Protein AF-A0A1S3K3D9-F1 (afdb_monomer_lite)

Structure (mmCIF, N/CA/C/O backbone):
data_AF-A0A1S3K3D9-F1
#
_entry.id   AF-A0A1S3K3D9-F1
#
loop_
_atom_site.group_PDB
_atom_site.id
_atom_site.type_symbol
_atom_site.label_atom_id
_atom_site.label_alt_id
_atom_site.label_comp_id
_atom_site.label_asym_id
_atom_site.label_entity_id
_atom_site.label_seq_id
_atom_site.pdbx_PDB_ins_code
_atom_site.Cartn_x
_atom_site.Cartn_y
_atom_site.Cartn_z
_atom_site.occupancy
_atom_site.B_iso_or_equiv
_atom_site.auth_seq_id
_atom_site.auth_comp_id
_atom_site.auth_asym_id
_atom_site.auth_atom_id
_atom_site.pdbx_PDB_model_num
ATOM 1 N N . MET A 1 1 ? 54.081 -11.422 -52.265 1.00 29.16 1 MET A N 1
ATOM 2 C CA . MET A 1 1 ? 55.156 -10.986 -51.339 1.00 29.16 1 MET A CA 1
ATOM 3 C C . MET A 1 1 ? 55.383 -9.473 -51.343 1.00 29.16 1 MET A C 1
ATOM 5 O O . MET A 1 1 ? 55.828 -8.965 -50.323 1.00 29.16 1 MET A O 1
ATOM 9 N N . GLU A 1 2 ? 55.045 -8.738 -52.411 1.00 30.00 2 GLU A N 1
ATOM 10 C CA . GLU A 1 2 ? 55.135 -7.263 -52.417 1.00 30.00 2 GLU A CA 1
ATOM 11 C C . GLU A 1 2 ? 54.002 -6.566 -51.639 1.00 30.00 2 GLU A C 1
ATOM 13 O O . GLU A 1 2 ? 54.248 -5.570 -50.970 1.00 30.00 2 GLU A O 1
ATOM 18 N N . SER A 1 3 ? 52.796 -7.138 -51.601 1.00 28.92 3 SER A N 1
ATOM 19 C CA . SER A 1 3 ? 51.635 -6.585 -50.882 1.00 28.92 3 SER A CA 1
ATOM 20 C C . SER A 1 3 ? 51.765 -6.587 -49.346 1.00 28.92 3 SER A C 1
ATOM 22 O O . SER A 1 3 ? 51.330 -5.637 -48.701 1.00 28.92 3 SER A O 1
ATOM 24 N N . LEU A 1 4 ? 52.429 -7.586 -48.742 1.00 27.75 4 LEU A N 1
ATOM 25 C CA . LEU A 1 4 ? 52.675 -7.623 -47.285 1.00 27.75 4 LEU A CA 1
ATOM 26 C C . LEU A 1 4 ? 53.789 -6.661 -46.827 1.00 27.75 4 LEU A C 1
ATOM 28 O O . LEU A 1 4 ? 53.773 -6.201 -45.689 1.00 27.75 4 LEU A O 1
ATOM 32 N N . ARG A 1 5 ? 54.753 -6.334 -47.699 1.00 34.97 5 ARG A N 1
ATOM 33 C CA . ARG A 1 5 ? 55.833 -5.380 -47.381 1.00 34.97 5 ARG A CA 1
ATOM 34 C C . ARG A 1 5 ? 55.353 -3.926 -47.440 1.00 34.97 5 ARG A C 1
ATOM 36 O O . ARG A 1 5 ? 55.833 -3.101 -46.671 1.00 34.97 5 ARG A O 1
ATOM 43 N N . VAL A 1 6 ? 54.369 -3.638 -48.294 1.00 37.72 6 VAL A N 1
ATOM 44 C CA . VAL A 1 6 ? 53.719 -2.322 -48.418 1.00 37.72 6 VAL A CA 1
ATOM 45 C C . VAL A 1 6 ? 52.868 -1.992 -47.187 1.00 37.72 6 VAL A C 1
ATOM 47 O O . VAL A 1 6 ? 52.944 -0.873 -46.688 1.00 37.72 6 VAL A O 1
ATOM 50 N N . PHE A 1 7 ? 52.146 -2.970 -46.625 1.00 33.88 7 PHE A N 1
ATOM 51 C CA . PHE A 1 7 ? 51.381 -2.782 -45.384 1.00 33.88 7 PHE A CA 1
ATOM 52 C C . PHE A 1 7 ? 52.282 -2.457 -44.180 1.00 33.88 7 PHE A C 1
ATOM 54 O O . PHE A 1 7 ? 51.973 -1.551 -43.415 1.00 33.88 7 PHE A O 1
ATOM 61 N N . ALA A 1 8 ? 53.434 -3.126 -44.051 1.00 36.47 8 ALA A N 1
ATOM 62 C CA . ALA A 1 8 ? 54.398 -2.851 -42.981 1.00 36.47 8 ALA A CA 1
ATOM 63 C C . ALA A 1 8 ? 55.057 -1.459 -43.102 1.00 36.47 8 ALA A C 1
ATOM 65 O O . ALA A 1 8 ? 55.303 -0.807 -42.091 1.00 36.47 8 ALA A O 1
ATOM 66 N N . LEU A 1 9 ? 55.302 -0.980 -44.328 1.00 41.53 9 LEU A N 1
ATOM 67 C CA . LEU A 1 9 ? 55.830 0.366 -44.596 1.00 41.53 9 LEU A CA 1
ATOM 68 C C . LEU A 1 9 ? 54.781 1.468 -44.354 1.00 41.53 9 LEU A C 1
ATOM 70 O O . LEU A 1 9 ? 55.123 2.523 -43.824 1.00 41.53 9 LEU A O 1
ATOM 74 N N . LEU A 1 10 ? 53.505 1.213 -44.667 1.00 40.16 10 LEU A N 1
ATOM 75 C CA . LEU A 1 10 ? 52.389 2.132 -44.400 1.00 40.16 10 LEU A CA 1
ATOM 76 C C . LEU A 1 10 ? 52.181 2.374 -42.897 1.00 40.16 10 LEU A C 1
ATOM 78 O O . LEU A 1 10 ? 51.975 3.516 -42.491 1.00 40.16 10 LEU A O 1
ATOM 82 N N . THR A 1 11 ? 52.307 1.345 -42.055 1.00 41.84 11 THR A N 1
ATOM 83 C CA . THR A 1 11 ? 52.171 1.489 -40.593 1.00 41.84 11 THR A CA 1
ATOM 84 C C . THR A 1 11 ? 53.288 2.348 -39.982 1.00 41.84 11 THR A C 1
ATOM 86 O O . THR A 1 11 ? 53.028 3.130 -39.069 1.00 41.84 11 THR A O 1
ATOM 89 N N . ILE A 1 12 ? 54.514 2.262 -40.515 1.00 44.25 12 ILE A N 1
ATOM 90 C CA . ILE A 1 12 ? 55.685 3.030 -40.043 1.00 44.25 12 ILE A CA 1
ATOM 91 C C . ILE A 1 12 ? 55.575 4.518 -40.426 1.00 44.25 12 ILE A C 1
ATOM 93 O O . ILE A 1 12 ? 55.901 5.398 -39.626 1.00 44.25 12 ILE A O 1
ATOM 97 N N . VAL A 1 13 ? 55.061 4.826 -41.622 1.00 46.88 13 VAL A N 1
ATOM 98 C CA . VAL A 1 13 ? 54.850 6.215 -42.073 1.00 46.88 13 VAL A CA 1
ATOM 99 C C . VAL A 1 13 ? 53.710 6.884 -41.293 1.00 46.88 13 VAL A C 1
ATOM 101 O O . VAL A 1 13 ? 53.851 8.027 -40.864 1.00 46.88 13 VAL A O 1
ATOM 104 N N . VAL A 1 14 ? 52.617 6.166 -41.008 1.00 45.34 14 VAL A N 1
ATOM 105 C CA . VAL A 1 14 ? 51.472 6.693 -40.234 1.00 45.34 14 VAL A CA 1
ATOM 106 C C . VAL A 1 14 ? 51.835 7.012 -38.774 1.00 45.34 14 VAL A C 1
ATOM 108 O O . VAL A 1 14 ? 51.289 7.956 -38.200 1.00 45.34 14 VAL A O 1
ATOM 111 N N . GLN A 1 15 ? 52.783 6.283 -38.173 1.00 43.88 15 GLN A N 1
ATOM 112 C CA . GLN A 1 15 ? 53.271 6.549 -36.810 1.00 43.88 15 GLN A CA 1
ATOM 113 C C . GLN A 1 15 ? 54.150 7.808 -36.699 1.00 43.88 15 GLN A C 1
ATOM 115 O O . GLN A 1 15 ? 54.349 8.307 -35.595 1.00 43.88 15 GLN A O 1
ATOM 120 N N . SER A 1 16 ? 54.628 8.345 -37.826 1.00 42.78 16 SER A N 1
ATOM 121 C CA . SER A 1 16 ? 55.590 9.458 -37.877 1.00 42.78 16 SER A CA 1
ATOM 122 C C . SER A 1 16 ? 54.941 10.820 -38.185 1.00 42.78 16 SER A C 1
ATOM 124 O O . SER A 1 16 ? 55.612 11.851 -38.168 1.00 42.78 16 SER A O 1
ATOM 126 N N . ILE A 1 17 ? 53.631 10.847 -38.460 1.00 47.53 17 ILE A N 1
ATOM 127 C CA . ILE A 1 17 ? 52.873 12.061 -38.793 1.00 47.53 17 ILE A CA 1
ATOM 128 C C . ILE A 1 17 ? 52.265 12.640 -37.506 1.00 47.53 17 ILE A C 1
ATOM 130 O O . ILE A 1 17 ? 51.243 12.159 -37.003 1.00 47.53 17 ILE A O 1
ATOM 134 N N . ASN A 1 18 ? 52.900 13.686 -36.972 1.00 42.06 18 ASN A N 1
ATOM 135 C CA . ASN A 1 18 ? 52.322 14.552 -35.943 1.00 42.06 18 ASN A CA 1
ATOM 136 C C . ASN A 1 18 ? 51.459 15.628 -36.616 1.00 42.06 18 ASN A C 1
ATOM 138 O O . ASN A 1 18 ? 51.993 16.522 -37.269 1.00 42.06 18 ASN A O 1
ATOM 142 N N . GLY A 1 19 ? 50.137 15.558 -36.445 1.00 46.91 19 GLY A N 1
ATOM 143 C CA . GLY A 1 19 ? 49.208 16.599 -36.900 1.00 46.91 19 GLY A CA 1
ATOM 144 C C . GLY A 1 19 ? 47.915 16.059 -37.512 1.00 46.91 19 GLY A C 1
ATOM 145 O O . GLY A 1 19 ? 47.889 14.972 -38.081 1.00 46.91 19 GLY A O 1
ATOM 146 N N . PHE A 1 20 ? 46.843 16.832 -37.334 1.00 44.34 20 PHE A N 1
ATOM 147 C CA . PHE A 1 20 ? 45.459 16.581 -37.751 1.00 44.34 20 PHE A CA 1
ATOM 148 C C . PHE A 1 20 ? 45.373 16.164 -39.238 1.00 44.34 20 PHE A C 1
ATOM 150 O O . PHE A 1 20 ? 45.946 16.836 -40.088 1.00 44.34 20 PHE A O 1
ATOM 157 N N . ASP A 1 21 ? 44.618 15.096 -39.527 1.00 53.97 21 ASP A N 1
ATOM 158 C CA . ASP A 1 21 ? 44.310 14.517 -40.856 1.00 53.97 21 ASP A CA 1
ATOM 159 C C . ASP A 1 21 ? 45.187 13.343 -41.369 1.00 53.97 21 ASP A C 1
ATOM 161 O O . ASP A 1 21 ? 45.762 13.351 -42.461 1.00 53.97 21 ASP A O 1
ATOM 165 N N . ARG A 1 22 ? 45.226 12.254 -40.582 1.00 55.22 22 ARG A N 1
ATOM 166 C CA . ARG A 1 22 ? 45.783 10.947 -40.997 1.00 55.22 22 ARG A CA 1
ATOM 167 C C . ARG A 1 22 ? 45.005 10.278 -42.145 1.00 55.22 22 ARG A C 1
ATOM 169 O O . ARG A 1 22 ? 45.588 9.475 -42.869 1.00 55.22 22 ARG A O 1
ATOM 176 N N . GLY A 1 23 ? 43.716 10.588 -42.320 1.00 55.47 23 GLY A N 1
ATOM 177 C CA . GLY A 1 23 ? 42.849 9.953 -43.322 1.00 55.47 23 GLY A CA 1
ATOM 178 C C . GLY A 1 23 ? 43.120 10.443 -44.747 1.00 55.47 23 GLY A C 1
ATOM 179 O O . GLY A 1 23 ? 43.311 9.636 -45.657 1.00 55.47 23 GLY A O 1
ATOM 180 N N . SER A 1 24 ? 43.224 11.761 -44.935 1.00 58.69 24 SER A N 1
ATOM 181 C CA . SER A 1 24 ? 43.506 12.375 -46.240 1.00 58.69 24 SER A CA 1
ATOM 182 C C . SER A 1 24 ? 44.890 12.004 -46.780 1.00 58.69 24 SER A C 1
ATOM 184 O O . SER A 1 24 ? 45.044 11.704 -47.965 1.00 58.69 24 SER A O 1
ATOM 186 N N . GLN A 1 25 ? 45.908 11.941 -45.915 1.00 58.69 25 GLN A N 1
ATOM 187 C CA . GLN A 1 25 ? 47.261 11.571 -46.345 1.00 58.69 25 GLN A CA 1
ATOM 188 C C . GLN A 1 25 ? 47.386 10.093 -46.726 1.00 58.69 25 GLN A C 1
ATOM 190 O O . GLN A 1 25 ? 48.069 9.775 -47.699 1.00 58.69 25 GLN A O 1
ATOM 195 N N . TYR A 1 26 ? 46.682 9.195 -46.029 1.00 60.53 26 TYR A N 1
ATOM 196 C CA . TYR A 1 26 ? 46.622 7.780 -46.403 1.00 60.53 26 TYR A CA 1
ATOM 197 C C . TYR A 1 26 ? 45.965 7.589 -47.778 1.00 60.53 26 TYR A C 1
ATOM 199 O O . TYR A 1 26 ? 46.501 6.880 -48.631 1.00 60.53 26 TYR A O 1
ATOM 207 N N . LEU A 1 27 ? 44.854 8.289 -48.039 1.00 59.81 27 LEU A N 1
ATOM 208 C CA . LEU A 1 27 ? 44.171 8.251 -49.334 1.00 59.81 27 LEU A CA 1
ATOM 209 C C . LEU A 1 27 ? 45.077 8.737 -50.478 1.00 59.81 27 LEU A C 1
ATOM 211 O O . LEU A 1 27 ? 45.151 8.093 -51.525 1.00 59.81 27 LEU A O 1
ATOM 215 N N . LYS A 1 28 ? 45.822 9.829 -50.269 1.00 62.59 28 LYS A N 1
ATOM 216 C CA . LYS A 1 28 ? 46.784 10.366 -51.249 1.00 62.59 28 LYS A CA 1
ATOM 217 C C . LYS A 1 28 ? 47.937 9.399 -51.534 1.00 62.59 28 LYS A C 1
ATOM 219 O O . LYS A 1 28 ? 48.358 9.270 -52.682 1.00 62.59 28 LYS A O 1
ATOM 224 N N . LEU A 1 29 ? 48.412 8.675 -50.520 1.00 60.91 29 LEU A N 1
ATOM 225 C CA . LEU A 1 29 ? 49.428 7.628 -50.675 1.00 60.91 29 LEU A CA 1
ATOM 226 C C . LEU A 1 29 ? 48.912 6.451 -51.513 1.00 60.91 29 LEU A C 1
ATOM 228 O O . LEU A 1 29 ? 49.609 5.982 -52.413 1.00 60.91 29 LEU A O 1
ATOM 232 N N . MET A 1 30 ? 47.674 6.016 -51.267 1.00 58.56 30 MET A N 1
ATOM 233 C CA . MET A 1 30 ? 47.026 4.964 -52.058 1.00 58.56 30 MET A CA 1
ATOM 234 C C . MET A 1 30 ? 46.803 5.404 -53.513 1.00 58.56 30 MET A C 1
ATOM 236 O O . MET A 1 30 ? 47.047 4.629 -54.438 1.00 58.56 30 MET A O 1
ATOM 240 N N . GLN A 1 31 ? 46.424 6.667 -53.738 1.00 58.78 31 GLN A N 1
ATOM 241 C CA . GLN A 1 31 ? 46.322 7.248 -55.080 1.00 58.78 31 GLN A CA 1
ATOM 242 C C . GLN A 1 31 ? 47.679 7.290 -55.794 1.00 58.78 31 GLN A C 1
ATOM 244 O O . GLN A 1 31 ? 47.765 6.895 -56.955 1.00 58.78 31 GLN A O 1
ATOM 249 N N . LEU A 1 32 ? 48.747 7.714 -55.111 1.00 60.88 32 LEU A N 1
ATOM 250 C CA . LEU A 1 32 ? 50.099 7.752 -55.674 1.00 60.88 32 LEU A CA 1
ATOM 251 C C . LEU A 1 32 ? 50.585 6.349 -56.066 1.00 60.88 32 LEU A C 1
ATOM 253 O O . LEU A 1 32 ? 51.158 6.167 -57.141 1.00 60.88 32 LEU A O 1
ATOM 257 N N . TYR A 1 33 ? 50.316 5.349 -55.224 1.00 57.97 33 TYR A N 1
ATOM 258 C CA . TYR A 1 33 ? 50.620 3.950 -55.522 1.00 57.97 33 TYR A CA 1
ATOM 259 C C . TYR A 1 33 ? 49.847 3.441 -56.747 1.00 57.97 33 TYR A C 1
ATOM 261 O O . TYR A 1 33 ? 50.437 2.810 -57.626 1.00 57.97 33 TYR A O 1
ATOM 269 N N . SER A 1 34 ? 48.551 3.751 -56.833 1.00 55.84 34 SER A N 1
ATOM 270 C CA . SER A 1 34 ? 47.704 3.379 -57.971 1.00 55.84 34 SER A CA 1
ATOM 271 C C . SER A 1 34 ? 48.221 3.974 -59.285 1.00 55.84 34 SER A C 1
ATOM 273 O O . SER A 1 34 ? 48.455 3.233 -60.240 1.00 55.84 34 SER A O 1
ATOM 275 N N . VAL A 1 35 ? 48.514 5.281 -59.307 1.00 55.72 35 VAL A N 1
ATOM 276 C CA . VAL A 1 35 ? 49.074 5.961 -60.489 1.00 55.72 35 VAL A CA 1
ATOM 277 C C . VAL A 1 35 ? 50.422 5.350 -60.872 1.00 55.72 35 VAL A C 1
ATOM 279 O O . VAL A 1 35 ? 50.639 5.040 -62.034 1.00 55.72 35 VAL A O 1
ATOM 282 N N . ASN A 1 36 ? 51.311 5.075 -59.913 1.00 58.25 36 ASN A N 1
ATOM 283 C CA . ASN A 1 36 ? 52.604 4.446 -60.202 1.00 58.25 36 ASN A CA 1
ATOM 284 C C . ASN A 1 36 ? 52.452 3.038 -60.812 1.00 58.25 36 ASN A C 1
ATOM 286 O O . ASN A 1 36 ? 53.139 2.674 -61.769 1.00 58.25 36 ASN A O 1
ATOM 290 N N . ARG A 1 37 ? 51.514 2.238 -60.296 1.00 61.59 37 ARG A N 1
ATOM 291 C CA . ARG A 1 37 ? 51.198 0.924 -60.865 1.00 61.59 37 ARG A CA 1
ATOM 292 C C . ARG A 1 37 ? 50.705 1.050 -62.311 1.00 61.59 37 ARG A C 1
ATOM 294 O O . ARG A 1 37 ? 51.198 0.315 -63.166 1.00 61.59 37 ARG A O 1
ATOM 301 N N . GLN A 1 38 ? 49.803 1.995 -62.585 1.00 58.97 38 GLN A N 1
ATOM 302 C CA . GLN A 1 38 ? 49.304 2.288 -63.935 1.00 58.97 38 GLN A CA 1
ATOM 303 C C . GLN A 1 38 ? 50.431 2.751 -64.869 1.00 58.97 38 GLN A C 1
ATOM 305 O O . GLN A 1 38 ? 50.549 2.253 -65.988 1.00 58.97 38 GLN A O 1
ATOM 310 N N . THR A 1 39 ? 51.317 3.635 -64.402 1.00 60.09 39 THR A N 1
ATOM 311 C CA . THR A 1 39 ? 52.471 4.120 -65.169 1.00 60.09 39 THR A CA 1
ATOM 312 C C . THR A 1 39 ? 53.417 2.982 -65.548 1.00 60.09 39 THR A C 1
ATOM 314 O O . THR A 1 39 ? 53.812 2.886 -66.706 1.00 60.09 39 THR A O 1
ATOM 317 N N . ASN A 1 40 ? 53.737 2.066 -64.628 1.00 58.44 40 ASN A N 1
ATOM 318 C CA . ASN A 1 40 ? 54.590 0.906 -64.929 1.00 58.44 40 ASN A CA 1
ATOM 319 C C . ASN A 1 40 ? 53.946 -0.068 -65.931 1.00 58.44 40 ASN A C 1
ATOM 321 O O . ASN A 1 40 ? 54.630 -0.621 -66.799 1.00 58.44 40 ASN A O 1
ATOM 325 N N . GLN A 1 41 ? 52.629 -0.268 -65.848 1.00 60.91 41 GLN A N 1
ATOM 326 C CA . GLN A 1 41 ? 51.890 -1.068 -66.828 1.00 60.91 41 GLN A CA 1
ATOM 327 C C . GLN A 1 41 ? 51.926 -0.418 -68.215 1.00 60.91 41 GLN A C 1
ATOM 329 O O . GLN A 1 41 ? 52.225 -1.095 -69.199 1.00 60.91 41 GLN A O 1
ATOM 334 N N . LEU A 1 42 ? 51.705 0.897 -68.283 1.00 60.00 42 LEU A N 1
ATOM 335 C CA . LEU A 1 42 ? 51.782 1.664 -69.521 1.00 60.00 42 LEU A CA 1
ATOM 336 C C . LEU A 1 42 ? 53.194 1.633 -70.122 1.00 60.00 42 LEU A C 1
ATOM 338 O O . LEU A 1 42 ? 53.320 1.399 -71.317 1.00 60.00 42 LEU A O 1
ATOM 342 N N . TYR A 1 43 ? 54.252 1.758 -69.313 1.00 64.50 43 TYR A N 1
ATOM 343 C CA . TYR A 1 43 ? 55.640 1.580 -69.767 1.00 64.50 43 TYR A CA 1
ATOM 344 C C . TYR A 1 43 ? 55.887 0.210 -70.390 1.00 64.50 43 TYR A C 1
ATOM 346 O O . TYR A 1 43 ? 56.567 0.107 -71.408 1.00 64.50 43 TYR A O 1
ATOM 354 N N . THR A 1 44 ? 55.336 -0.845 -69.792 1.00 60.88 44 THR A N 1
ATOM 355 C CA . THR A 1 44 ? 55.498 -2.212 -70.300 1.00 60.88 44 THR A CA 1
ATOM 356 C C . THR A 1 44 ? 54.823 -2.376 -71.666 1.00 60.88 44 THR A C 1
ATOM 358 O O . THR A 1 44 ? 55.400 -2.983 -72.567 1.00 60.88 44 THR A O 1
ATOM 361 N N . LEU A 1 45 ? 53.633 -1.792 -71.848 1.00 62.38 45 LEU A N 1
ATOM 362 C CA . LEU A 1 45 ? 52.932 -1.749 -73.138 1.00 62.38 45 LEU A CA 1
ATOM 363 C C . LEU A 1 45 ? 53.696 -0.909 -74.165 1.00 62.38 45 LEU A C 1
ATOM 365 O O . LEU A 1 45 ? 53.912 -1.343 -75.291 1.00 62.38 45 LEU A O 1
ATOM 369 N N . PHE A 1 46 ? 54.191 0.255 -73.754 1.00 65.50 46 PHE A N 1
ATOM 370 C CA . PHE A 1 46 ? 54.988 1.142 -74.593 1.00 65.50 46 PHE A CA 1
ATOM 371 C C . PHE A 1 46 ? 56.272 0.460 -75.084 1.00 65.50 46 PHE A C 1
ATOM 373 O O . PHE A 1 46 ? 56.602 0.538 -76.263 1.00 65.50 46 PHE A O 1
ATOM 380 N N . ALA A 1 47 ? 56.965 -0.268 -74.203 1.00 63.88 47 ALA A N 1
ATOM 381 C CA . ALA A 1 47 ? 58.165 -1.031 -74.540 1.00 63.88 47 ALA A CA 1
ATOM 382 C C . ALA A 1 47 ? 57.892 -2.194 -75.494 1.00 63.88 47 ALA A C 1
ATOM 384 O O . ALA A 1 47 ? 58.756 -2.541 -76.298 1.00 63.88 47 ALA A O 1
ATOM 385 N N . LYS A 1 48 ? 56.695 -2.777 -75.427 1.00 65.88 48 LYS A N 1
ATOM 386 C CA . LYS A 1 48 ? 56.276 -3.865 -76.308 1.00 65.88 48 LYS A CA 1
ATOM 387 C C . LYS A 1 48 ? 55.844 -3.360 -77.687 1.00 65.88 48 LYS A C 1
ATOM 389 O O . LYS A 1 48 ? 56.298 -3.889 -78.698 1.00 65.88 48 LYS A O 1
ATOM 394 N N . ASP A 1 49 ? 54.987 -2.345 -77.730 1.00 65.56 49 ASP A N 1
ATOM 395 C CA . ASP A 1 49 ? 54.294 -1.931 -78.956 1.00 65.56 49 ASP A CA 1
ATOM 396 C C . ASP A 1 49 ? 55.044 -0.803 -79.692 1.00 65.56 49 ASP A C 1
ATOM 398 O O . ASP A 1 49 ? 54.983 -0.677 -80.920 1.00 65.56 49 ASP A O 1
ATOM 402 N N . CYS A 1 50 ? 55.805 0.004 -78.947 1.00 68.50 50 CYS A N 1
ATOM 403 C CA . CYS A 1 50 ? 56.439 1.249 -79.386 1.00 68.50 50 CYS A CA 1
ATOM 404 C C . CYS A 1 50 ? 57.911 1.398 -78.927 1.00 68.50 50 CYS A C 1
ATOM 406 O O . CYS A 1 50 ? 58.295 2.477 -78.466 1.00 68.50 50 CYS A O 1
ATOM 408 N N . PRO A 1 51 ? 58.776 0.369 -79.073 1.00 68.00 51 PRO A N 1
ATOM 409 C CA . PRO A 1 51 ? 60.140 0.392 -78.527 1.00 68.00 51 PRO A CA 1
ATOM 410 C C . PRO A 1 51 ? 61.023 1.520 -79.088 1.00 68.00 51 PRO A C 1
ATOM 412 O O . PRO A 1 51 ? 61.899 2.025 -78.392 1.00 68.00 51 PRO A O 1
ATOM 415 N N . GLU A 1 52 ? 60.765 1.957 -80.321 1.00 62.88 52 GLU A N 1
ATOM 416 C CA . GLU A 1 52 ? 61.523 3.005 -81.026 1.00 62.88 52 GLU A CA 1
ATOM 417 C C . GLU A 1 52 ? 61.366 4.407 -80.410 1.00 62.88 52 GLU A C 1
ATOM 419 O O . GLU A 1 52 ? 62.199 5.277 -80.643 1.00 62.88 52 GLU A O 1
ATOM 424 N N . PHE A 1 53 ? 60.321 4.635 -79.608 1.00 57.41 53 PHE A N 1
ATOM 425 C CA . PHE A 1 53 ? 60.039 5.929 -78.975 1.00 57.41 53 PHE A CA 1
ATOM 426 C C . PHE A 1 53 ? 60.584 6.039 -77.539 1.00 57.41 53 PHE A C 1
ATOM 428 O O . PHE A 1 53 ? 60.529 7.112 -76.947 1.00 57.41 53 PHE A O 1
ATOM 435 N N . LEU A 1 54 ? 61.152 4.964 -76.976 1.00 55.88 54 LEU A N 1
ATOM 436 C CA . LEU A 1 54 ? 61.735 4.961 -75.624 1.00 55.88 54 LEU A CA 1
ATOM 437 C C . LEU A 1 54 ? 63.173 5.501 -75.560 1.00 55.88 54 LEU A C 1
ATOM 439 O O . LEU A 1 54 ? 63.714 5.659 -74.468 1.00 55.88 54 LEU A O 1
ATOM 443 N N . SER A 1 55 ? 63.806 5.793 -76.700 1.00 52.25 55 SER A N 1
ATOM 444 C CA . SER A 1 55 ? 65.197 6.264 -76.766 1.00 52.25 55 SER A CA 1
ATOM 445 C C . SER A 1 55 ? 65.369 7.784 -76.642 1.00 52.25 55 SER A C 1
ATOM 447 O O . SER A 1 55 ? 66.464 8.292 -76.880 1.00 52.25 55 SER A O 1
ATOM 449 N N . THR A 1 56 ? 64.332 8.537 -76.266 1.00 53.34 56 THR A N 1
ATOM 450 C CA . THR A 1 56 ? 64.487 9.958 -75.914 1.00 53.34 56 THR A CA 1
ATOM 451 C C . THR A 1 56 ? 65.034 10.104 -74.483 1.00 53.34 56 THR A C 1
ATOM 453 O O . THR A 1 56 ? 64.458 9.511 -73.568 1.00 53.34 56 THR A O 1
ATOM 456 N N . PRO A 1 57 ? 66.098 10.904 -74.248 1.00 47.81 57 PRO A N 1
ATOM 457 C CA . PRO A 1 57 ? 66.786 11.005 -72.950 1.00 47.81 57 PRO A CA 1
ATOM 458 C C . PRO A 1 57 ? 65.903 11.407 -71.757 1.00 47.81 57 PRO A C 1
ATOM 460 O O . PRO A 1 57 ? 66.249 11.109 -70.616 1.00 47.81 57 PRO A O 1
ATOM 463 N N . ASP A 1 58 ? 64.763 12.053 -72.011 1.00 52.09 58 ASP A N 1
ATOM 464 C CA . ASP A 1 58 ? 63.880 12.609 -70.978 1.00 52.09 58 ASP A CA 1
ATOM 465 C C . ASP A 1 58 ? 63.168 11.548 -70.127 1.00 52.09 58 ASP A C 1
ATOM 467 O O . ASP A 1 58 ? 62.932 11.733 -68.937 1.00 52.09 58 ASP A O 1
ATOM 471 N N . ILE A 1 59 ? 62.842 10.392 -70.700 1.00 48.09 59 ILE A N 1
ATOM 472 C CA . ILE A 1 59 ? 61.909 9.456 -70.061 1.00 48.09 59 ILE A CA 1
ATOM 473 C C . ILE A 1 59 ? 62.620 8.589 -69.006 1.00 48.09 59 ILE A C 1
ATOM 475 O O . ILE A 1 59 ? 62.116 8.391 -67.898 1.00 48.09 59 ILE A O 1
ATOM 479 N N . ALA A 1 60 ? 63.835 8.119 -69.308 1.00 44.69 60 ALA A N 1
ATOM 480 C CA . ALA A 1 60 ? 64.630 7.298 -68.391 1.00 44.69 60 ALA A CA 1
ATOM 481 C C . ALA A 1 60 ? 65.190 8.099 -67.195 1.00 44.69 60 ALA A C 1
ATOM 483 O O . ALA A 1 60 ? 65.365 7.538 -66.110 1.00 44.69 60 ALA A O 1
ATOM 484 N N . GLY A 1 61 ? 65.450 9.401 -67.379 1.00 47.62 61 GLY A N 1
ATOM 485 C CA . GLY A 1 61 ? 65.898 10.311 -66.319 1.00 47.62 61 GLY A CA 1
ATOM 486 C C . GLY A 1 61 ? 64.789 10.639 -65.316 1.00 47.62 61 GLY A C 1
ATOM 487 O O . GLY A 1 61 ? 64.992 10.505 -64.111 1.00 47.62 61 GLY A O 1
ATOM 488 N N . VAL A 1 62 ? 63.584 10.946 -65.805 1.00 47.91 62 VAL A N 1
ATOM 489 C CA . VAL A 1 62 ? 62.426 11.308 -64.967 1.00 47.91 62 VAL A CA 1
ATOM 490 C C . VAL A 1 62 ? 61.947 10.139 -64.092 1.00 47.91 62 VAL A C 1
ATOM 492 O O . VAL A 1 62 ? 61.630 10.332 -62.918 1.00 47.91 62 VAL A O 1
ATOM 495 N N . VAL A 1 63 ? 61.973 8.898 -64.597 1.00 45.19 63 VAL A N 1
ATOM 496 C CA . VAL A 1 63 ? 61.658 7.695 -63.793 1.00 45.19 63 VAL A CA 1
ATOM 497 C C . VAL A 1 63 ? 62.659 7.503 -62.645 1.00 45.19 63 VAL A C 1
ATOM 499 O O . VAL A 1 63 ? 62.284 7.072 -61.552 1.00 45.19 63 VAL A O 1
ATOM 502 N N . LYS A 1 64 ? 63.930 7.849 -62.869 1.00 46.97 64 LYS A N 1
ATOM 503 C CA . LYS A 1 64 ? 64.993 7.731 -61.867 1.00 46.97 64 LYS A CA 1
ATOM 504 C C . LYS A 1 64 ? 64.942 8.858 -60.830 1.00 46.97 64 LYS A C 1
ATOM 506 O O . LYS A 1 64 ? 65.237 8.589 -59.672 1.00 46.97 64 LYS A O 1
ATOM 511 N N . ASP A 1 65 ? 64.511 10.061 -61.205 1.00 49.19 65 ASP A N 1
ATOM 512 C CA . ASP A 1 65 ? 64.398 11.208 -60.291 1.00 49.19 65 ASP A CA 1
ATOM 513 C C . ASP A 1 65 ? 63.124 11.188 -59.431 1.00 49.19 65 ASP A C 1
ATOM 515 O O . ASP A 1 65 ? 63.178 11.551 -58.255 1.00 49.19 65 ASP A O 1
ATOM 519 N N . ILE A 1 66 ? 61.994 10.685 -59.944 1.00 47.69 66 ILE A N 1
ATOM 520 C CA . ILE A 1 66 ? 60.748 10.584 -59.157 1.00 47.69 66 ILE A CA 1
ATOM 521 C C . ILE A 1 66 ? 60.825 9.450 -58.115 1.00 47.69 66 ILE A C 1
ATOM 523 O O . ILE A 1 66 ? 60.274 9.572 -57.018 1.00 47.69 66 ILE A O 1
ATOM 527 N N . PHE A 1 67 ? 61.536 8.357 -58.418 1.00 50.44 67 PHE A N 1
ATOM 528 C CA . PHE A 1 67 ? 61.570 7.143 -57.585 1.00 50.44 67 PHE A CA 1
ATOM 529 C C . PHE A 1 67 ? 62.965 6.785 -57.032 1.00 50.44 67 PHE A C 1
ATOM 531 O O . PHE A 1 67 ? 63.136 5.740 -56.402 1.00 50.44 67 PHE A O 1
ATOM 538 N N . GLY A 1 68 ? 63.968 7.647 -57.231 1.00 44.84 68 GLY A N 1
ATOM 539 C CA . GLY A 1 68 ? 65.376 7.406 -56.887 1.00 44.84 68 GLY A CA 1
ATOM 540 C C . GLY A 1 68 ? 65.749 7.486 -55.407 1.00 44.84 68 GLY A C 1
ATOM 541 O O . GLY A 1 68 ? 66.888 7.180 -55.060 1.00 44.84 68 GLY A O 1
ATOM 542 N N . LYS A 1 69 ? 64.824 7.841 -54.509 1.00 42.72 69 LYS A N 1
ATOM 543 C CA . LYS A 1 69 ? 65.048 7.746 -53.059 1.00 42.72 69 LYS A CA 1
ATOM 544 C C . LYS A 1 69 ? 64.158 6.659 -52.471 1.00 42.72 69 LYS A C 1
ATOM 546 O O . LYS A 1 69 ? 62.968 6.856 -52.259 1.00 42.72 69 LYS A O 1
ATOM 551 N N . ARG A 1 70 ? 64.769 5.511 -52.168 1.00 45.16 70 ARG A N 1
ATOM 552 C CA . ARG A 1 70 ? 64.175 4.384 -51.424 1.00 45.16 70 ARG A CA 1
ATOM 553 C C . ARG A 1 70 ? 63.973 4.671 -49.924 1.00 45.16 70 ARG A C 1
ATOM 555 O O . ARG A 1 70 ? 63.793 3.734 -49.154 1.00 45.16 70 ARG A O 1
ATOM 562 N N . ASP A 1 71 ? 63.940 5.936 -49.514 1.00 42.53 71 ASP A N 1
ATOM 563 C CA . ASP A 1 71 ? 63.832 6.318 -48.109 1.00 42.53 71 ASP A CA 1
ATOM 564 C C . ASP A 1 71 ? 62.438 6.881 -47.829 1.00 42.53 71 ASP A C 1
ATOM 566 O O . ASP A 1 71 ? 62.142 8.051 -48.063 1.00 42.53 71 ASP A O 1
ATOM 570 N N . ALA A 1 72 ? 61.564 6.020 -47.308 1.00 44.88 72 ALA A N 1
ATOM 571 C CA . ALA A 1 72 ? 60.195 6.343 -46.900 1.00 44.88 72 ALA A CA 1
ATOM 572 C C . ALA A 1 72 ? 60.111 7.193 -45.608 1.00 44.88 72 ALA A C 1
ATOM 574 O O . ALA A 1 72 ? 59.050 7.276 -44.998 1.00 44.88 72 ALA A O 1
ATOM 575 N N . ALA A 1 73 ? 61.210 7.805 -45.156 1.00 43.97 73 ALA A N 1
ATOM 576 C CA . ALA A 1 73 ? 61.324 8.337 -43.797 1.00 43.97 73 ALA A CA 1
ATOM 577 C C . ALA A 1 73 ? 60.997 9.836 -43.627 1.00 43.97 73 ALA A C 1
ATOM 579 O O . ALA A 1 73 ? 61.034 10.319 -42.501 1.00 43.97 73 ALA A O 1
ATOM 580 N N . ALA A 1 74 ? 60.661 10.593 -44.678 1.00 45.59 74 ALA A N 1
ATOM 581 C CA . ALA A 1 74 ? 60.357 12.022 -44.517 1.00 45.59 74 ALA A CA 1
ATOM 582 C C . ALA A 1 74 ? 59.505 12.592 -45.662 1.00 45.59 74 ALA A C 1
ATOM 584 O O . ALA A 1 74 ? 60.033 13.268 -46.537 1.00 45.59 74 ALA A O 1
ATOM 585 N N . VAL A 1 75 ? 58.194 12.333 -45.685 1.00 51.09 75 VAL A N 1
ATOM 586 C CA . VAL A 1 75 ? 57.282 13.024 -46.619 1.00 51.09 75 VAL A CA 1
ATOM 587 C C . VAL A 1 75 ? 56.149 13.659 -45.818 1.00 51.09 75 VAL A C 1
ATOM 589 O O . VAL A 1 75 ? 55.334 12.957 -45.227 1.00 51.09 75 VAL A O 1
ATOM 592 N N . ILE A 1 76 ? 56.130 14.992 -45.768 1.00 53.28 76 ILE A N 1
ATOM 593 C CA . ILE A 1 76 ? 55.098 15.802 -45.099 1.00 53.28 76 ILE A CA 1
ATOM 594 C C . ILE A 1 76 ? 54.002 16.126 -46.132 1.00 53.28 76 ILE A C 1
ATOM 596 O O . ILE A 1 76 ? 54.283 16.193 -47.326 1.00 53.28 76 ILE A O 1
ATOM 600 N N . GLY A 1 77 ? 52.753 16.332 -45.703 1.00 55.12 77 GLY A N 1
ATOM 601 C CA . GLY A 1 77 ? 51.564 16.419 -46.571 1.00 55.12 77 GLY A CA 1
ATOM 602 C C . GLY A 1 77 ? 51.676 17.271 -47.848 1.00 55.12 77 GLY A C 1
ATOM 603 O O . GLY A 1 77 ? 51.226 16.819 -48.897 1.00 55.12 77 GLY A O 1
ATOM 604 N N . SER A 1 78 ? 52.323 18.444 -47.808 1.00 56.69 78 SER A N 1
ATOM 605 C CA . SER A 1 78 ? 52.520 19.303 -48.993 1.00 56.69 78 SER A CA 1
ATOM 606 C C . SER A 1 78 ? 53.425 18.675 -50.059 1.00 56.69 78 SER A C 1
ATOM 608 O O . SER A 1 78 ? 53.251 18.915 -51.250 1.00 56.69 78 SER A O 1
ATOM 610 N N . GLU A 1 79 ? 54.367 17.828 -49.654 1.00 62.34 79 GLU A N 1
ATOM 611 C CA . GLU A 1 79 ? 55.279 17.129 -50.557 1.00 62.34 79 GLU A CA 1
ATOM 612 C C . GLU A 1 79 ? 54.601 15.929 -51.236 1.00 62.34 79 GLU A C 1
ATOM 614 O O . GLU A 1 79 ? 54.920 15.592 -52.377 1.00 62.34 79 GLU A O 1
ATOM 619 N N . LEU A 1 80 ? 53.623 15.306 -50.569 1.00 63.94 80 LEU A N 1
ATOM 620 C CA . LEU A 1 80 ? 52.848 14.203 -51.139 1.00 63.94 80 LEU A CA 1
ATOM 621 C C . LEU A 1 80 ? 51.884 14.690 -52.229 1.00 63.94 80 LEU A C 1
ATOM 623 O O . LEU A 1 80 ? 51.738 14.024 -53.252 1.00 63.94 80 LEU A O 1
ATOM 627 N N . ASP A 1 81 ? 51.281 15.865 -52.040 1.00 62.47 81 ASP A N 1
ATOM 628 C CA . ASP A 1 81 ? 50.427 16.505 -53.046 1.00 62.47 81 ASP A CA 1
ATOM 629 C C . ASP A 1 81 ? 51.206 16.846 -54.321 1.00 62.47 81 ASP A C 1
ATOM 631 O O . ASP A 1 81 ? 50.751 16.550 -55.427 1.00 62.47 81 ASP A O 1
ATOM 635 N N . ILE A 1 82 ? 52.420 17.383 -54.169 1.00 63.16 82 ILE A N 1
ATOM 636 C CA . ILE A 1 82 ? 53.316 17.685 -55.292 1.00 63.16 82 ILE A CA 1
ATOM 637 C C . ILE A 1 82 ? 53.731 16.394 -56.011 1.00 63.16 82 ILE A C 1
ATOM 639 O O . ILE A 1 82 ? 53.649 16.319 -57.236 1.00 63.16 82 ILE A O 1
ATOM 643 N N . LYS A 1 83 ? 54.113 15.343 -55.271 1.00 66.19 83 LYS A N 1
ATOM 644 C CA . LYS A 1 83 ? 54.473 14.037 -55.857 1.00 66.19 83 LYS A CA 1
ATOM 645 C C . LYS A 1 83 ? 53.305 13.392 -56.598 1.00 66.19 83 LYS A C 1
ATOM 647 O O . LYS A 1 83 ? 53.506 12.821 -57.666 1.00 66.19 83 LYS A O 1
ATOM 652 N N . LEU A 1 84 ? 52.089 13.495 -56.064 1.00 63.03 84 LEU A N 1
ATOM 653 C CA . LEU A 1 84 ? 50.885 12.984 -56.714 1.00 63.03 84 LEU A CA 1
ATOM 654 C C . LEU A 1 84 ? 50.536 13.772 -57.981 1.00 63.03 84 LEU A C 1
ATOM 656 O O . LEU A 1 84 ? 50.165 13.158 -58.980 1.00 63.03 84 LEU A O 1
ATOM 660 N N . ALA A 1 85 ? 50.671 15.100 -57.960 1.00 61.69 85 ALA A N 1
ATOM 661 C CA . ALA A 1 85 ? 50.465 15.941 -59.136 1.00 61.69 85 ALA A CA 1
ATOM 662 C C . ALA A 1 85 ? 51.469 15.601 -60.248 1.00 61.69 85 ALA A C 1
ATOM 664 O O . ALA A 1 85 ? 51.052 15.297 -61.364 1.00 61.69 85 ALA A O 1
ATOM 665 N N . LEU A 1 86 ? 52.762 15.526 -59.915 1.00 61.38 86 LEU A N 1
ATOM 666 C CA . LEU A 1 86 ? 53.827 15.158 -60.854 1.00 61.38 86 LEU A CA 1
ATOM 667 C C . LEU A 1 86 ? 53.651 13.739 -61.409 1.00 61.38 86 LEU A C 1
ATOM 669 O O . LEU A 1 86 ? 53.831 13.513 -62.602 1.00 61.38 86 LEU A O 1
ATOM 673 N N . ALA A 1 87 ? 53.258 12.772 -60.574 1.00 61.84 87 ALA A N 1
ATOM 674 C CA . ALA A 1 87 ? 53.008 11.404 -61.027 1.00 61.84 87 ALA A CA 1
ATOM 675 C C . ALA A 1 87 ? 51.832 11.327 -62.017 1.00 61.84 87 ALA A C 1
ATOM 677 O O . ALA A 1 87 ? 51.907 10.586 -62.998 1.00 61.84 87 ALA A O 1
ATOM 678 N N . LYS A 1 88 ? 50.762 12.100 -61.782 1.00 62.03 88 LYS A N 1
ATOM 679 C CA . LYS A 1 88 ? 49.608 12.198 -62.691 1.00 62.03 88 LYS A CA 1
ATOM 680 C C . LYS A 1 88 ? 49.968 12.901 -63.999 1.00 62.03 88 LYS A C 1
ATOM 682 O O . LYS A 1 88 ? 49.568 12.431 -65.059 1.00 62.03 88 LYS A O 1
ATOM 687 N N . GLU A 1 89 ? 50.724 13.993 -63.926 1.00 67.25 89 GLU A N 1
ATOM 688 C CA . GLU A 1 89 ? 51.209 14.738 -65.092 1.00 67.25 89 GLU A CA 1
ATOM 689 C C . GLU A 1 89 ? 52.106 13.854 -65.969 1.00 67.25 89 GLU A C 1
ATOM 691 O O . GLU A 1 89 ? 51.849 13.704 -67.164 1.00 67.25 89 GLU A O 1
ATOM 696 N N . HIS A 1 90 ? 53.077 13.160 -65.364 1.00 64.81 90 HIS A N 1
ATOM 697 C CA . HIS A 1 90 ? 53.961 12.223 -66.065 1.00 64.81 90 HIS A CA 1
ATOM 698 C C . HIS A 1 90 ? 53.195 11.076 -66.725 1.00 64.81 90 HIS A C 1
ATOM 700 O O . HIS A 1 90 ? 53.433 10.752 -67.889 1.00 64.81 90 HIS A O 1
ATOM 706 N N . PHE A 1 91 ? 52.238 10.482 -66.009 1.00 62.25 91 PHE A N 1
ATOM 707 C CA . PHE A 1 91 ? 51.362 9.464 -66.583 1.00 62.25 91 PHE A CA 1
ATOM 708 C C . PHE A 1 91 ? 50.579 10.008 -67.788 1.00 62.25 91 PHE A C 1
ATOM 710 O O . PHE A 1 91 ? 50.497 9.340 -68.817 1.00 62.25 91 PHE A O 1
ATOM 717 N N . GLY A 1 92 ? 50.062 11.238 -67.692 1.00 59.47 92 GLY A N 1
ATOM 718 C CA . GLY A 1 92 ? 49.376 11.925 -68.785 1.00 59.47 92 GLY A CA 1
ATOM 719 C C . GLY A 1 92 ? 50.257 12.116 -70.023 1.00 59.47 92 GLY A C 1
ATOM 720 O O . GLY A 1 92 ? 49.829 11.790 -71.131 1.00 59.47 92 GLY A O 1
ATOM 721 N N . HIS A 1 93 ? 51.500 12.572 -69.844 1.00 66.25 93 HIS A N 1
ATOM 722 C CA . HIS A 1 93 ? 52.461 12.738 -70.940 1.00 66.25 93 HIS A CA 1
ATOM 723 C C . HIS A 1 93 ? 52.842 11.408 -71.594 1.00 66.25 93 HIS A C 1
ATOM 725 O O . HIS A 1 93 ? 52.793 11.288 -72.821 1.00 66.25 93 HIS A O 1
ATOM 731 N N . LEU A 1 94 ? 53.162 10.392 -70.788 1.00 63.25 94 LEU A N 1
ATOM 732 C CA . LEU A 1 94 ? 53.493 9.054 -71.278 1.00 63.25 94 LEU A CA 1
ATOM 733 C C . LEU A 1 94 ? 52.325 8.446 -72.070 1.00 63.25 94 LEU A C 1
ATOM 735 O O . LEU A 1 94 ? 52.516 7.833 -73.122 1.00 63.25 94 LEU A O 1
ATOM 739 N N . LEU A 1 95 ? 51.098 8.654 -71.594 1.00 62.62 95 LEU A N 1
ATOM 740 C CA . LEU A 1 95 ? 49.889 8.181 -72.255 1.00 62.62 95 LEU A CA 1
ATOM 741 C C . LEU A 1 95 ? 49.626 8.902 -73.576 1.00 62.62 95 LEU A C 1
ATOM 743 O O . LEU A 1 95 ? 49.214 8.264 -74.546 1.00 62.62 95 LEU A O 1
ATOM 747 N N . GLN A 1 96 ? 49.867 10.211 -73.636 1.00 69.00 96 GLN A N 1
ATOM 748 C CA . GLN A 1 96 ? 49.729 10.981 -74.868 1.00 69.00 96 GLN A CA 1
ATOM 749 C C . GLN A 1 96 ? 50.706 10.482 -75.942 1.00 69.00 96 GLN A C 1
ATOM 751 O O . GLN A 1 96 ? 50.297 10.210 -77.071 1.00 69.00 96 GLN A O 1
ATOM 756 N N . GLN A 1 97 ? 51.965 10.253 -75.566 1.00 69.62 97 GLN A N 1
ATOM 757 C CA . GLN A 1 97 ? 52.971 9.687 -76.467 1.00 69.62 97 GLN A CA 1
ATOM 758 C C . GLN A 1 97 ? 52.595 8.275 -76.939 1.00 69.62 97 GLN A C 1
ATOM 760 O O . GLN A 1 97 ? 52.786 7.936 -78.109 1.00 69.62 97 GLN A O 1
ATOM 765 N N . TYR A 1 98 ? 52.007 7.457 -76.058 1.00 66.94 98 TYR A N 1
ATOM 766 C CA . TYR A 1 98 ? 51.585 6.102 -76.417 1.00 66.94 98 TYR A CA 1
ATOM 767 C C . TYR A 1 98 ? 50.453 6.143 -77.438 1.00 66.94 98 TYR A C 1
ATOM 769 O O . TYR A 1 98 ? 50.506 5.433 -78.437 1.00 66.94 98 TYR A O 1
ATOM 777 N N . LYS A 1 99 ? 49.461 7.019 -77.233 1.00 66.44 99 LYS A N 1
ATOM 778 C CA . LYS A 1 99 ? 48.342 7.219 -78.166 1.00 66.44 99 LYS A CA 1
ATOM 779 C C . LYS A 1 99 ? 48.819 7.663 -79.546 1.00 66.44 99 LYS A C 1
ATOM 781 O O . LYS A 1 99 ? 48.329 7.153 -80.550 1.00 66.44 99 LYS A O 1
ATOM 786 N N . GLU A 1 100 ? 49.784 8.576 -79.609 1.00 70.94 100 GLU A N 1
ATOM 787 C CA . GLU A 1 100 ? 50.376 9.024 -80.873 1.00 70.94 100 GLU A CA 1
ATOM 788 C C . GLU A 1 100 ? 51.117 7.895 -81.595 1.00 70.94 100 GLU A C 1
ATOM 790 O O . GLU A 1 100 ? 50.965 7.733 -82.809 1.00 70.94 100 GLU A O 1
ATOM 795 N N . CYS A 1 101 ? 51.875 7.077 -80.861 1.00 68.50 101 CYS A N 1
ATOM 796 C CA . CYS A 1 101 ? 52.534 5.907 -81.432 1.00 68.50 101 CYS A CA 1
ATOM 797 C C . CYS A 1 101 ? 51.527 4.838 -81.900 1.00 68.50 101 CYS A C 1
ATOM 799 O O . CYS A 1 101 ? 51.611 4.359 -83.033 1.00 68.50 101 CYS A O 1
ATOM 801 N N . ALA A 1 102 ? 50.546 4.497 -81.062 1.00 63.09 102 ALA A N 1
ATOM 802 C CA . ALA A 1 102 ? 49.522 3.498 -81.355 1.00 63.09 102 ALA A CA 1
ATOM 803 C C . ALA A 1 102 ? 48.659 3.895 -82.566 1.00 63.09 102 ALA A C 1
ATOM 805 O O . ALA A 1 102 ? 48.363 3.053 -83.417 1.00 63.09 102 ALA A O 1
ATOM 806 N N . SER A 1 103 ? 48.330 5.187 -82.689 1.00 64.31 103 SER A N 1
ATOM 807 C CA . SER A 1 103 ? 47.623 5.764 -83.839 1.00 64.31 103 SER A CA 1
ATOM 808 C C . SER A 1 103 ? 48.420 5.609 -85.140 1.00 64.31 103 SER A C 1
ATOM 810 O O . SER A 1 103 ? 47.880 5.168 -86.154 1.00 64.31 103 SER A O 1
ATOM 812 N N . LYS A 1 104 ? 49.737 5.862 -85.108 1.00 67.06 104 LYS A N 1
ATOM 813 C CA . LYS A 1 104 ? 50.619 5.707 -86.280 1.00 67.06 104 LYS A CA 1
ATOM 814 C C . LYS A 1 104 ? 50.822 4.253 -86.712 1.00 67.06 104 LYS A C 1
ATOM 816 O O . LYS A 1 104 ? 51.050 4.010 -87.893 1.00 67.06 104 LYS A O 1
ATOM 821 N N . LYS A 1 105 ? 50.734 3.289 -85.788 1.00 62.91 105 LYS A N 1
ATOM 822 C CA . LYS A 1 105 ? 50.875 1.851 -86.083 1.00 62.91 105 LYS A CA 1
ATOM 823 C C . LYS A 1 105 ? 49.560 1.151 -86.454 1.00 62.91 105 LYS A C 1
ATOM 825 O O . LYS A 1 105 ? 49.569 -0.057 -86.662 1.00 62.91 105 LYS A O 1
ATOM 830 N N . GLY A 1 106 ? 48.435 1.872 -86.526 1.00 53.38 106 GLY A N 1
ATOM 831 C CA . GLY A 1 106 ? 47.123 1.279 -86.822 1.00 53.38 106 GLY A CA 1
ATOM 832 C C . GLY A 1 106 ? 46.646 0.267 -85.769 1.00 53.38 106 GLY A C 1
ATOM 833 O O . GLY A 1 106 ? 45.725 -0.503 -86.025 1.00 53.38 106 GLY A O 1
ATOM 834 N N . HIS A 1 107 ? 47.254 0.265 -84.578 1.00 53.28 107 HIS A N 1
ATOM 835 C CA . HIS A 1 107 ? 47.027 -0.717 -83.516 1.00 53.28 107 HIS A CA 1
ATOM 836 C C . HIS A 1 107 ? 45.970 -0.238 -82.509 1.00 53.28 107 HIS A C 1
ATOM 838 O O . HIS A 1 107 ? 46.100 -0.433 -81.307 1.00 53.28 107 HIS A O 1
ATOM 844 N N . MET A 1 108 ? 44.862 0.336 -82.985 1.00 53.09 108 MET A N 1
ATOM 845 C CA . MET A 1 108 ? 43.610 0.291 -82.216 1.00 53.09 108 MET A CA 1
ATOM 846 C C . MET A 1 108 ? 42.899 -1.038 -82.504 1.00 53.09 108 MET A C 1
ATOM 848 O O . MET A 1 108 ? 41.748 -1.078 -82.929 1.00 53.09 108 MET A O 1
ATOM 852 N N . SER A 1 109 ? 43.597 -2.158 -82.310 1.00 46.03 109 SER A N 1
ATOM 853 C CA . SER A 1 109 ? 42.945 -3.463 -82.274 1.00 46.03 109 SER A CA 1
ATOM 854 C C . SER A 1 109 ? 42.264 -3.590 -80.917 1.00 46.03 109 SER A C 1
ATOM 856 O O . SER A 1 109 ? 42.926 -3.828 -79.907 1.00 46.03 109 SER A O 1
ATOM 858 N N . GLY A 1 110 ? 40.950 -3.369 -80.917 1.00 51.75 110 GLY A N 1
ATOM 859 C CA . GLY A 1 110 ? 40.069 -3.501 -79.769 1.00 51.75 110 GLY A CA 1
ATOM 860 C C . GLY A 1 110 ? 40.199 -4.857 -79.087 1.00 51.75 110 GLY A C 1
ATOM 861 O O . GLY A 1 110 ? 39.604 -5.844 -79.507 1.00 51.75 110 GLY A O 1
ATOM 862 N N . ILE A 1 111 ? 40.938 -4.877 -77.987 1.00 47.81 111 ILE A N 1
ATOM 863 C CA . ILE A 1 111 ? 40.586 -5.733 -76.867 1.00 47.81 111 ILE A CA 1
ATOM 864 C C . ILE A 1 111 ? 39.624 -4.869 -76.068 1.00 47.81 111 ILE A C 1
ATOM 866 O O . ILE A 1 111 ? 40.054 -3.946 -75.379 1.00 47.81 111 ILE A O 1
ATOM 870 N N . ASP A 1 112 ? 38.323 -5.095 -76.223 1.00 55.72 112 ASP A N 1
ATOM 871 C CA . ASP A 1 112 ? 37.397 -4.586 -75.226 1.00 55.72 112 ASP A CA 1
ATOM 872 C C . ASP A 1 112 ? 37.768 -5.280 -73.906 1.00 55.72 112 ASP A C 1
ATOM 874 O O . ASP A 1 112 ? 37.533 -6.470 -73.700 1.00 55.72 112 ASP A O 1
ATOM 878 N N . ALA A 1 113 ? 38.464 -4.548 -73.036 1.00 57.28 113 ALA A N 1
ATOM 879 C CA . ALA A 1 113 ? 38.970 -5.088 -71.782 1.00 57.28 113 ALA A CA 1
ATOM 880 C C . ALA A 1 113 ? 37.828 -5.455 -70.811 1.00 57.28 113 ALA A C 1
ATOM 882 O O . ALA A 1 113 ? 38.075 -6.118 -69.802 1.00 57.28 113 ALA A O 1
ATOM 883 N N . CYS A 1 114 ? 36.588 -5.086 -71.158 1.00 65.19 114 CYS A N 1
ATOM 884 C CA . CYS A 1 114 ? 35.343 -5.456 -70.498 1.00 65.19 114 CYS A CA 1
ATOM 885 C C . CYS A 1 114 ? 34.619 -6.654 -71.148 1.00 65.19 114 CYS A C 1
ATOM 887 O O . CYS A 1 114 ? 33.578 -7.068 -70.645 1.00 65.19 114 CYS A O 1
ATOM 889 N N . SER A 1 115 ? 35.170 -7.274 -72.203 1.00 59.69 115 SER A N 1
ATOM 890 C CA . SER A 1 115 ? 34.595 -8.472 -72.849 1.00 59.69 115 SER A CA 1
ATOM 891 C C . SER A 1 115 ? 34.618 -9.728 -71.966 1.00 59.69 115 SER A C 1
ATOM 893 O O . SER A 1 115 ? 34.037 -10.757 -72.310 1.00 59.69 115 SER A O 1
ATOM 895 N N . VAL A 1 116 ? 35.306 -9.664 -70.826 1.00 59.22 116 VAL A N 1
ATOM 896 C CA . VAL A 1 116 ? 35.258 -10.652 -69.747 1.00 59.22 116 VAL A CA 1
ATOM 897 C C . VAL A 1 116 ? 34.444 -10.067 -68.596 1.00 59.22 116 VAL A C 1
ATOM 899 O O . VAL A 1 116 ? 34.687 -8.925 -68.218 1.00 59.22 116 VAL A O 1
ATOM 902 N N . ASN A 1 117 ? 33.513 -10.846 -68.022 1.00 64.88 117 ASN A N 1
ATOM 903 C CA . ASN A 1 117 ? 32.727 -10.490 -66.825 1.00 64.88 117 ASN A CA 1
ATOM 904 C C . ASN A 1 117 ? 33.649 -10.284 -65.603 1.00 64.88 117 ASN A C 1
ATOM 906 O O . ASN A 1 117 ? 33.770 -11.143 -64.731 1.00 64.88 117 ASN A O 1
ATOM 910 N N . LEU A 1 118 ? 34.372 -9.167 -65.597 1.00 79.38 118 LEU A N 1
ATOM 911 C CA . LEU A 1 118 ? 35.428 -8.836 -64.650 1.00 79.38 118 LEU A CA 1
ATOM 912 C C . LEU A 1 118 ? 34.856 -8.257 -63.359 1.00 79.38 118 LEU A C 1
ATOM 914 O O . LEU A 1 118 ? 35.355 -8.573 -62.277 1.00 79.38 118 LEU A O 1
ATOM 918 N N . CYS A 1 119 ? 33.840 -7.407 -63.494 1.00 84.12 119 CYS A N 1
ATOM 919 C CA . CYS A 1 119 ? 33.176 -6.739 -62.388 1.00 84.12 119 CYS A CA 1
ATOM 920 C C . CYS A 1 119 ? 32.121 -7.664 -61.783 1.00 84.12 119 CYS A C 1
ATOM 922 O O . CYS A 1 119 ? 31.300 -8.245 -62.493 1.00 84.12 119 CYS A O 1
ATOM 924 N N . GLN A 1 120 ? 32.170 -7.820 -60.466 1.00 89.44 120 GLN A N 1
ATOM 925 C CA . GLN A 1 120 ? 31.216 -8.614 -59.699 1.00 89.44 120 GLN A CA 1
ATOM 926 C C . GLN A 1 120 ? 30.059 -7.733 -59.214 1.00 89.44 120 GLN A C 1
ATOM 928 O O . GLN A 1 120 ? 30.102 -6.512 -59.367 1.00 89.44 120 GLN A O 1
ATOM 933 N N . ASN A 1 121 ? 29.018 -8.352 -58.645 1.00 90.12 121 ASN A N 1
ATOM 934 C CA . ASN A 1 121 ? 27.918 -7.659 -57.960 1.00 90.12 121 ASN A CA 1
ATOM 935 C C . ASN A 1 121 ? 27.271 -6.533 -58.791 1.00 90.12 121 ASN A C 1
ATOM 937 O O . ASN A 1 121 ? 27.037 -5.425 -58.312 1.00 90.12 121 ASN A O 1
ATOM 941 N N . ASN A 1 122 ? 27.010 -6.821 -60.072 1.00 89.06 122 ASN A N 1
ATOM 942 C CA . ASN A 1 122 ? 26.443 -5.879 -61.044 1.00 89.06 122 ASN A CA 1
ATOM 943 C C . ASN A 1 122 ? 27.262 -4.584 -61.225 1.00 89.06 122 ASN A C 1
ATOM 945 O O . ASN A 1 122 ? 26.707 -3.556 -61.609 1.00 89.06 122 ASN A O 1
ATOM 949 N N . GLY A 1 123 ? 28.566 -4.601 -60.934 1.00 88.62 123 GLY A N 1
ATOM 950 C CA . GLY A 1 123 ? 29.458 -3.490 -61.253 1.00 88.62 123 GLY A CA 1
ATOM 951 C C . GLY A 1 123 ? 29.543 -3.256 -62.764 1.00 88.62 123 GLY A C 1
ATOM 952 O O . GLY A 1 123 ? 29.584 -4.205 -63.550 1.00 88.62 123 GLY A O 1
ATOM 953 N N . VAL A 1 124 ? 29.585 -1.990 -63.172 1.00 90.19 124 VAL A N 1
ATOM 954 C CA . VAL A 1 124 ? 29.700 -1.597 -64.581 1.00 90.19 124 VAL A CA 1
ATOM 955 C C . VAL A 1 124 ? 31.176 -1.501 -64.944 1.00 90.19 124 VAL A C 1
ATOM 957 O O . VAL A 1 124 ? 31.941 -0.815 -64.271 1.00 90.19 124 VAL A O 1
ATOM 960 N N . CYS A 1 125 ? 31.587 -2.198 -66.001 1.00 83.12 125 CYS A N 1
ATOM 961 C CA . CYS A 1 125 ? 32.950 -2.103 -66.509 1.00 83.12 125 CYS A CA 1
ATOM 962 C C . CYS A 1 125 ? 33.069 -0.924 -67.476 1.00 83.12 125 CYS A C 1
ATOM 964 O O . CYS A 1 125 ? 32.338 -0.855 -68.464 1.00 83.12 125 CYS A O 1
ATOM 966 N N . GLU A 1 126 ? 34.011 -0.024 -67.209 1.00 82.88 126 GLU A N 1
ATOM 967 C CA . GLU A 1 126 ? 34.348 1.087 -68.090 1.00 82.88 126 GLU A CA 1
ATOM 968 C C . GLU A 1 126 ? 35.809 1.011 -68.536 1.00 82.88 126 GLU A C 1
ATOM 970 O O . GLU A 1 126 ? 36.725 0.756 -67.750 1.00 82.88 126 GLU A O 1
ATOM 975 N N . ASN A 1 127 ? 36.034 1.271 -69.825 1.00 68.44 127 ASN A N 1
ATOM 976 C CA . ASN A 1 127 ? 37.369 1.348 -70.407 1.00 68.44 127 ASN A CA 1
ATOM 977 C C . ASN A 1 127 ? 37.939 2.757 -70.196 1.00 68.44 127 ASN A C 1
ATOM 979 O O . ASN A 1 127 ? 37.798 3.642 -71.044 1.00 68.44 127 ASN A O 1
ATOM 983 N N . VAL A 1 128 ? 38.610 2.968 -69.066 1.00 63.34 128 VAL A N 1
ATOM 984 C CA . VAL A 1 128 ? 39.258 4.241 -68.737 1.00 63.34 128 VAL A CA 1
ATOM 985 C C . VAL A 1 128 ? 40.708 4.185 -69.220 1.00 63.34 128 VAL A C 1
ATOM 987 O O . VAL A 1 128 ? 41.531 3.436 -68.703 1.00 63.34 128 VAL A O 1
ATOM 990 N N . LEU A 1 129 ? 41.031 4.973 -70.252 1.00 55.38 129 LEU A N 1
ATOM 991 C CA . LEU A 1 129 ? 42.389 5.089 -70.818 1.00 55.38 129 LEU A CA 1
ATOM 992 C C . LEU A 1 129 ? 42.980 3.763 -71.353 1.00 55.38 129 LEU A C 1
ATOM 994 O O . LEU A 1 129 ? 44.197 3.611 -71.401 1.00 55.38 129 LEU A O 1
ATOM 998 N N . GLY A 1 130 ? 42.126 2.826 -71.783 1.00 57.88 130 GLY A N 1
ATOM 999 C CA . GLY A 1 130 ? 42.535 1.523 -72.331 1.00 57.88 130 GLY A CA 1
ATOM 1000 C C . GLY A 1 130 ? 42.697 0.405 -71.293 1.00 57.88 130 GLY A C 1
ATOM 1001 O O . GLY A 1 130 ? 43.083 -0.701 -71.662 1.00 57.88 130 GLY A O 1
ATOM 1002 N N . PHE A 1 131 ? 42.381 0.667 -70.020 1.00 63.66 131 PHE A N 1
ATOM 1003 C CA . PHE A 1 131 ? 42.363 -0.326 -68.943 1.00 63.66 131 PHE A CA 1
ATOM 1004 C C . PHE A 1 131 ? 40.930 -0.526 -68.415 1.00 63.66 131 PHE A C 1
ATOM 1006 O O . PHE A 1 131 ? 40.176 0.450 -68.354 1.00 63.66 131 PHE A O 1
ATOM 1013 N N . PRO A 1 132 ? 40.541 -1.752 -68.010 1.00 68.69 132 PRO A N 1
ATOM 1014 C CA . PRO A 1 132 ? 39.214 -1.998 -67.462 1.00 68.69 132 PRO A CA 1
ATOM 1015 C C . PRO A 1 132 ? 39.151 -1.527 -66.005 1.00 68.69 132 PRO A C 1
ATOM 1017 O O . PRO A 1 132 ? 39.940 -1.971 -65.165 1.00 68.69 132 PRO A O 1
ATOM 1020 N N . GLN A 1 133 ? 38.205 -0.644 -65.700 1.00 81.56 133 GLN A N 1
ATOM 1021 C CA . GLN A 1 133 ? 37.890 -0.197 -64.346 1.00 81.56 133 GLN A CA 1
ATOM 1022 C C . GLN A 1 133 ? 36.445 -0.567 -64.013 1.00 81.56 133 GLN A C 1
ATOM 1024 O O . GLN A 1 133 ? 35.543 -0.353 -64.819 1.00 81.56 133 GLN A O 1
ATOM 1029 N N . CYS A 1 134 ? 36.216 -1.106 -62.816 1.00 85.81 134 CYS A N 1
ATOM 1030 C CA . CYS A 1 134 ? 34.868 -1.388 -62.340 1.00 85.81 134 CYS A CA 1
ATOM 1031 C C . CYS A 1 134 ? 34.313 -0.191 -61.564 1.00 85.81 134 CYS A C 1
ATOM 1033 O O . CYS A 1 134 ? 34.898 0.242 -60.570 1.00 85.81 134 CYS A O 1
ATOM 1035 N N . LEU A 1 135 ? 33.169 0.322 -62.008 1.00 89.81 135 LEU A N 1
ATOM 1036 C CA . LEU A 1 135 ? 32.319 1.203 -61.224 1.00 89.81 135 LEU A CA 1
ATOM 1037 C C . LEU A 1 135 ? 31.365 0.342 -60.404 1.00 89.81 135 LEU A C 1
ATOM 1039 O O . LEU A 1 135 ? 30.518 -0.370 -60.949 1.00 89.81 135 LEU A O 1
ATOM 1043 N N . CYS A 1 136 ? 31.528 0.382 -59.089 1.00 90.50 136 CYS A N 1
ATOM 1044 C CA . CYS A 1 136 ? 30.740 -0.454 -58.200 1.00 90.50 136 CYS A CA 1
ATOM 1045 C C . CYS A 1 136 ? 29.338 0.105 -58.002 1.00 90.50 136 CYS A C 1
ATOM 1047 O O . CYS A 1 136 ? 29.149 1.307 -57.805 1.00 90.50 136 CYS A O 1
ATOM 1049 N N . SER A 1 137 ? 28.360 -0.800 -58.043 1.00 92.88 137 SER A N 1
ATOM 1050 C CA . SER A 1 137 ? 27.013 -0.532 -57.552 1.00 92.88 137 SER A CA 1
ATOM 1051 C C . SER A 1 137 ? 27.065 -0.126 -56.073 1.00 92.88 137 SER A C 1
ATOM 1053 O O . SER A 1 137 ? 28.000 -0.492 -55.357 1.00 92.88 137 SER A O 1
ATOM 1055 N N . GLN A 1 138 ? 26.070 0.642 -55.618 1.00 92.81 138 GLN A N 1
ATOM 1056 C CA . GLN A 1 138 ? 25.988 1.070 -54.217 1.00 92.81 138 GLN A CA 1
ATOM 1057 C C . GLN A 1 138 ? 26.046 -0.144 -53.274 1.00 92.81 138 GLN A C 1
ATOM 1059 O O . GLN A 1 138 ? 25.462 -1.181 -53.582 1.00 92.81 138 GLN A O 1
ATOM 1064 N N . GLY A 1 139 ? 26.767 -0.012 -52.158 1.00 90.00 139 GLY A N 1
ATOM 1065 C CA . GLY A 1 139 ? 27.012 -1.104 -51.210 1.00 90.00 139 GLY A CA 1
ATOM 1066 C C . GLY A 1 139 ? 28.232 -1.978 -51.515 1.00 90.00 139 GLY A C 1
ATOM 1067 O O . GLY A 1 139 ? 28.613 -2.762 -50.669 1.00 90.00 139 GLY A O 1
ATOM 1068 N N . PHE A 1 140 ? 28.911 -1.833 -52.662 1.00 91.75 140 PHE A N 1
ATOM 1069 C CA . PHE A 1 140 ? 30.081 -2.664 -52.996 1.00 91.75 140 PHE A CA 1
ATOM 1070 C C . PHE A 1 140 ? 31.377 -1.864 -53.155 1.00 91.75 140 PHE A C 1
ATOM 1072 O O . PHE A 1 140 ? 31.384 -0.699 -53.553 1.00 91.75 140 PHE A O 1
ATOM 1079 N N . SER A 1 141 ? 32.508 -2.519 -52.886 1.00 89.44 141 SER A N 1
ATOM 1080 C CA . SER A 1 141 ? 33.847 -1.934 -52.957 1.00 89.44 141 SER A CA 1
ATOM 1081 C C . SER A 1 141 ? 34.910 -2.900 -53.506 1.00 89.44 141 SER A C 1
ATOM 1083 O O . SER A 1 141 ? 34.678 -4.093 -53.725 1.00 89.44 141 SER A O 1
ATOM 1085 N N . GLY A 1 142 ? 36.109 -2.360 -53.744 1.00 85.12 142 GLY A N 1
ATOM 1086 C CA . GLY A 1 142 ? 37.258 -3.076 -54.299 1.00 85.12 142 GLY A CA 1
ATOM 1087 C C . GLY A 1 142 ? 37.388 -2.950 -55.818 1.00 85.12 142 GLY A C 1
ATOM 1088 O O . GLY A 1 142 ? 36.446 -2.592 -56.516 1.00 85.12 142 GLY A O 1
ATOM 1089 N N . ASP A 1 143 ? 38.575 -3.274 -56.337 1.00 84.00 143 ASP A N 1
ATOM 1090 C CA . ASP A 1 143 ? 38.935 -3.083 -57.754 1.00 84.00 143 ASP A CA 1
ATOM 1091 C C . ASP A 1 143 ? 38.029 -3.838 -58.749 1.00 84.00 143 ASP A C 1
ATOM 1093 O O . ASP A 1 143 ? 37.994 -3.499 -59.931 1.00 84.00 143 ASP A O 1
ATOM 1097 N N . LYS A 1 144 ? 37.316 -4.874 -58.291 1.00 85.62 144 LYS A N 1
ATOM 1098 C CA . LYS A 1 144 ? 36.343 -5.652 -59.073 1.00 85.62 144 LYS A CA 1
ATOM 1099 C C . LYS A 1 144 ? 34.945 -5.653 -58.449 1.00 85.62 144 LYS A C 1
ATOM 1101 O O . LYS A 1 144 ? 34.122 -6.479 -58.838 1.00 85.62 144 LYS A O 1
ATOM 1106 N N . CYS A 1 145 ? 34.685 -4.773 -57.481 1.00 91.12 145 CYS A N 1
ATOM 1107 C CA . CYS A 1 145 ? 33.430 -4.717 -56.721 1.00 91.12 145 CYS A CA 1
ATOM 1108 C C . CYS A 1 145 ? 33.112 -6.009 -55.959 1.00 91.12 145 CYS A C 1
ATOM 1110 O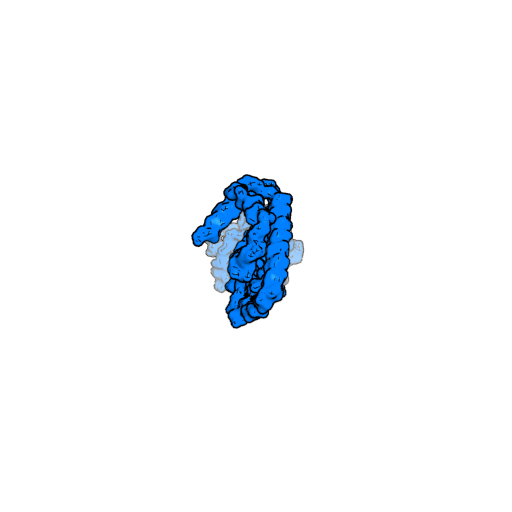 O . CYS A 1 145 ? 31.952 -6.368 -55.780 1.00 91.12 145 CYS A O 1
ATOM 1112 N N . GLN A 1 146 ? 34.153 -6.740 -55.557 1.00 89.19 146 GLN A N 1
ATOM 1113 C CA . GLN A 1 146 ? 34.039 -8.070 -54.963 1.00 89.19 146 GLN A CA 1
ATOM 1114 C C . GLN A 1 146 ? 33.728 -8.065 -53.461 1.00 89.19 146 GLN A C 1
ATOM 1116 O O . GLN A 1 146 ? 33.464 -9.127 -52.904 1.00 89.19 146 GLN A O 1
ATOM 1121 N N . TYR A 1 147 ? 33.814 -6.912 -52.796 1.00 92.00 147 TYR A N 1
ATOM 1122 C CA . TYR A 1 147 ? 33.567 -6.800 -51.362 1.00 92.00 147 TYR A CA 1
ATOM 1123 C C . TYR A 1 147 ? 32.253 -6.072 -51.119 1.00 92.00 147 TYR A C 1
ATOM 1125 O O . TYR A 1 147 ? 32.077 -4.964 -51.623 1.00 92.00 147 TYR A O 1
ATOM 1133 N N . ASP A 1 148 ? 31.365 -6.689 -50.346 1.00 90.88 148 ASP A N 1
ATOM 1134 C CA . ASP A 1 148 ? 30.245 -5.981 -49.727 1.00 90.88 148 ASP A CA 1
ATOM 1135 C C . ASP A 1 148 ? 30.804 -4.984 -48.702 1.00 90.88 148 ASP A C 1
ATOM 1137 O O . ASP A 1 148 ? 31.821 -5.259 -48.050 1.00 90.88 148 ASP A O 1
ATOM 1141 N N . ILE A 1 149 ? 30.221 -3.795 -48.634 1.00 93.75 149 ILE A N 1
ATOM 1142 C CA . ILE A 1 149 ? 30.582 -2.790 -47.638 1.00 93.75 149 ILE A CA 1
ATOM 1143 C C . ILE A 1 149 ? 29.880 -3.187 -46.347 1.00 93.75 149 ILE A C 1
ATOM 1145 O O . ILE A 1 149 ? 28.664 -3.226 -46.313 1.00 93.75 149 ILE A O 1
ATOM 1149 N N . ASP A 1 150 ? 30.653 -3.431 -45.290 1.00 92.94 150 ASP A N 1
ATOM 1150 C CA . ASP A 1 150 ? 30.105 -3.724 -43.965 1.00 92.94 150 ASP A CA 1
ATOM 1151 C C . ASP A 1 150 ? 29.440 -2.466 -43.379 1.00 92.94 150 ASP A C 1
ATOM 1153 O O . ASP A 1 150 ? 30.098 -1.602 -42.781 1.00 92.94 150 ASP A O 1
ATOM 1157 N N . ASP A 1 151 ? 28.126 -2.361 -43.558 1.00 94.00 151 ASP A N 1
ATOM 1158 C CA . ASP A 1 151 ? 27.297 -1.263 -43.065 1.00 94.00 151 ASP A CA 1
ATOM 1159 C C . ASP A 1 151 ? 27.142 -1.315 -41.527 1.00 94.00 151 ASP A C 1
ATOM 1161 O O . ASP A 1 151 ? 26.829 -0.309 -40.874 1.00 94.00 151 ASP A O 1
ATOM 1165 N N . CYS A 1 152 ? 27.461 -2.458 -40.910 1.00 96.12 152 CYS A N 1
ATOM 1166 C CA . CYS A 1 152 ? 27.493 -2.649 -39.462 1.00 96.12 152 CYS A CA 1
ATOM 1167 C C . CYS A 1 152 ? 28.790 -2.164 -38.798 1.00 96.12 152 CYS A C 1
ATOM 1169 O O . CYS A 1 152 ? 28.798 -1.961 -37.578 1.00 96.12 152 CYS A O 1
ATOM 1171 N N . ALA A 1 153 ? 29.856 -1.883 -39.556 1.00 94.56 153 ALA A N 1
ATOM 1172 C CA . ALA A 1 153 ? 31.158 -1.460 -39.022 1.00 94.56 153 ALA A CA 1
ATOM 1173 C C . ALA A 1 153 ? 31.090 -0.205 -38.124 1.00 94.56 153 ALA A C 1
ATOM 1175 O O . ALA A 1 153 ? 31.935 0.004 -37.249 1.00 94.56 153 ALA A O 1
ATOM 1176 N N . SER A 1 154 ? 30.069 0.634 -38.317 1.00 94.12 154 SER A N 1
ATOM 1177 C CA . SER A 1 154 ? 29.827 1.850 -37.531 1.00 94.12 154 SER A CA 1
ATOM 1178 C C . SER A 1 154 ? 28.988 1.635 -36.258 1.00 94.12 154 SER A C 1
ATOM 1180 O O . SER A 1 154 ? 28.780 2.584 -35.500 1.00 94.12 154 SER A O 1
ATOM 1182 N N . ASN A 1 155 ? 28.544 0.403 -35.982 1.00 95.38 155 ASN A N 1
ATOM 1183 C CA . ASN A 1 155 ? 27.615 0.039 -34.904 1.00 95.38 155 ASN A CA 1
ATOM 1184 C C . ASN A 1 155 ? 26.341 0.912 -34.894 1.00 95.38 155 ASN A C 1
ATOM 1186 O O . ASN A 1 155 ? 26.094 1.667 -33.938 1.00 95.38 155 ASN A O 1
ATOM 1190 N N . PRO A 1 156 ? 25.526 0.843 -35.964 1.00 96.44 156 PRO A N 1
ATOM 1191 C CA . PRO A 1 156 ? 24.331 1.671 -36.076 1.00 96.44 156 PRO A CA 1
ATOM 1192 C C . PRO A 1 156 ? 23.260 1.296 -35.040 1.00 96.44 156 PRO A C 1
ATOM 1194 O O . PRO A 1 156 ? 22.604 2.191 -34.506 1.00 96.44 156 PRO A O 1
ATOM 1197 N N . CYS A 1 157 ? 23.128 0.010 -34.692 1.00 98.00 157 CYS A N 1
ATOM 1198 C CA . CYS A 1 157 ? 22.138 -0.480 -33.731 1.00 98.00 157 CYS A CA 1
ATOM 1199 C C . CYS A 1 157 ? 22.461 -0.039 -32.295 1.00 98.00 157 CYS A C 1
ATOM 1201 O O . CYS A 1 157 ? 23.529 -0.323 -31.751 1.00 98.00 157 CYS A O 1
ATOM 1203 N N . LYS A 1 158 ? 21.522 0.668 -31.670 1.00 97.19 158 LYS A N 1
ATOM 1204 C CA . LYS A 1 158 ? 21.596 1.173 -30.297 1.00 97.19 158 LYS A CA 1
ATOM 1205 C C . LYS A 1 158 ? 21.046 0.153 -29.303 1.00 97.19 158 LYS A C 1
ATOM 1207 O O . LYS A 1 158 ? 20.507 -0.885 -29.678 1.00 97.19 158 LYS A O 1
ATOM 1212 N N . ASN A 1 159 ? 21.228 0.448 -28.015 1.00 96.94 159 ASN A N 1
ATOM 1213 C CA . ASN A 1 159 ? 20.641 -0.299 -26.898 1.00 96.94 159 ASN A CA 1
ATOM 1214 C C . ASN A 1 159 ? 20.915 -1.817 -26.916 1.00 96.94 159 ASN A C 1
ATOM 1216 O O . ASN A 1 159 ? 20.098 -2.615 -26.467 1.00 96.94 159 ASN A O 1
ATOM 1220 N N . GLY A 1 160 ? 22.082 -2.222 -27.432 1.00 94.56 160 GLY A N 1
ATOM 1221 C CA . GLY A 1 160 ? 22.484 -3.629 -27.510 1.00 94.56 160 GLY A CA 1
ATOM 1222 C C . GLY A 1 160 ? 21.802 -4.428 -28.626 1.00 94.56 160 GLY A C 1
ATOM 1223 O O . GLY A 1 160 ? 21.869 -5.655 -28.604 1.00 94.56 160 GLY A O 1
ATOM 1224 N N . GLY A 1 161 ? 21.149 -3.760 -29.585 1.00 97.00 161 GLY A N 1
ATOM 1225 C CA . GLY A 1 161 ? 20.607 -4.403 -30.781 1.00 97.00 161 GLY A CA 1
ATOM 1226 C C . GLY A 1 161 ? 21.692 -5.097 -31.612 1.00 97.00 161 GLY A C 1
ATOM 1227 O O . GLY A 1 161 ? 22.833 -4.638 -31.678 1.00 97.00 161 GLY A O 1
ATOM 1228 N N . THR A 1 162 ? 21.327 -6.206 -32.254 1.00 97.94 162 THR A N 1
ATOM 1229 C CA . THR A 1 162 ? 22.222 -6.953 -33.155 1.00 97.94 162 THR A CA 1
ATOM 1230 C C . THR A 1 162 ? 22.134 -6.369 -34.559 1.00 97.94 162 THR A C 1
ATOM 1232 O O . THR A 1 162 ? 21.028 -6.148 -35.051 1.00 97.94 162 THR A O 1
ATOM 1235 N N . CYS A 1 163 ? 23.282 -6.106 -35.183 1.00 97.94 163 CYS A N 1
ATOM 1236 C CA . CYS A 1 163 ? 23.355 -5.587 -36.545 1.00 97.94 163 CYS A CA 1
ATOM 1237 C C . CYS A 1 163 ? 23.572 -6.725 -37.540 1.00 97.94 163 CYS A C 1
ATOM 1239 O O . CYS A 1 163 ? 24.544 -7.468 -37.413 1.00 97.94 163 CYS A O 1
ATOM 1241 N N . ASP A 1 164 ? 22.682 -6.815 -38.522 1.00 97.50 164 ASP A N 1
ATOM 1242 C CA . ASP A 1 164 ? 22.811 -7.688 -39.679 1.00 97.50 164 ASP A CA 1
ATOM 1243 C C . ASP A 1 164 ? 23.164 -6.840 -40.905 1.00 97.50 164 ASP A C 1
ATOM 1245 O O . ASP A 1 164 ? 22.378 -5.985 -41.331 1.00 97.50 164 ASP A O 1
ATOM 1249 N N . ASP A 1 165 ? 24.342 -7.094 -41.468 1.00 94.94 165 ASP A N 1
ATOM 1250 C CA . ASP A 1 165 ? 24.831 -6.440 -42.680 1.00 94.94 165 ASP A CA 1
ATOM 1251 C C . ASP A 1 165 ? 23.966 -6.824 -43.892 1.00 94.94 165 ASP A C 1
ATOM 1253 O O . ASP A 1 165 ? 23.548 -7.983 -44.046 1.00 94.94 165 ASP A O 1
ATOM 1257 N N . ARG A 1 166 ? 23.637 -5.841 -44.733 1.00 94.12 166 ARG A N 1
ATOM 1258 C CA . ARG A 1 166 ? 22.836 -6.013 -45.950 1.00 94.12 166 ARG A CA 1
ATOM 1259 C C . ARG A 1 166 ? 23.529 -5.281 -47.094 1.00 94.12 166 ARG A C 1
ATOM 1261 O O . ARG A 1 166 ? 24.289 -4.353 -46.898 1.00 94.12 166 ARG A O 1
ATOM 1268 N N . VAL A 1 167 ? 23.179 -5.638 -48.324 1.00 92.50 167 VAL A N 1
ATOM 1269 C CA . VAL A 1 167 ? 23.689 -4.901 -49.482 1.00 92.50 167 VAL A CA 1
ATOM 1270 C C . VAL A 1 167 ? 23.169 -3.461 -49.442 1.00 92.50 167 VAL A C 1
ATOM 1272 O O . VAL A 1 167 ? 21.959 -3.247 -49.576 1.00 92.50 167 VAL A O 1
ATOM 1275 N N . ASN A 1 168 ? 24.085 -2.493 -49.330 1.00 90.94 168 ASN A N 1
ATOM 1276 C CA . ASN A 1 168 ? 23.789 -1.055 -49.305 1.00 90.94 168 ASN A CA 1
ATOM 1277 C C . ASN A 1 168 ? 22.867 -0.639 -48.142 1.00 90.94 168 ASN A C 1
ATOM 1279 O O . ASN A 1 168 ? 21.954 0.178 -48.314 1.00 90.94 168 ASN A O 1
ATOM 1283 N N . GLY A 1 169 ? 23.060 -1.237 -46.972 1.00 93.69 169 GLY A N 1
ATOM 1284 C CA . GLY A 1 169 ? 22.344 -0.897 -45.757 1.00 93.69 169 GLY A CA 1
ATOM 1285 C C . GLY A 1 169 ? 22.522 -1.939 -44.660 1.00 93.69 169 GLY A C 1
ATOM 1286 O O . GLY A 1 169 ? 23.241 -2.913 -44.780 1.00 93.69 169 GLY A O 1
ATOM 1287 N N . PHE A 1 170 ? 21.795 -1.775 -43.566 1.00 96.12 170 PHE A N 1
ATOM 1288 C CA . PHE A 1 170 ? 21.840 -2.713 -42.448 1.00 96.12 170 PHE A CA 1
ATOM 1289 C C . PHE A 1 170 ? 20.430 -2.974 -41.929 1.00 96.12 170 PHE A C 1
ATOM 1291 O O . PHE A 1 170 ? 19.489 -2.220 -42.197 1.00 96.12 170 PHE A O 1
ATOM 1298 N N . GLN A 1 171 ? 20.282 -4.035 -41.146 1.00 97.69 171 GLN A N 1
ATOM 1299 C CA . GLN A 1 171 ? 19.069 -4.314 -40.394 1.00 97.69 171 GLN A CA 1
ATOM 1300 C C . GLN A 1 171 ? 19.412 -4.522 -38.922 1.00 97.69 171 GLN A C 1
ATOM 1302 O O . GLN A 1 171 ? 20.254 -5.347 -38.584 1.00 97.69 171 GLN A O 1
ATOM 1307 N N . CYS A 1 172 ? 18.733 -3.794 -38.038 1.00 98.25 172 CYS A N 1
ATOM 1308 C CA . CYS A 1 172 ? 18.866 -4.003 -36.604 1.00 98.25 172 CYS A CA 1
ATOM 1309 C C . CYS A 1 172 ? 17.786 -4.950 -36.082 1.00 98.25 172 CYS A C 1
ATOM 1311 O O . CYS A 1 172 ? 16.593 -4.734 -36.303 1.00 98.25 172 CYS A O 1
ATOM 1313 N N . THR A 1 173 ? 18.208 -5.962 -35.330 1.00 98.19 173 THR A N 1
ATOM 1314 C CA . THR A 1 173 ? 17.328 -6.786 -34.501 1.00 98.19 173 THR A CA 1
ATOM 1315 C C . THR A 1 173 ? 17.391 -6.272 -33.066 1.00 98.19 173 THR A C 1
ATOM 1317 O O . THR A 1 173 ? 18.419 -6.386 -32.393 1.00 98.19 173 THR A O 1
ATOM 1320 N N . CYS A 1 174 ? 16.296 -5.670 -32.605 1.00 98.12 174 CYS A N 1
ATOM 1321 C CA . CYS A 1 174 ? 16.229 -5.032 -31.294 1.00 98.12 174 CYS A CA 1
ATOM 1322 C C . CYS A 1 174 ? 16.045 -6.042 -30.164 1.00 98.12 174 CYS A C 1
ATOM 1324 O O . CYS A 1 174 ? 15.334 -7.038 -30.306 1.00 98.12 174 CYS A O 1
ATOM 1326 N N . LEU A 1 175 ? 16.671 -5.760 -29.020 1.00 97.31 175 LEU A N 1
ATOM 1327 C CA . LEU A 1 175 ? 16.355 -6.456 -27.778 1.00 97.31 175 LEU A CA 1
ATOM 1328 C C . LEU A 1 175 ? 14.931 -6.105 -27.327 1.00 97.31 175 LEU A C 1
ATOM 1330 O O . LEU A 1 175 ? 14.393 -5.054 -27.681 1.00 97.31 175 LEU A O 1
ATOM 1334 N N . ALA A 1 176 ? 14.332 -6.988 -26.527 1.00 96.69 176 ALA A N 1
ATOM 1335 C CA . ALA A 1 176 ? 13.010 -6.756 -25.955 1.00 96.69 176 ALA A CA 1
ATOM 1336 C C . ALA A 1 176 ? 12.974 -5.421 -25.183 1.00 96.69 176 ALA A C 1
ATOM 1338 O O . ALA A 1 176 ? 13.934 -5.085 -24.487 1.00 96.69 176 ALA A O 1
ATOM 1339 N N . GLY A 1 177 ? 11.882 -4.668 -25.330 1.00 95.88 177 GLY A N 1
ATOM 1340 C CA . GLY A 1 177 ? 11.729 -3.315 -24.782 1.00 95.88 177 GLY A CA 1
ATOM 1341 C C . GLY A 1 177 ? 12.188 -2.183 -25.707 1.00 95.88 177 GLY A C 1
ATOM 1342 O O . GLY A 1 177 ? 11.897 -1.034 -25.417 1.00 95.88 177 GLY A O 1
ATOM 1343 N N . TYR A 1 178 ? 12.840 -2.462 -26.843 1.00 97.94 178 TYR A N 1
ATOM 1344 C CA . TYR A 1 178 ? 13.255 -1.424 -27.796 1.00 97.94 178 TYR A CA 1
ATOM 1345 C C . TYR A 1 178 ? 12.605 -1.580 -29.170 1.00 97.94 178 TYR A C 1
ATOM 1347 O O . TYR A 1 178 ? 12.280 -2.679 -29.618 1.00 97.94 178 TYR A O 1
ATOM 1355 N N . THR A 1 179 ? 12.451 -0.456 -29.864 1.00 97.12 179 THR A N 1
ATOM 1356 C CA . THR A 1 179 ? 11.908 -0.359 -31.220 1.00 97.12 179 THR A CA 1
ATOM 1357 C C . THR A 1 179 ? 12.626 0.733 -32.023 1.00 97.12 179 THR A C 1
ATOM 1359 O O . THR A 1 179 ? 13.482 1.452 -31.500 1.00 97.12 179 THR A O 1
ATOM 1362 N N . GLY A 1 180 ? 12.286 0.856 -33.304 1.00 97.38 180 GLY A N 1
ATOM 1363 C CA . GLY A 1 180 ? 12.931 1.766 -34.253 1.00 97.38 180 GLY A CA 1
ATOM 1364 C C . GLY A 1 180 ? 13.909 1.057 -35.189 1.00 97.38 180 GLY A C 1
ATOM 1365 O O . GLY A 1 180 ? 14.279 -0.098 -34.978 1.00 97.38 180 GLY A O 1
ATOM 1366 N N . THR A 1 181 ? 14.322 1.746 -36.252 1.00 96.62 181 THR A N 1
ATOM 1367 C CA . THR A 1 181 ? 15.201 1.173 -37.290 1.00 96.62 181 THR A CA 1
ATOM 1368 C C . THR A 1 181 ? 16.617 0.921 -36.784 1.00 96.62 181 THR A C 1
ATOM 1370 O O . THR A 1 181 ? 17.312 0.054 -37.309 1.00 96.62 181 THR A O 1
ATOM 1373 N N . THR A 1 182 ? 17.030 1.645 -35.744 1.00 97.38 182 THR A N 1
ATOM 1374 C CA . THR A 1 182 ? 18.307 1.473 -35.049 1.00 97.38 182 THR A CA 1
ATOM 1375 C C . THR A 1 182 ? 18.121 1.065 -33.589 1.00 97.38 182 THR A C 1
ATOM 1377 O O . THR A 1 182 ? 19.068 1.151 -32.815 1.00 97.38 182 THR A O 1
ATOM 1380 N N . CYS A 1 183 ? 16.931 0.599 -33.191 1.00 98.06 183 CYS A N 1
ATOM 1381 C CA . CYS A 1 183 ? 16.601 0.256 -31.801 1.00 98.06 183 CYS A CA 1
ATOM 1382 C C . CYS A 1 183 ? 16.762 1.427 -30.821 1.00 98.06 183 CYS A C 1
ATOM 1384 O O . CYS A 1 183 ? 17.095 1.236 -29.651 1.00 98.06 183 CYS A O 1
ATOM 1386 N N . GLU A 1 184 ? 16.581 2.653 -31.306 1.00 97.12 184 GLU A N 1
ATOM 1387 C CA . GLU A 1 184 ? 16.820 3.891 -30.569 1.00 97.12 184 GLU A CA 1
ATOM 1388 C C . GLU A 1 184 ? 15.711 4.247 -29.576 1.00 97.12 184 GLU A C 1
ATOM 1390 O O . GLU A 1 184 ? 15.949 5.022 -28.651 1.00 97.12 184 GLU A O 1
ATOM 1395 N N . THR A 1 185 ? 14.517 3.680 -29.744 1.00 97.25 185 THR A N 1
ATOM 1396 C CA . THR A 1 185 ? 13.331 4.057 -28.971 1.00 97.25 185 THR A CA 1
ATOM 1397 C C . THR A 1 185 ? 13.030 3.000 -27.915 1.00 97.25 185 THR A C 1
ATOM 1399 O O . THR A 1 185 ? 12.842 1.836 -28.264 1.00 97.25 185 THR A O 1
ATOM 1402 N N . ASN A 1 186 ? 12.958 3.386 -26.635 1.00 96.81 186 ASN A N 1
ATOM 1403 C CA . ASN A 1 186 ? 12.378 2.524 -25.597 1.00 96.81 186 ASN A CA 1
ATOM 1404 C C . ASN A 1 186 ? 10.863 2.437 -25.810 1.00 96.81 186 ASN A C 1
ATOM 1406 O O . ASN A 1 186 ? 10.219 3.452 -26.082 1.00 96.81 186 ASN A O 1
ATOM 1410 N N . ILE A 1 187 ? 10.302 1.239 -25.710 1.00 97.44 187 ILE A N 1
ATOM 1411 C CA . ILE A 1 187 ? 8.857 1.026 -25.725 1.00 97.44 187 ILE A CA 1
ATOM 1412 C C . ILE A 1 187 ? 8.319 1.492 -24.374 1.00 97.44 187 ILE A C 1
ATOM 1414 O O . ILE A 1 187 ? 8.769 1.006 -23.351 1.00 97.44 187 ILE A O 1
ATOM 1418 N N . ASP A 1 188 ? 7.365 2.423 -24.382 1.00 96.94 188 ASP A N 1
ATOM 1419 C CA . ASP A 1 188 ? 6.734 2.908 -23.151 1.00 96.94 188 ASP A CA 1
ATOM 1420 C C . ASP A 1 188 ? 5.595 1.967 -22.729 1.00 96.94 188 ASP A C 1
ATOM 1422 O O . ASP A 1 188 ? 4.474 2.020 -23.262 1.00 96.94 188 ASP A O 1
ATOM 1426 N N . GLU A 1 189 ? 5.872 1.098 -21.755 1.00 96.62 189 GLU A N 1
ATOM 1427 C CA . GLU A 1 189 ? 4.888 0.147 -21.235 1.00 96.62 189 GLU A CA 1
ATOM 1428 C C . GLU A 1 189 ? 3.784 0.806 -20.380 1.00 96.62 189 GLU A C 1
ATOM 1430 O O . GLU A 1 189 ? 2.744 0.188 -20.119 1.00 96.62 189 GLU A O 1
ATOM 1435 N N . CYS A 1 190 ? 3.939 2.076 -19.990 1.00 97.44 190 CYS A N 1
ATOM 1436 C CA . CYS A 1 190 ? 2.934 2.823 -19.234 1.00 97.44 190 CYS A CA 1
ATOM 1437 C C . CYS A 1 190 ? 1.775 3.348 -20.090 1.00 97.44 190 CYS A C 1
ATOM 1439 O O . CYS A 1 190 ? 0.727 3.702 -19.542 1.00 97.44 190 CYS A O 1
ATOM 1441 N N . THR A 1 191 ? 1.904 3.338 -21.419 1.00 96.31 191 THR A N 1
ATOM 1442 C CA . THR A 1 191 ? 0.855 3.774 -22.363 1.00 96.31 191 THR A CA 1
ATOM 1443 C C . THR A 1 191 ? -0.477 3.032 -22.195 1.00 96.31 191 THR A C 1
ATOM 1445 O O . THR A 1 191 ? -1.539 3.603 -22.438 1.00 96.31 191 THR A O 1
ATOM 1448 N N . ASN A 1 192 ? -0.440 1.788 -21.708 1.00 94.19 192 ASN A N 1
ATOM 1449 C CA . ASN A 1 192 ? -1.628 0.967 -21.455 1.00 94.19 192 ASN A CA 1
ATOM 1450 C C . ASN A 1 192 ? -2.231 1.145 -20.050 1.00 94.19 192 ASN A C 1
ATOM 1452 O O . ASN A 1 192 ? -3.156 0.417 -19.692 1.00 94.19 192 ASN A O 1
ATOM 1456 N N . ILE A 1 193 ? -1.725 2.090 -19.247 1.00 95.50 193 ILE A N 1
ATOM 1457 C CA . ILE A 1 193 ? -2.198 2.393 -17.884 1.00 95.50 193 ILE A CA 1
ATOM 1458 C C . ILE A 1 193 ? -2.290 1.111 -17.023 1.00 95.50 193 ILE A C 1
ATOM 1460 O O . ILE A 1 193 ? -3.371 0.725 -16.557 1.00 95.50 193 ILE A O 1
ATOM 1464 N N . PRO A 1 194 ? -1.164 0.397 -16.822 1.00 97.00 194 PRO A N 1
ATOM 1465 C CA . PRO A 1 194 ? -1.179 -0.870 -16.095 1.00 97.00 194 PRO A CA 1
ATOM 1466 C C . PRO A 1 194 ? -1.487 -0.704 -14.596 1.00 97.00 194 PRO A C 1
ATOM 1468 O O . PRO A 1 194 ? -2.107 -1.585 -14.002 1.00 97.00 194 PRO A O 1
ATOM 1471 N N . CYS A 1 195 ? -1.100 0.423 -13.990 1.00 98.19 195 CYS A N 1
ATOM 1472 C CA . CYS A 1 195 ? -1.298 0.700 -12.565 1.00 98.19 195 CYS A CA 1
ATOM 1473 C C . CYS A 1 195 ? -2.762 1.046 -12.249 1.00 98.19 195 CYS A C 1
ATOM 1475 O O . CYS A 1 195 ? -3.328 2.002 -12.780 1.00 98.19 195 CYS A O 1
ATOM 1477 N N . LYS A 1 196 ? -3.379 0.261 -11.366 1.00 97.44 196 LYS A N 1
ATOM 1478 C CA . LYS A 1 196 ? -4.737 0.438 -10.842 1.00 97.44 196 LYS A CA 1
ATOM 1479 C C . LYS A 1 196 ? -4.746 1.417 -9.671 1.00 97.44 196 LYS A C 1
ATOM 1481 O O . LYS A 1 196 ? -3.702 1.892 -9.229 1.00 97.44 196 LYS A O 1
ATOM 1486 N N . ASN A 1 197 ? -5.953 1.745 -9.206 1.00 96.75 197 ASN A N 1
ATOM 1487 C CA . ASN A 1 197 ? -6.194 2.560 -8.011 1.00 96.75 197 ASN A CA 1
ATOM 1488 C C . ASN A 1 197 ? -5.392 3.873 -7.979 1.00 96.75 197 ASN A C 1
ATOM 1490 O O . ASN A 1 197 ? -4.894 4.304 -6.943 1.00 96.75 197 ASN A O 1
ATOM 1494 N N . ASN A 1 198 ? -5.281 4.513 -9.149 1.00 95.62 198 ASN A N 1
ATOM 1495 C CA . ASN A 1 198 ? -4.573 5.777 -9.345 1.00 95.62 198 ASN A CA 1
ATOM 1496 C C . ASN A 1 198 ? -3.071 5.726 -8.976 1.00 95.62 198 ASN A C 1
ATOM 1498 O O . ASN A 1 198 ? -2.487 6.743 -8.605 1.00 95.62 198 ASN A O 1
ATOM 1502 N N . GLY A 1 199 ? -2.448 4.545 -9.073 1.00 97.06 199 GLY A N 1
ATOM 1503 C CA . GLY A 1 199 ? -1.003 4.377 -8.939 1.00 97.06 199 GLY A CA 1
ATOM 1504 C C . GLY A 1 199 ? -0.227 5.021 -10.092 1.00 97.06 199 GLY A C 1
ATOM 1505 O O . GLY A 1 199 ? -0.688 5.061 -11.234 1.00 97.06 199 GLY A O 1
ATOM 1506 N N . THR A 1 200 ? 0.981 5.500 -9.800 1.00 97.94 200 THR A N 1
ATOM 1507 C CA . THR A 1 200 ? 1.860 6.135 -10.791 1.00 97.94 200 THR A CA 1
ATOM 1508 C C . THR A 1 200 ? 2.673 5.075 -11.520 1.00 97.94 200 THR A C 1
ATOM 1510 O O . THR A 1 200 ? 3.419 4.325 -10.887 1.00 97.94 200 THR A O 1
ATOM 1513 N N . CYS A 1 201 ? 2.561 5.032 -12.846 1.00 98.25 201 CYS A N 1
ATOM 1514 C CA . CYS A 1 201 ? 3.382 4.160 -13.678 1.00 98.25 201 CYS A CA 1
ATOM 1515 C C . CYS A 1 201 ? 4.736 4.802 -13.985 1.00 98.25 201 CYS A C 1
ATOM 1517 O O . CYS A 1 201 ? 4.809 5.983 -14.324 1.00 98.25 201 CYS A O 1
ATOM 1519 N N . VAL A 1 202 ? 5.797 4.010 -13.866 1.00 97.75 202 VAL A N 1
ATOM 1520 C CA . VAL A 1 202 ? 7.157 4.362 -14.267 1.00 97.75 202 VAL A CA 1
ATOM 1521 C C . VAL A 1 202 ? 7.620 3.347 -15.299 1.00 97.75 202 VAL A C 1
ATOM 1523 O O . VAL A 1 202 ? 7.706 2.152 -15.004 1.00 97.75 202 VAL A O 1
ATOM 1526 N N . ASP A 1 203 ? 7.923 3.848 -16.489 1.00 97.06 203 ASP A N 1
ATOM 1527 C CA . ASP A 1 203 ? 8.453 3.065 -17.596 1.00 97.06 203 ASP A CA 1
ATOM 1528 C C . ASP A 1 203 ? 9.821 2.460 -17.241 1.00 97.06 203 ASP A C 1
ATOM 1530 O O . ASP A 1 203 ? 10.648 3.086 -16.560 1.00 97.06 203 ASP A O 1
ATOM 1534 N N . ARG A 1 204 ? 10.055 1.216 -17.660 1.00 96.25 204 ARG A N 1
ATOM 1535 C CA . ARG A 1 204 ? 11.333 0.507 -17.522 1.00 96.25 204 ARG A CA 1
ATOM 1536 C C . ARG A 1 204 ? 11.685 -0.100 -18.879 1.00 96.25 204 ARG A C 1
ATOM 1538 O O . ARG A 1 204 ? 10.983 0.054 -19.859 1.00 96.25 204 ARG A O 1
ATOM 1545 N N . VAL A 1 205 ? 12.837 -0.753 -18.965 1.00 95.62 205 VAL A N 1
ATOM 1546 C CA . VAL A 1 205 ? 13.188 -1.477 -20.189 1.00 95.62 205 VAL A CA 1
ATOM 1547 C C . VAL A 1 205 ? 12.464 -2.817 -20.159 1.00 95.62 205 VAL A C 1
ATOM 1549 O O . VAL A 1 205 ? 12.732 -3.619 -19.259 1.00 95.62 205 VAL A O 1
ATOM 1552 N N . ASN A 1 206 ? 11.599 -3.064 -21.148 1.00 95.56 206 ASN A N 1
ATOM 1553 C CA . ASN A 1 206 ? 10.836 -4.308 -21.290 1.00 95.56 206 ASN A CA 1
ATOM 1554 C C . ASN A 1 206 ? 9.927 -4.592 -20.081 1.00 95.56 206 ASN A C 1
ATOM 1556 O O . ASN A 1 206 ? 9.831 -5.728 -19.603 1.00 95.56 206 ASN A O 1
ATOM 1560 N N . GLY A 1 207 ? 9.307 -3.551 -19.531 1.00 95.94 207 GLY A N 1
ATOM 1561 C CA . GLY A 1 207 ? 8.418 -3.666 -18.388 1.00 95.94 207 GLY A CA 1
ATOM 1562 C C . GLY A 1 207 ? 8.137 -2.327 -17.726 1.00 95.94 207 GLY A C 1
ATOM 1563 O O . GLY A 1 207 ? 8.643 -1.285 -18.101 1.00 95.94 207 GLY A O 1
ATOM 1564 N N . PHE A 1 208 ? 7.356 -2.359 -16.656 1.00 97.12 208 PHE A N 1
ATOM 1565 C CA . PHE A 1 208 ? 6.974 -1.155 -15.926 1.00 97.12 208 PHE A CA 1
ATOM 1566 C C . PHE A 1 208 ? 7.080 -1.382 -14.421 1.00 97.12 208 PHE A C 1
ATOM 1568 O O . PHE A 1 208 ? 7.163 -2.511 -13.932 1.00 97.12 208 PHE A O 1
ATOM 1575 N N . GLN A 1 209 ? 7.045 -0.288 -13.670 1.00 97.88 209 GLN A N 1
ATOM 1576 C CA . GLN A 1 209 ? 6.930 -0.308 -12.222 1.00 97.88 209 GLN A CA 1
ATOM 1577 C C . GLN A 1 209 ? 5.789 0.605 -11.781 1.00 97.88 209 GLN A C 1
ATOM 1579 O O . GLN A 1 209 ? 5.763 1.784 -12.125 1.00 97.88 209 GLN A O 1
ATOM 1584 N N . CYS A 1 210 ? 4.878 0.078 -10.966 1.00 98.38 210 CYS A N 1
ATOM 1585 C CA . CYS A 1 210 ? 3.841 0.881 -10.333 1.00 98.38 210 CYS A CA 1
ATOM 1586 C C . CYS A 1 210 ? 4.288 1.374 -8.958 1.00 98.38 210 CYS A C 1
ATOM 1588 O O . CYS A 1 210 ? 4.792 0.609 -8.136 1.00 98.38 210 CYS A O 1
ATOM 1590 N N . THR A 1 211 ? 4.078 2.662 -8.702 1.00 98.00 211 THR A N 1
ATOM 1591 C CA . THR A 1 211 ? 4.146 3.246 -7.361 1.00 98.00 211 THR A CA 1
ATOM 1592 C C . THR A 1 211 ? 2.728 3.412 -6.845 1.00 98.00 211 THR A C 1
ATOM 1594 O O . THR A 1 211 ? 1.964 4.225 -7.368 1.00 98.00 211 THR A O 1
ATOM 1597 N N . CYS A 1 212 ? 2.369 2.617 -5.843 1.00 98.00 212 CYS A N 1
ATOM 1598 C CA . CYS A 1 212 ? 1.020 2.607 -5.296 1.00 98.00 212 CYS A CA 1
ATOM 1599 C C . CYS A 1 212 ? 0.788 3.792 -4.365 1.00 98.00 212 CYS A C 1
ATOM 1601 O O . CYS A 1 212 ? 1.689 4.220 -3.639 1.00 98.00 212 CYS A O 1
ATOM 1603 N N . LEU A 1 213 ? -0.434 4.322 -4.394 1.00 96.62 213 LEU A N 1
ATOM 1604 C CA . LEU A 1 213 ? -0.893 5.238 -3.360 1.00 96.62 213 LEU A CA 1
ATOM 1605 C C . LEU A 1 213 ? -1.015 4.489 -2.028 1.00 96.62 213 LEU A C 1
ATOM 1607 O O . LEU A 1 213 ? -1.166 3.267 -2.000 1.00 96.62 213 LEU A O 1
ATOM 1611 N N . ALA A 1 214 ? -0.945 5.234 -0.925 1.00 95.25 214 ALA A N 1
ATOM 1612 C CA . ALA A 1 214 ? -1.125 4.671 0.408 1.00 95.25 214 ALA A CA 1
ATOM 1613 C C . ALA A 1 214 ? -2.478 3.938 0.505 1.00 95.25 214 ALA A C 1
ATOM 1615 O O . ALA A 1 214 ? -3.468 4.417 -0.050 1.00 95.25 214 ALA A O 1
ATOM 1616 N N . GLY A 1 215 ? -2.495 2.784 1.174 1.00 94.81 215 GLY A N 1
ATOM 1617 C CA . GLY A 1 215 ? -3.643 1.871 1.231 1.00 94.81 215 GLY A CA 1
ATOM 1618 C C . GLY A 1 215 ? -3.676 0.802 0.131 1.00 94.81 215 GLY A C 1
ATOM 1619 O O . GLY A 1 215 ? -4.415 -0.157 0.266 1.00 94.81 215 GLY A O 1
ATOM 1620 N N . PHE A 1 216 ? -2.856 0.887 -0.926 1.00 97.75 216 PHE A N 1
ATOM 1621 C CA . PHE A 1 216 ? -2.838 -0.124 -1.995 1.00 97.75 216 PHE A CA 1
ATOM 1622 C C . PHE A 1 216 ? -1.508 -0.878 -2.093 1.00 97.75 216 PHE A C 1
ATOM 1624 O O . PHE A 1 216 ? -0.431 -0.336 -1.843 1.00 97.75 216 PHE A O 1
ATOM 1631 N N . THR A 1 217 ? -1.581 -2.133 -2.529 1.00 96.56 217 THR A N 1
ATOM 1632 C CA . THR A 1 217 ? -0.443 -3.034 -2.744 1.00 96.56 217 THR A CA 1
ATOM 1633 C C . THR A 1 217 ? -0.640 -3.906 -3.993 1.00 96.56 217 THR A C 1
ATOM 1635 O O . THR A 1 217 ? -1.669 -3.836 -4.669 1.00 96.56 217 THR A O 1
ATOM 1638 N N . GLY A 1 218 ? 0.362 -4.722 -4.323 1.00 97.12 218 GLY A N 1
ATOM 1639 C CA . GLY A 1 218 ? 0.411 -5.533 -5.544 1.00 97.12 218 GLY A CA 1
ATOM 1640 C C . GLY A 1 218 ? 1.293 -4.923 -6.634 1.00 97.12 218 GLY A C 1
ATOM 1641 O O . GLY A 1 218 ? 1.732 -3.777 -6.542 1.00 97.12 218 GLY A O 1
ATOM 1642 N N . THR A 1 219 ? 1.588 -5.701 -7.677 1.00 96.75 219 THR A N 1
ATOM 1643 C CA . THR A 1 219 ? 2.496 -5.273 -8.762 1.00 96.75 219 THR A CA 1
ATOM 1644 C C . THR A 1 219 ? 1.880 -4.189 -9.640 1.00 96.75 219 THR A C 1
ATOM 1646 O O . THR A 1 219 ? 2.600 -3.389 -10.236 1.00 96.75 219 THR A O 1
ATOM 1649 N N . THR A 1 220 ? 0.550 -4.140 -9.685 1.00 97.62 220 THR A N 1
ATOM 1650 C CA . THR A 1 220 ? -0.241 -3.138 -10.395 1.00 97.62 220 THR A CA 1
ATOM 1651 C C . THR A 1 220 ? -1.102 -2.303 -9.451 1.00 97.62 220 THR A C 1
ATOM 1653 O O . THR A 1 220 ? -2.011 -1.623 -9.913 1.00 97.62 220 THR A O 1
ATOM 1656 N N . CYS A 1 221 ? -0.823 -2.310 -8.142 1.00 98.12 221 CYS A N 1
ATOM 1657 C CA . CYS A 1 221 ? -1.626 -1.621 -7.123 1.00 98.12 221 CYS A CA 1
ATOM 1658 C C . CYS A 1 221 ? -3.090 -2.085 -7.082 1.00 98.12 221 CYS A C 1
ATOM 1660 O O . CYS A 1 221 ? -3.988 -1.305 -6.777 1.00 98.12 221 CYS A O 1
ATOM 1662 N N . GLU A 1 222 ? -3.343 -3.339 -7.453 1.00 97.12 222 GLU A N 1
ATOM 1663 C CA . GLU A 1 222 ? -4.674 -3.926 -7.603 1.00 97.12 222 GLU A CA 1
ATOM 1664 C C . GLU A 1 222 ? -5.336 -4.320 -6.281 1.00 97.12 222 GLU A C 1
ATOM 1666 O O . GLU A 1 222 ? -6.547 -4.526 -6.249 1.00 97.12 222 GLU A O 1
ATOM 1671 N N . THR A 1 223 ? -4.557 -4.430 -5.205 1.00 96.88 223 THR A N 1
ATOM 1672 C CA . THR A 1 223 ? -5.028 -4.934 -3.914 1.00 96.88 223 THR A CA 1
ATOM 1673 C C . THR A 1 223 ? -5.187 -3.784 -2.929 1.00 96.88 223 THR A C 1
ATOM 1675 O O . THR A 1 223 ? -4.224 -3.061 -2.683 1.00 96.88 223 THR A O 1
ATOM 1678 N N . ASP A 1 224 ? -6.383 -3.627 -2.362 1.00 96.19 224 ASP A N 1
ATOM 1679 C CA . ASP A 1 224 ? -6.631 -2.752 -1.207 1.00 96.19 224 ASP A CA 1
ATOM 1680 C C . ASP A 1 224 ? -6.107 -3.436 0.065 1.00 96.19 224 ASP A C 1
ATOM 1682 O O . ASP A 1 224 ? -6.273 -4.650 0.237 1.00 96.19 224 ASP A O 1
ATOM 1686 N N . MET A 1 225 ? -5.393 -2.699 0.908 1.00 96.69 225 MET A N 1
ATOM 1687 C CA . MET A 1 225 ? -4.811 -3.227 2.137 1.00 96.69 225 MET A CA 1
ATOM 1688 C C . MET A 1 225 ? -5.864 -3.254 3.240 1.00 96.69 225 MET A C 1
ATOM 1690 O O . MET A 1 225 ? -6.318 -2.212 3.669 1.00 96.69 225 MET A O 1
ATOM 1694 N N . ASP A 1 226 ? -6.179 -4.440 3.761 1.00 95.81 226 ASP A N 1
ATOM 1695 C CA . ASP A 1 226 ? -7.162 -4.566 4.841 1.00 95.81 226 ASP A CA 1
ATOM 1696 C C . ASP A 1 226 ? -6.582 -4.099 6.193 1.00 95.81 226 ASP A C 1
ATOM 1698 O O . ASP A 1 226 ? -5.861 -4.835 6.891 1.00 95.81 226 ASP A O 1
ATOM 1702 N N . GLU A 1 227 ? -6.918 -2.871 6.593 1.00 95.94 227 GLU A N 1
ATOM 1703 C CA . GLU A 1 227 ? -6.495 -2.285 7.866 1.00 95.94 227 GLU A CA 1
ATOM 1704 C C . GLU A 1 227 ? -7.212 -2.891 9.092 1.00 95.94 227 GLU A C 1
ATOM 1706 O O . GLU A 1 227 ? -6.798 -2.666 10.239 1.00 95.94 227 GLU A O 1
ATOM 1711 N N . CYS A 1 228 ? -8.238 -3.724 8.891 1.00 96.69 228 CYS A N 1
ATOM 1712 C CA . CYS A 1 228 ? -8.926 -4.452 9.955 1.00 96.69 228 CYS A CA 1
ATOM 1713 C C . CYS A 1 228 ? -8.219 -5.746 10.382 1.00 96.69 228 CYS A C 1
ATOM 1715 O O . CYS A 1 228 ? -8.542 -6.282 11.448 1.00 96.69 228 CYS A O 1
ATOM 1717 N N . THR A 1 229 ? -7.215 -6.218 9.634 1.00 95.25 229 THR A N 1
ATOM 1718 C CA . THR A 1 229 ? -6.455 -7.458 9.916 1.00 95.25 229 THR A CA 1
ATOM 1719 C C . THR A 1 229 ? -5.906 -7.557 11.344 1.00 95.25 229 THR A C 1
ATOM 1721 O O . THR A 1 229 ? -5.863 -8.643 11.925 1.00 95.25 229 THR A O 1
ATOM 1724 N N . ASN A 1 230 ? -5.540 -6.428 11.954 1.00 93.81 230 ASN A N 1
ATOM 1725 C CA . ASN A 1 230 ? -5.001 -6.374 13.317 1.00 93.81 230 ASN A CA 1
ATOM 1726 C C . ASN A 1 230 ? -6.059 -6.137 14.411 1.00 93.81 230 ASN A C 1
ATOM 1728 O O . ASN A 1 230 ? -5.699 -5.904 15.565 1.00 93.81 230 ASN A O 1
ATOM 1732 N N . ASN A 1 231 ? -7.353 -6.198 14.078 1.00 92.81 231 ASN A N 1
ATOM 1733 C CA . ASN A 1 231 ? -8.474 -5.928 14.987 1.00 92.81 231 ASN A CA 1
ATOM 1734 C C . ASN A 1 231 ? -8.293 -4.613 15.779 1.00 92.81 231 ASN A C 1
ATOM 1736 O O . ASN A 1 231 ? -8.196 -4.625 17.016 1.00 92.81 231 ASN A O 1
ATOM 1740 N N . PRO A 1 232 ? -8.214 -3.457 15.089 1.00 95.25 232 PRO A N 1
ATOM 1741 C CA . PRO A 1 232 ? -7.969 -2.179 15.749 1.00 95.25 232 PRO A CA 1
ATOM 1742 C C . PRO A 1 232 ? -9.123 -1.767 16.677 1.00 95.25 232 PRO A C 1
ATOM 1744 O O . PRO A 1 232 ? -8.876 -1.163 17.722 1.00 95.25 232 PRO A O 1
ATOM 1747 N N . CYS A 1 233 ? -10.362 -2.146 16.349 1.00 94.62 233 CYS A N 1
ATOM 1748 C CA . CYS A 1 233 ? -11.548 -1.843 17.147 1.00 94.62 233 CYS A CA 1
ATOM 1749 C C . CYS A 1 233 ? -11.578 -2.645 18.454 1.00 94.62 233 CYS A C 1
ATOM 1751 O O . CYS A 1 233 ? -11.604 -3.876 18.464 1.00 94.62 233 CYS A O 1
ATOM 1753 N N . LYS A 1 234 ? -11.592 -1.934 19.578 1.00 89.12 234 LYS A N 1
ATOM 1754 C CA . LYS A 1 234 ? -11.695 -2.487 20.928 1.00 89.12 234 LYS A CA 1
ATOM 1755 C C . LYS A 1 234 ? -13.143 -2.780 21.289 1.00 89.12 234 LYS A C 1
ATOM 1757 O O . LYS A 1 234 ? -14.073 -2.421 20.570 1.00 89.12 234 LYS A O 1
ATOM 1762 N N . ASN A 1 235 ? -13.318 -3.452 22.426 1.00 84.62 235 ASN A N 1
ATOM 1763 C CA . ASN A 1 235 ? -14.620 -3.635 23.065 1.00 84.62 235 ASN A CA 1
ATOM 1764 C C . ASN A 1 235 ? -15.698 -4.222 22.136 1.00 84.62 235 ASN A C 1
ATOM 1766 O O . ASN A 1 235 ? -16.862 -3.829 22.174 1.00 84.62 235 ASN A O 1
ATOM 1770 N N . ASN A 1 236 ? -15.287 -5.177 21.296 1.00 84.12 236 ASN A N 1
ATOM 1771 C CA . ASN A 1 236 ? -16.152 -5.853 20.330 1.00 84.12 236 ASN A CA 1
ATOM 1772 C C . ASN A 1 236 ? -16.794 -4.907 19.289 1.00 84.12 236 ASN A C 1
ATOM 1774 O O . ASN A 1 236 ? -17.864 -5.201 18.755 1.00 84.12 236 ASN A O 1
ATOM 1778 N N . GLY A 1 237 ? -16.150 -3.768 19.006 1.00 90.31 237 GLY A N 1
ATOM 1779 C CA . GLY A 1 237 ? -16.514 -2.893 17.895 1.00 90.31 237 GLY A CA 1
ATOM 1780 C C . GLY A 1 237 ? -16.308 -3.585 16.547 1.00 90.31 237 GLY A C 1
ATOM 1781 O O . GLY A 1 237 ? -15.362 -4.350 16.363 1.00 90.31 237 GLY A O 1
ATOM 1782 N N . THR A 1 238 ? -17.196 -3.313 15.591 1.00 94.94 238 THR A N 1
ATOM 1783 C CA . THR A 1 238 ? -17.083 -3.863 14.232 1.00 94.94 238 THR A CA 1
ATOM 1784 C C . THR A 1 238 ? -16.134 -3.000 13.413 1.00 94.94 238 THR A C 1
ATOM 1786 O O . THR A 1 238 ? -16.372 -1.800 13.273 1.00 94.94 238 THR A O 1
ATOM 1789 N N . CYS A 1 239 ? -15.073 -3.603 12.877 1.00 97.56 239 CYS A N 1
ATOM 1790 C CA . CYS A 1 239 ? -14.144 -2.923 11.981 1.00 97.56 239 CYS A CA 1
ATOM 1791 C C . CYS A 1 239 ? -14.663 -2.952 10.544 1.00 97.56 239 CYS A C 1
ATOM 1793 O O . CYS A 1 239 ? -15.129 -3.987 10.070 1.00 97.56 239 CYS A O 1
ATOM 1795 N N . VAL A 1 240 ? -14.590 -1.807 9.873 1.00 97.31 240 VAL A N 1
ATOM 1796 C CA . VAL A 1 240 ? -14.885 -1.652 8.451 1.00 97.31 240 VAL A CA 1
ATOM 1797 C C . VAL A 1 240 ? -13.651 -1.069 7.785 1.00 97.31 240 VAL A C 1
ATOM 1799 O O . VAL A 1 240 ? -13.217 0.029 8.142 1.00 97.31 240 VAL A O 1
ATOM 1802 N N . ASP A 1 241 ? -13.121 -1.815 6.828 1.00 96.06 241 ASP A N 1
ATOM 1803 C CA . ASP A 1 241 ? -11.973 -1.428 6.020 1.00 96.06 241 ASP A CA 1
ATOM 1804 C C . ASP A 1 241 ? -12.281 -0.194 5.156 1.00 96.06 241 ASP A C 1
ATOM 1806 O O . ASP A 1 241 ? -13.423 0.007 4.709 1.00 96.06 241 ASP A O 1
ATOM 1810 N N . ARG A 1 242 ? -11.291 0.680 4.975 1.00 95.50 242 ARG A N 1
ATOM 1811 C CA . ARG A 1 242 ? -11.380 1.920 4.193 1.00 95.50 242 ARG A CA 1
ATOM 1812 C C . ARG A 1 242 ? -10.054 2.125 3.473 1.00 95.50 242 ARG A C 1
ATOM 1814 O O . ARG A 1 242 ? -9.023 1.736 3.967 1.00 95.50 242 ARG A O 1
ATOM 1821 N N . VAL A 1 243 ? -10.051 2.869 2.370 1.00 94.06 243 VAL A N 1
ATOM 1822 C CA . VAL A 1 243 ? -8.786 3.180 1.687 1.00 94.06 243 VAL A CA 1
ATOM 1823 C C . VAL A 1 243 ? -7.824 3.901 2.641 1.00 94.06 243 VAL A C 1
ATOM 1825 O O . VAL A 1 243 ? -8.105 5.032 3.059 1.00 94.06 243 VAL A O 1
ATOM 1828 N N . ASN A 1 244 ? -6.683 3.263 2.928 1.00 93.81 244 ASN A N 1
ATOM 1829 C CA . ASN A 1 244 ? -5.618 3.776 3.795 1.00 93.81 244 ASN A CA 1
ATOM 1830 C C . ASN A 1 244 ? -6.093 4.076 5.228 1.00 93.81 244 ASN A C 1
ATOM 1832 O O . ASN A 1 244 ? -5.703 5.085 5.833 1.00 93.81 244 ASN A O 1
ATOM 1836 N N . GLY A 1 245 ? -6.984 3.249 5.769 1.00 94.38 245 GLY A N 1
ATOM 1837 C CA . GLY A 1 245 ? -7.483 3.406 7.122 1.00 94.38 245 GLY A CA 1
ATOM 1838 C C . GLY A 1 245 ? -8.654 2.492 7.452 1.00 94.38 245 GLY A C 1
ATOM 1839 O O . GLY A 1 245 ? -9.063 1.621 6.711 1.00 94.38 245 GLY A O 1
ATOM 1840 N N . PHE A 1 246 ? -9.268 2.714 8.604 1.00 96.19 246 PHE A N 1
ATOM 1841 C CA . PHE A 1 246 ? -10.407 1.905 9.023 1.00 96.19 246 PHE A CA 1
ATOM 1842 C C . PHE A 1 246 ? -11.435 2.761 9.747 1.00 96.19 246 PHE A C 1
ATOM 1844 O O . PHE A 1 246 ? -11.160 3.871 10.211 1.00 96.19 246 PHE A O 1
ATOM 1851 N N . GLN A 1 247 ? -12.640 2.219 9.871 1.00 97.06 247 GLN A N 1
ATOM 1852 C CA . GLN A 1 247 ? -13.707 2.796 10.668 1.00 97.06 247 GLN A CA 1
ATOM 1853 C C . GLN A 1 247 ? -14.233 1.760 11.656 1.00 97.06 247 GLN A C 1
ATOM 1855 O O . GLN A 1 247 ? -14.679 0.683 11.265 1.00 97.06 247 GLN A O 1
ATOM 1860 N N . CYS A 1 248 ? -14.250 2.114 12.940 1.00 96.19 248 CYS A N 1
ATOM 1861 C CA . CYS A 1 248 ? -14.907 1.304 13.953 1.00 96.19 248 CYS A CA 1
ATOM 1862 C C . CYS A 1 248 ? -16.362 1.731 14.141 1.00 96.19 248 CYS A C 1
ATOM 1864 O O . CYS A 1 248 ? -16.663 2.901 14.378 1.00 96.19 248 CYS A O 1
ATOM 1866 N N . THR A 1 249 ? -17.268 0.761 14.078 1.00 95.00 249 THR A N 1
ATOM 1867 C CA . THR A 1 249 ? -18.647 0.920 14.542 1.00 95.00 249 THR A CA 1
ATOM 1868 C C . THR A 1 249 ? -18.730 0.393 15.966 1.00 95.00 249 THR A C 1
ATOM 1870 O O . THR A 1 249 ? -18.635 -0.815 16.203 1.00 95.00 249 THR A O 1
ATOM 1873 N N . CYS A 1 250 ? -18.863 1.312 16.917 1.00 86.94 250 CYS A N 1
ATOM 1874 C CA . CYS A 1 250 ? -18.897 0.989 18.336 1.00 86.94 250 CYS A CA 1
ATOM 1875 C C . CYS A 1 250 ? -20.281 0.504 18.780 1.00 86.94 250 CYS A C 1
ATOM 1877 O O . CYS A 1 250 ? -21.305 0.914 18.231 1.00 86.94 250 CYS A O 1
ATOM 1879 N N . LEU A 1 251 ? -20.314 -0.358 19.800 1.00 82.69 251 LEU A N 1
ATOM 1880 C CA . LEU A 1 251 ? -21.559 -0.662 20.508 1.00 82.69 251 LEU A CA 1
ATOM 1881 C C . LEU A 1 251 ? -22.018 0.575 21.303 1.00 82.69 251 LEU A C 1
ATOM 1883 O O . LEU A 1 251 ? -21.217 1.468 21.567 1.00 82.69 251 LEU A O 1
ATOM 1887 N N . VAL A 1 252 ? -23.299 0.611 21.692 1.00 76.00 252 VAL A N 1
ATOM 1888 C CA . VAL A 1 252 ? -24.010 1.782 22.263 1.00 76.00 252 VAL A CA 1
ATOM 1889 C C . VAL A 1 252 ? -23.292 2.481 23.434 1.00 76.00 252 VAL A C 1
ATOM 1891 O O . VAL A 1 252 ? -23.504 3.672 23.657 1.00 76.00 252 VAL A O 1
ATOM 1894 N N . ASP A 1 253 ? -22.395 1.777 24.124 1.00 71.88 253 ASP A N 1
ATOM 1895 C CA . ASP A 1 253 ? -21.706 2.248 25.329 1.00 71.88 253 ASP A CA 1
ATOM 1896 C C . ASP A 1 253 ? -20.208 2.516 25.144 1.00 71.88 253 ASP A C 1
ATOM 1898 O O . ASP A 1 253 ? -19.517 2.803 26.125 1.00 71.88 253 ASP A O 1
ATOM 1902 N N . PHE A 1 254 ? -19.703 2.439 23.910 1.00 81.19 254 PHE A N 1
ATOM 1903 C CA . PHE A 1 254 ? -18.311 2.747 23.597 1.00 81.19 254 PHE A CA 1
ATOM 1904 C C . PHE A 1 254 ? -18.200 3.899 22.606 1.00 81.19 254 PHE A C 1
ATOM 1906 O O . PHE A 1 254 ? -19.000 4.050 21.684 1.00 81.19 254 PHE A O 1
ATOM 1913 N N . THR A 1 255 ? -17.175 4.714 22.803 1.00 83.50 255 THR A N 1
ATOM 1914 C CA . THR A 1 255 ? -16.840 5.866 21.969 1.00 83.50 255 THR A CA 1
ATOM 1915 C C . THR A 1 255 ? -15.334 5.897 21.701 1.00 83.50 255 THR A C 1
ATOM 1917 O O . THR A 1 255 ? -14.579 5.057 22.198 1.00 83.50 255 THR A O 1
ATOM 1920 N N . GLY A 1 256 ? -14.890 6.848 20.880 1.00 85.81 256 GLY A N 1
ATOM 1921 C CA . GLY A 1 256 ? -13.513 6.913 20.390 1.00 85.81 256 GLY A CA 1
ATOM 1922 C C . GLY A 1 256 ? -13.359 6.286 19.006 1.00 85.81 256 GLY A C 1
ATOM 1923 O O . GLY A 1 256 ? -14.244 5.579 18.521 1.00 85.81 256 GLY A O 1
ATOM 1924 N N . THR A 1 257 ? -12.241 6.575 18.342 1.00 91.06 257 THR A N 1
ATOM 1925 C CA . THR A 1 257 ? -11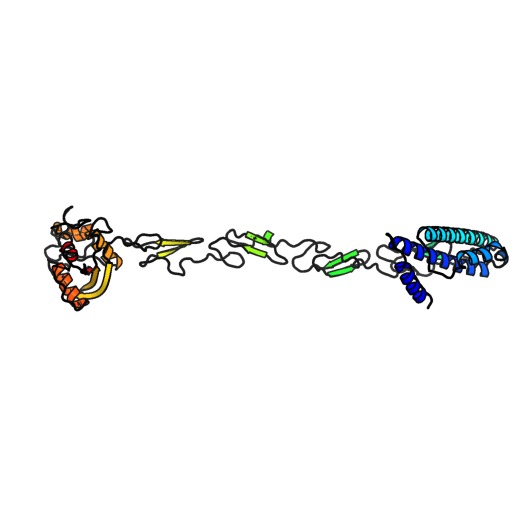.982 6.115 16.965 1.00 91.06 257 THR A CA 1
ATOM 1926 C C . THR A 1 257 ? -11.760 4.608 16.891 1.00 91.06 257 THR A C 1
ATOM 1928 O O . THR A 1 257 ? -12.019 4.003 15.853 1.00 91.06 257 THR A O 1
ATOM 1931 N N . THR A 1 258 ? -11.336 3.997 17.998 1.00 93.19 258 THR A N 1
ATOM 1932 C CA . THR A 1 258 ? -11.142 2.552 18.146 1.00 93.19 258 THR A CA 1
ATOM 1933 C C . THR A 1 258 ? -12.100 1.930 19.160 1.00 93.19 258 THR A C 1
ATOM 1935 O O . THR A 1 258 ? -11.879 0.802 19.589 1.00 93.19 258 THR A O 1
ATOM 1938 N N . CYS A 1 259 ? -13.179 2.622 19.541 1.00 90.62 259 CYS A N 1
ATOM 1939 C CA . CYS A 1 259 ? -14.116 2.180 20.582 1.00 90.62 259 CYS A CA 1
ATOM 1940 C C . CYS A 1 259 ? -13.448 1.921 21.942 1.00 90.62 259 CYS A C 1
ATOM 1942 O O . CYS A 1 259 ? -13.882 1.057 22.702 1.00 90.62 259 CYS A O 1
ATOM 1944 N N . GLU A 1 260 ? -12.364 2.631 22.238 1.00 85.88 260 GLU A N 1
ATOM 1945 C CA . GLU A 1 260 ? -11.547 2.465 23.438 1.00 85.88 260 GLU A CA 1
ATOM 1946 C C . GLU A 1 260 ? -12.153 3.113 24.687 1.00 85.88 260 GLU A C 1
ATOM 1948 O O . GLU A 1 260 ? -11.830 2.711 25.803 1.00 85.88 260 GLU A O 1
ATOM 1953 N N . THR A 1 261 ? -13.037 4.097 24.510 1.00 82.88 261 THR A N 1
ATOM 1954 C CA . THR A 1 261 ? -13.615 4.872 25.611 1.00 82.88 261 THR A CA 1
ATOM 1955 C C . THR A 1 261 ? -14.954 4.278 26.029 1.00 82.88 261 THR A C 1
ATOM 1957 O O . THR A 1 261 ? -15.810 4.027 25.186 1.00 82.88 261 THR A O 1
ATOM 1960 N N . THR A 1 262 ? -15.160 4.066 27.329 1.00 80.81 262 THR A N 1
ATOM 1961 C CA . THR A 1 262 ? -16.433 3.599 27.895 1.00 80.81 262 THR A CA 1
ATOM 1962 C C . THR A 1 262 ? -17.324 4.771 28.296 1.00 80.81 262 THR A C 1
ATOM 1964 O O . THR A 1 262 ? -16.856 5.750 28.872 1.00 80.81 262 THR A O 1
ATOM 1967 N N . ASN A 1 263 ? -18.633 4.644 28.087 1.00 82.50 263 ASN A N 1
ATOM 1968 C CA . ASN A 1 263 ? -19.640 5.603 28.560 1.00 82.50 263 ASN A CA 1
ATOM 1969 C C . ASN A 1 263 ? -20.130 5.276 29.986 1.00 82.50 263 ASN A C 1
ATOM 1971 O O . ASN A 1 263 ? -21.284 5.551 30.318 1.00 82.50 263 ASN A O 1
ATOM 1975 N N . TYR A 1 264 ? -19.285 4.638 30.802 1.00 87.31 264 TYR A N 1
ATOM 1976 C CA . TYR A 1 264 ? -19.508 4.379 32.226 1.00 87.31 264 TYR A CA 1
ATOM 1977 C C . TYR A 1 264 ? -18.200 4.497 33.010 1.00 87.31 264 TYR A C 1
ATOM 1979 O O . TYR A 1 264 ? -17.136 4.143 32.498 1.00 87.31 264 TYR A O 1
ATOM 1987 N N . ALA A 1 265 ? -18.272 4.991 34.249 1.00 88.81 265 ALA A N 1
ATOM 1988 C CA . ALA A 1 265 ? -17.087 5.243 35.065 1.00 88.81 265 ALA A CA 1
ATOM 1989 C C . ALA A 1 265 ? -16.595 4.037 35.880 1.00 88.81 265 ALA A C 1
ATOM 1991 O O . ALA A 1 265 ? -15.490 4.084 36.423 1.00 88.81 265 ALA A O 1
ATOM 1992 N N . PHE A 1 266 ? -17.388 2.972 36.012 1.00 88.81 266 PHE A N 1
ATOM 1993 C CA . PHE A 1 266 ? -16.985 1.784 36.767 1.00 88.81 266 PHE A CA 1
ATOM 1994 C C . PHE A 1 266 ? -15.788 1.074 36.115 1.00 88.81 266 PHE A C 1
ATOM 1996 O O . PHE A 1 266 ? -15.863 0.635 34.970 1.00 88.81 266 PHE A O 1
ATOM 2003 N N . GLU A 1 267 ? -14.709 0.875 36.871 1.00 91.00 267 GLU A N 1
ATOM 2004 C CA . GLU A 1 267 ? -13.627 -0.030 36.479 1.00 91.00 267 GLU A CA 1
ATOM 2005 C C . GLU A 1 267 ? -14.050 -1.459 36.831 1.00 91.00 267 GLU A C 1
ATOM 2007 O O . GLU A 1 267 ? -14.221 -1.791 38.004 1.00 91.00 267 GLU A O 1
ATOM 2012 N N . VAL A 1 268 ? -14.228 -2.324 35.837 1.00 91.88 268 VAL A N 1
ATOM 2013 C CA . VAL A 1 268 ? -14.590 -3.723 36.088 1.00 91.88 268 VAL A CA 1
ATOM 2014 C C . VAL A 1 268 ? -13.342 -4.504 36.502 1.00 91.88 268 VAL A C 1
ATOM 2016 O O . VAL A 1 268 ? -12.415 -4.662 35.716 1.00 91.88 268 VAL A O 1
ATOM 2019 N N . ILE A 1 269 ? -13.328 -4.996 37.744 1.00 94.50 269 ILE A N 1
ATOM 2020 C CA . ILE A 1 269 ? -12.210 -5.750 38.330 1.00 94.50 269 ILE A CA 1
ATOM 2021 C C . ILE A 1 269 ? -12.314 -7.240 37.986 1.00 94.50 269 ILE A C 1
ATOM 2023 O O . ILE A 1 269 ? -11.310 -7.871 37.677 1.00 94.50 269 ILE A O 1
ATOM 2027 N N . ASP A 1 270 ? -13.508 -7.821 38.119 1.00 95.00 270 ASP A N 1
ATOM 2028 C CA . ASP A 1 270 ? -13.749 -9.252 37.901 1.00 95.00 270 ASP A CA 1
ATOM 2029 C C . ASP A 1 270 ? -15.232 -9.503 37.586 1.00 95.00 270 ASP A C 1
ATOM 2031 O O . ASP A 1 270 ? -16.108 -8.764 38.049 1.00 95.00 270 ASP A O 1
ATOM 2035 N N . THR A 1 271 ? -15.532 -10.557 36.827 1.00 96.50 271 THR A N 1
ATOM 2036 C CA . THR A 1 271 ? -16.908 -10.959 36.502 1.00 96.50 271 THR A CA 1
ATOM 2037 C C . THR A 1 271 ? -17.077 -12.467 36.572 1.00 96.50 271 THR A C 1
ATOM 2039 O O . THR A 1 271 ? -16.200 -13.228 36.166 1.00 96.50 271 THR A O 1
ATOM 2042 N N . LYS A 1 272 ? -18.230 -12.923 37.066 1.00 96.62 272 LYS A N 1
ATOM 2043 C CA . LYS A 1 272 ? -18.551 -14.350 37.143 1.00 96.62 272 LYS A CA 1
ATOM 2044 C C . LYS A 1 272 ? -20.023 -14.619 36.886 1.00 96.62 272 LYS A C 1
ATOM 2046 O O . LYS A 1 272 ? -20.903 -14.022 37.503 1.00 96.62 272 LYS A O 1
ATOM 2051 N N . ASN A 1 273 ? -20.286 -15.576 36.000 1.00 95.94 273 ASN A N 1
ATOM 2052 C CA . ASN A 1 273 ? -21.630 -16.098 35.789 1.00 95.94 273 ASN A CA 1
ATOM 2053 C C . ASN A 1 273 ? -22.076 -16.888 37.024 1.00 95.94 273 ASN A C 1
ATOM 2055 O O . ASN A 1 273 ? -21.352 -17.756 37.507 1.00 95.94 273 ASN A O 1
ATOM 2059 N N . VAL A 1 274 ? -23.286 -16.624 37.500 1.00 93.38 274 VAL A N 1
ATOM 2060 C CA . VAL A 1 274 ? -23.868 -17.276 38.672 1.00 93.38 274 VAL A CA 1
ATOM 2061 C C . VAL A 1 274 ? -25.334 -17.593 38.402 1.00 93.38 274 VAL A C 1
ATOM 2063 O O . VAL A 1 274 ? -26.062 -16.799 37.810 1.00 93.38 274 VAL A O 1
ATOM 2066 N N . THR A 1 275 ? -25.770 -18.784 38.805 1.00 90.56 275 THR A N 1
ATOM 2067 C CA . THR A 1 275 ? -27.183 -19.168 38.723 1.00 90.56 275 THR A CA 1
ATOM 2068 C C . THR A 1 275 ? -27.795 -19.070 40.109 1.00 90.56 275 THR A C 1
ATOM 2070 O O . THR A 1 275 ? -27.284 -19.677 41.047 1.00 90.56 275 THR A O 1
ATOM 2073 N N . TYR A 1 276 ? -28.881 -18.315 40.245 1.00 85.31 276 TYR A N 1
ATOM 2074 C CA . TYR A 1 276 ? -29.577 -18.120 41.513 1.00 85.31 276 TYR A CA 1
ATOM 2075 C C . TYR A 1 276 ? -31.080 -18.255 41.302 1.00 85.31 276 TYR A C 1
ATOM 2077 O O . TYR A 1 276 ? -31.657 -17.583 40.450 1.00 85.31 276 TYR A O 1
ATOM 2085 N N . SER A 1 277 ? -31.717 -19.153 42.058 1.00 83.38 277 SER A N 1
ATOM 2086 C CA . SER A 1 277 ? -33.148 -19.465 41.913 1.00 83.38 277 SER A CA 1
ATOM 2087 C C . SER A 1 277 ? -33.576 -19.789 40.466 1.00 83.38 277 SER A C 1
ATOM 2089 O O . SER A 1 277 ? -34.668 -19.424 40.041 1.00 83.38 277 SER A O 1
ATOM 2091 N N . GLY A 1 278 ? -32.701 -20.449 39.695 1.00 85.31 278 GLY A N 1
ATOM 2092 C CA . GLY A 1 278 ? -32.949 -20.841 38.299 1.00 85.31 278 GLY A CA 1
ATOM 2093 C C . GLY A 1 278 ? -32.691 -19.756 37.244 1.00 85.31 278 GLY A C 1
ATOM 2094 O O . GLY A 1 278 ? -32.754 -20.052 36.054 1.00 85.31 278 GLY A O 1
ATOM 2095 N N . LEU A 1 279 ? -32.356 -18.528 37.648 1.00 87.06 279 LEU A N 1
ATOM 2096 C CA . LEU A 1 279 ? -31.989 -17.439 36.741 1.00 87.06 279 LEU A CA 1
ATOM 2097 C C . LEU A 1 279 ? -30.470 -17.298 36.632 1.00 87.06 279 LEU A C 1
ATOM 2099 O O . LEU A 1 279 ? -29.751 -17.487 37.613 1.00 87.06 279 LEU A O 1
ATOM 2103 N N . ARG A 1 280 ? -29.983 -16.954 35.435 1.00 91.75 280 ARG A N 1
ATOM 2104 C CA . ARG A 1 280 ? -28.555 -16.753 35.156 1.00 91.75 280 ARG A CA 1
ATOM 2105 C C . ARG A 1 280 ? -28.231 -15.271 35.219 1.00 91.75 280 ARG A C 1
ATOM 2107 O O . ARG A 1 280 ? -28.742 -14.501 34.418 1.00 91.75 280 ARG A O 1
ATOM 2114 N N . PHE A 1 281 ? -27.349 -14.915 36.135 1.00 92.81 281 PHE A N 1
ATOM 2115 C CA . PHE A 1 281 ? -26.859 -13.564 36.333 1.00 92.81 281 PHE A CA 1
ATOM 2116 C C . PHE A 1 281 ? -25.350 -13.495 36.085 1.00 92.81 281 PHE A C 1
ATOM 2118 O O . PHE A 1 281 ? -24.641 -14.499 36.179 1.00 92.81 281 PHE A O 1
ATOM 2125 N N . LEU A 1 282 ? -24.854 -12.291 35.827 1.00 95.56 282 LEU A N 1
ATOM 2126 C CA . LEU A 1 282 ? -23.442 -11.945 35.835 1.00 95.56 282 LEU A CA 1
ATOM 2127 C C . LEU A 1 282 ? -23.159 -11.114 37.088 1.00 95.56 282 LEU A C 1
ATOM 2129 O O . LEU A 1 282 ? -23.568 -9.957 37.171 1.00 95.56 282 LEU A O 1
ATOM 2133 N N . ALA A 1 283 ? -22.475 -11.700 38.067 1.00 95.62 283 ALA A N 1
ATOM 2134 C CA . ALA A 1 283 ? -21.950 -10.950 39.199 1.00 95.62 283 ALA A CA 1
ATOM 2135 C C . ALA A 1 283 ? -20.721 -10.156 38.739 1.00 95.62 283 ALA A C 1
ATOM 2137 O O . ALA A 1 283 ? -19.835 -10.707 38.082 1.00 95.62 283 ALA A O 1
ATOM 2138 N N . VAL A 1 284 ? -20.668 -8.874 39.092 1.00 96.12 284 VAL A N 1
ATOM 2139 C CA . VAL A 1 284 ? -19.628 -7.937 38.656 1.00 96.12 284 VAL A CA 1
ATOM 2140 C C . VAL A 1 284 ? -18.991 -7.308 39.889 1.00 96.12 284 VAL A C 1
ATOM 2142 O O . VAL A 1 284 ? -19.677 -6.737 40.740 1.00 96.12 284 VAL A O 1
ATOM 2145 N N . LYS A 1 285 ? -17.669 -7.416 39.988 1.00 95.62 285 LYS A N 1
ATOM 2146 C CA . LYS A 1 285 ? -16.847 -6.713 40.970 1.00 95.62 285 LYS A CA 1
ATOM 2147 C C . LYS A 1 285 ? -16.258 -5.484 40.292 1.00 95.62 285 LYS A C 1
ATOM 2149 O O . LYS A 1 285 ? -15.598 -5.614 39.264 1.00 95.62 285 LYS A O 1
ATOM 2154 N N . VAL A 1 286 ? -16.472 -4.308 40.868 1.00 94.12 286 VAL A N 1
ATOM 2155 C CA . VAL A 1 286 ? -16.073 -3.031 40.261 1.00 94.12 286 VAL A CA 1
ATOM 2156 C C . VAL A 1 286 ? -15.275 -2.164 41.223 1.00 94.12 286 VAL A C 1
ATOM 2158 O O . VAL A 1 286 ? -15.378 -2.320 42.440 1.00 94.12 286 VAL A O 1
ATOM 2161 N N . ARG A 1 287 ? -14.519 -1.212 40.680 1.00 92.56 287 ARG A N 1
ATOM 2162 C CA . ARG A 1 287 ? -13.980 -0.062 41.402 1.00 92.56 287 ARG A CA 1
ATOM 2163 C C . ARG A 1 287 ? -14.681 1.208 40.937 1.00 92.56 287 ARG A C 1
ATOM 2165 O O . ARG A 1 287 ? -14.842 1.432 39.740 1.00 92.56 287 ARG A O 1
ATOM 2172 N N . VAL A 1 288 ? -15.069 2.052 41.886 1.00 88.75 288 VAL A N 1
ATOM 2173 C CA . VAL A 1 288 ? -15.586 3.399 41.598 1.00 88.75 288 VAL A CA 1
ATOM 2174 C C . VAL A 1 288 ? -14.391 4.358 41.441 1.00 88.75 288 VAL A C 1
ATOM 2176 O O . VAL A 1 288 ? -13.417 4.244 42.203 1.00 88.75 288 VAL A O 1
ATOM 2179 N N . PRO A 1 289 ? -14.400 5.289 40.467 1.00 88.12 289 PRO A N 1
ATOM 2180 C CA . PRO A 1 289 ? -13.281 6.195 40.235 1.00 88.12 289 PRO A CA 1
ATOM 2181 C C . PRO A 1 289 ? -13.046 7.129 41.421 1.00 88.12 289 PRO A C 1
ATOM 2183 O O . PRO A 1 289 ? -13.963 7.542 42.129 1.00 88.12 289 PRO A O 1
ATOM 2186 N N . ALA A 1 290 ? -11.788 7.532 41.599 1.00 84.50 290 ALA A N 1
ATOM 2187 C CA . ALA A 1 290 ? -11.367 8.393 42.703 1.00 84.50 290 ALA A CA 1
ATOM 2188 C C . ALA A 1 290 ? -12.051 9.765 42.721 1.00 84.50 290 ALA A C 1
ATOM 2190 O O . ALA A 1 290 ? -12.321 10.302 43.791 1.00 84.50 290 ALA A O 1
ATOM 2191 N N . ASN A 1 291 ? -12.316 10.325 41.539 1.00 84.19 291 ASN A N 1
ATOM 2192 C CA . ASN A 1 291 ? -12.980 11.620 41.383 1.00 84.19 291 ASN A CA 1
ATOM 2193 C C . ASN A 1 291 ? -14.474 11.558 41.723 1.00 84.19 291 ASN A C 1
ATOM 2195 O O . ASN A 1 291 ? -15.106 12.600 41.888 1.00 84.19 291 ASN A O 1
ATOM 2199 N N . GLY A 1 292 ? -15.024 10.346 41.790 1.00 80.25 292 GLY A N 1
ATOM 2200 C CA . GLY A 1 292 ? -16.400 10.112 42.130 1.00 80.25 292 GLY A CA 1
ATOM 2201 C C . GLY A 1 292 ? -17.434 10.736 41.212 1.00 80.25 292 GLY A C 1
ATOM 2202 O O . GLY A 1 292 ? -18.528 11.094 41.653 1.00 80.25 292 GLY A O 1
ATOM 2203 N N . LYS A 1 293 ? -17.080 10.871 39.938 1.00 85.56 293 LYS A N 1
ATOM 2204 C CA . LYS A 1 293 ? -17.974 11.374 38.904 1.00 85.56 293 LYS A CA 1
ATOM 2205 C C . LYS A 1 293 ? -18.372 10.244 37.971 1.00 85.56 293 LYS A C 1
ATOM 2207 O O . LYS A 1 293 ? -17.531 9.426 37.605 1.00 85.56 293 LYS A O 1
ATOM 2212 N N . SER A 1 294 ? -19.641 10.261 37.590 1.00 85.94 294 SER A N 1
ATOM 2213 C CA . SER A 1 294 ? -20.167 9.459 36.491 1.00 85.94 294 SER A CA 1
ATOM 2214 C C . SER A 1 294 ? -19.439 9.801 35.184 1.00 85.94 294 SER A C 1
ATOM 2216 O O . SER A 1 294 ? -19.063 10.960 34.979 1.00 85.94 294 SER A O 1
ATOM 2218 N N . ALA A 1 295 ? -19.246 8.814 34.306 1.00 86.50 295 ALA A N 1
ATOM 2219 C CA . ALA A 1 295 ? -18.757 9.054 32.940 1.00 86.50 295 ALA A CA 1
ATOM 2220 C C . ALA A 1 295 ? -19.909 9.323 31.959 1.00 86.50 295 ALA A C 1
ATOM 2222 O O . ALA A 1 295 ? -19.700 9.920 30.906 1.00 86.50 295 ALA A O 1
ATOM 2223 N N . SER A 1 296 ? -21.122 8.903 32.313 1.00 85.38 296 SER A N 1
ATOM 2224 C CA . SER A 1 296 ? -22.360 9.218 31.613 1.00 85.38 296 SER A CA 1
ATOM 2225 C C . SER A 1 296 ? -23.103 10.379 32.283 1.00 85.38 296 SER A C 1
ATOM 2227 O O . SER A 1 296 ? -22.550 11.091 33.127 1.00 85.38 296 SER A O 1
ATOM 2229 N N . SER A 1 297 ? -24.373 10.581 31.923 1.00 83.94 297 SER A N 1
ATOM 2230 C CA . SER A 1 297 ? -25.189 11.659 32.506 1.00 83.94 297 SER A CA 1
ATOM 2231 C C . SER A 1 297 ? -25.420 11.511 34.017 1.00 83.94 297 SER A C 1
ATOM 2233 O O . SER A 1 297 ? -25.458 12.522 34.714 1.00 83.94 297 SER A O 1
ATOM 2235 N N . ASP A 1 298 ? -25.500 10.281 34.532 1.00 85.56 298 ASP A N 1
ATOM 2236 C CA . ASP A 1 298 ? -25.542 9.963 35.960 1.00 85.56 298 ASP A CA 1
ATOM 2237 C C . ASP A 1 298 ? -25.099 8.511 36.238 1.00 85.56 298 ASP A C 1
ATOM 2239 O O . ASP A 1 298 ? -24.948 7.695 35.323 1.00 85.56 298 ASP A O 1
ATOM 2243 N N . TRP A 1 299 ? -24.922 8.167 37.520 1.00 86.12 299 TRP A N 1
ATOM 2244 C CA . TRP A 1 299 ? -24.502 6.822 37.930 1.00 86.12 299 TRP A CA 1
ATOM 2245 C C . TRP A 1 299 ? -25.473 5.700 37.520 1.00 86.12 299 TRP A C 1
ATOM 2247 O O . TRP A 1 299 ? -25.055 4.549 37.383 1.00 86.12 299 TRP A O 1
ATOM 2257 N N . CYS A 1 300 ? -26.758 5.999 37.321 1.00 87.69 300 CYS A N 1
ATOM 2258 C CA . CYS A 1 300 ? -27.746 5.018 36.875 1.00 87.69 300 CYS A CA 1
ATOM 2259 C C . CYS A 1 300 ? -27.535 4.664 35.400 1.00 87.69 300 CYS A C 1
ATOM 2261 O O . CYS A 1 300 ? -27.595 3.483 35.041 1.00 87.69 300 CYS A O 1
ATOM 2263 N N . TYR A 1 301 ? -27.211 5.653 34.563 1.00 87.31 301 TYR A N 1
ATOM 2264 C CA . TYR A 1 301 ? -26.728 5.402 33.208 1.00 87.31 301 TYR A CA 1
ATOM 2265 C C . TYR A 1 301 ? -25.392 4.664 33.208 1.00 87.31 301 TYR A C 1
ATOM 2267 O O . TYR A 1 301 ? -25.261 3.709 32.454 1.00 87.31 301 TYR A O 1
ATOM 2275 N N . ASP A 1 302 ? -24.448 4.994 34.093 1.00 89.19 302 ASP A N 1
ATOM 2276 C CA . ASP A 1 302 ? -23.198 4.227 34.193 1.00 89.19 302 ASP A CA 1
ATOM 2277 C C . ASP A 1 302 ? -23.456 2.746 34.506 1.00 89.19 302 ASP A C 1
ATOM 2279 O O . ASP A 1 302 ? -22.843 1.868 33.902 1.00 89.19 302 ASP A O 1
ATOM 2283 N N . TYR A 1 303 ? -24.385 2.440 35.417 1.00 90.31 303 TYR A N 1
ATOM 2284 C CA . TYR A 1 303 ? -24.715 1.053 35.753 1.00 90.31 303 TYR A CA 1
ATOM 2285 C C . TYR A 1 303 ? -25.407 0.335 34.592 1.00 90.31 303 TYR A C 1
ATOM 2287 O O . TYR A 1 303 ? -25.070 -0.808 34.274 1.00 90.31 303 TYR A O 1
ATOM 2295 N N . ARG A 1 304 ? -26.344 1.017 33.923 1.00 89.88 304 ARG A N 1
ATOM 2296 C CA . ARG A 1 304 ? -26.983 0.511 32.708 1.00 89.88 304 ARG A CA 1
ATOM 2297 C C . ARG A 1 304 ? -25.942 0.192 31.638 1.00 89.88 304 ARG A C 1
ATOM 2299 O O . ARG A 1 304 ? -25.912 -0.944 31.175 1.00 89.88 304 ARG A O 1
ATOM 2306 N N . ASN A 1 305 ? -25.114 1.165 31.279 1.00 88.94 305 ASN A N 1
ATOM 2307 C CA . ASN A 1 305 ? -24.134 1.071 30.201 1.00 88.94 305 ASN A CA 1
ATOM 2308 C C . ASN A 1 305 ? -23.079 -0.002 30.522 1.00 88.94 305 ASN A C 1
ATOM 2310 O O . ASN A 1 305 ? -22.697 -0.791 29.663 1.00 88.94 305 ASN A O 1
ATOM 2314 N N . MET A 1 306 ? -22.671 -0.118 31.792 1.00 91.81 306 MET A N 1
ATOM 2315 C CA . MET A 1 306 ? -21.777 -1.187 32.244 1.00 91.81 306 MET A CA 1
ATOM 2316 C C . MET A 1 306 ? -22.416 -2.576 32.107 1.00 91.81 306 MET A C 1
ATOM 2318 O O . MET A 1 306 ? -21.750 -3.515 31.697 1.00 91.81 306 MET A O 1
ATOM 2322 N N . CYS A 1 307 ? -23.697 -2.758 32.433 1.00 92.81 307 CYS A N 1
ATOM 2323 C CA . CYS A 1 307 ? -24.347 -4.051 32.201 1.00 92.81 307 CYS A CA 1
ATOM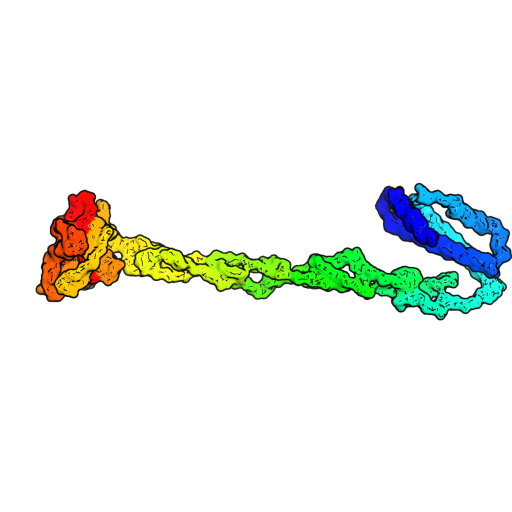 2324 C C . CYS A 1 307 ? -24.562 -4.335 30.707 1.00 92.81 307 CYS A C 1
ATOM 2326 O O . CYS A 1 307 ? -24.385 -5.473 30.264 1.00 92.81 307 CYS A O 1
ATOM 2328 N N . GLN A 1 308 ? -24.908 -3.312 29.925 1.00 90.50 308 GLN A N 1
ATOM 2329 C CA . GLN A 1 308 ? -25.105 -3.422 28.480 1.00 90.50 308 GLN A CA 1
ATOM 2330 C C . GLN A 1 308 ? -23.810 -3.787 27.744 1.00 90.50 308 GLN A C 1
ATOM 2332 O O . GLN A 1 308 ? -23.874 -4.565 26.791 1.00 90.50 308 GLN A O 1
ATOM 2337 N N . SER A 1 309 ? -22.640 -3.372 28.246 1.00 86.50 309 SER A N 1
ATOM 2338 C CA . SER A 1 309 ? -21.341 -3.788 27.699 1.00 86.50 309 SER A CA 1
ATOM 2339 C C . SER A 1 309 ? -21.079 -5.300 27.797 1.00 86.50 309 SER A C 1
ATOM 2341 O O . SER A 1 309 ? -20.310 -5.845 27.008 1.00 86.50 309 SER A O 1
ATOM 2343 N N . PHE A 1 310 ? -21.785 -6.007 28.687 1.00 88.38 310 PHE A N 1
ATOM 2344 C CA . PHE A 1 310 ? -21.786 -7.473 28.772 1.00 88.38 310 PHE A CA 1
ATOM 2345 C C . PHE A 1 310 ? -22.949 -8.138 28.016 1.00 88.38 310 PHE A C 1
ATOM 2347 O O . PHE A 1 310 ? -23.159 -9.346 28.152 1.00 88.38 310 PHE A O 1
ATOM 2354 N N . GLY A 1 311 ? -23.742 -7.374 27.258 1.00 89.31 311 GLY A N 1
ATOM 2355 C CA . GLY A 1 311 ? -24.987 -7.847 26.645 1.00 89.31 311 GLY A CA 1
ATOM 2356 C C . GLY A 1 311 ? -26.074 -8.176 27.675 1.00 89.31 311 GLY A C 1
ATOM 2357 O O . GLY A 1 311 ? -26.919 -9.038 27.432 1.00 89.31 311 GLY A O 1
ATOM 2358 N N . ARG A 1 312 ? -26.022 -7.539 28.850 1.00 93.38 312 ARG A N 1
ATOM 2359 C CA . ARG A 1 312 ? -26.889 -7.794 30.008 1.00 93.38 312 ARG A CA 1
ATOM 2360 C C . ARG A 1 312 ? -27.687 -6.546 30.375 1.00 93.38 312 ARG A C 1
ATOM 2362 O O . ARG A 1 312 ? -27.461 -5.454 29.857 1.00 93.38 312 ARG A O 1
ATOM 2369 N N . ARG A 1 313 ? -28.634 -6.694 31.298 1.00 93.19 313 ARG A N 1
ATOM 2370 C CA . ARG A 1 313 ? -29.450 -5.599 31.836 1.00 93.19 313 ARG A CA 1
ATOM 2371 C C . ARG A 1 313 ? -29.145 -5.388 33.319 1.00 93.19 313 ARG A C 1
ATOM 2373 O O . ARG A 1 313 ? -28.955 -6.369 34.037 1.00 93.19 313 ARG A O 1
ATOM 2380 N N . PRO A 1 314 ? -29.125 -4.144 33.814 1.00 92.25 314 PRO A N 1
ATOM 2381 C CA . PRO A 1 314 ? -29.007 -3.897 35.247 1.00 92.25 314 PRO A CA 1
ATOM 2382 C C . PRO A 1 314 ? -30.199 -4.502 35.995 1.00 92.25 314 PRO A C 1
ATOM 2384 O O . PRO A 1 314 ? -31.314 -4.538 35.475 1.00 92.25 314 PRO A O 1
ATOM 2387 N N . THR A 1 315 ? -29.987 -4.982 37.215 1.00 90.25 315 THR A N 1
ATOM 2388 C CA . THR A 1 315 ? -31.055 -5.570 38.043 1.00 90.25 315 THR A CA 1
ATOM 2389 C C . THR A 1 315 ? -31.725 -4.532 38.943 1.00 90.25 315 THR A C 1
ATOM 2391 O O . THR A 1 315 ? -31.083 -3.575 39.387 1.00 90.25 315 THR A O 1
ATOM 2394 N N . GLY A 1 316 ? -33.020 -4.719 39.221 1.00 86.00 316 GLY A N 1
ATOM 2395 C CA . GLY A 1 316 ? -33.777 -3.903 40.175 1.00 86.00 316 GLY A CA 1
ATOM 2396 C C . GLY A 1 316 ? -34.841 -4.683 40.953 1.00 86.00 316 GLY A C 1
ATOM 2397 O O . GLY A 1 316 ? -34.924 -5.907 40.851 1.00 86.00 316 GLY A O 1
ATOM 2398 N N . CYS A 1 317 ? -35.651 -3.975 41.746 1.00 83.62 317 CYS A N 1
ATOM 2399 C CA . CYS A 1 317 ? -36.675 -4.582 42.612 1.00 83.62 317 CYS A CA 1
ATOM 2400 C C . CYS A 1 317 ? -37.742 -5.386 41.846 1.00 83.62 317 CYS A C 1
ATOM 2402 O O . CYS A 1 317 ? -38.202 -4.982 40.787 1.00 83.62 317 CYS A O 1
ATOM 2404 N N . GLY A 1 318 ? -38.196 -6.506 42.408 1.00 78.31 318 GLY A N 1
ATOM 2405 C CA . GLY A 1 318 ? -39.187 -7.384 41.775 1.00 78.31 318 GLY A CA 1
ATOM 2406 C C . GLY A 1 318 ? -40.507 -7.550 42.533 1.00 78.31 318 GLY A C 1
ATOM 2407 O O . GLY A 1 318 ? -40.790 -6.870 43.523 1.00 78.31 318 GLY A O 1
ATOM 2408 N N . GLY A 1 319 ? -41.325 -8.499 42.077 1.00 83.06 319 GLY A N 1
ATOM 2409 C CA . GLY A 1 319 ? -42.542 -8.950 42.760 1.00 83.06 319 GLY A CA 1
ATOM 2410 C C . GLY A 1 319 ? -43.644 -7.889 42.841 1.00 83.06 319 GLY A C 1
ATOM 2411 O O . GLY A 1 319 ? -44.048 -7.316 41.830 1.00 83.06 319 GLY A O 1
ATOM 2412 N N . ARG A 1 320 ? -44.143 -7.616 44.057 1.00 83.75 320 ARG A N 1
ATOM 2413 C CA . ARG A 1 320 ? -45.278 -6.695 44.287 1.00 83.75 320 ARG A CA 1
ATOM 2414 C C . ARG A 1 320 ? -45.013 -5.239 43.876 1.00 83.75 320 ARG A C 1
ATOM 2416 O O . ARG A 1 320 ? -45.946 -4.449 43.847 1.00 83.75 320 ARG A O 1
ATOM 2423 N N . TRP A 1 321 ? -43.757 -4.884 43.601 1.00 84.88 321 TRP A N 1
ATOM 2424 C CA . TRP A 1 321 ? -43.330 -3.519 43.282 1.00 84.88 321 TRP A CA 1
ATOM 2425 C C . TRP A 1 321 ? -43.229 -3.246 41.778 1.00 84.88 321 TRP A C 1
ATOM 2427 O O . TRP A 1 321 ? -43.038 -2.102 41.387 1.00 84.88 321 TRP A O 1
ATOM 2437 N N . ILE A 1 322 ? -43.401 -4.259 40.919 1.00 82.88 322 ILE A N 1
ATOM 2438 C CA . ILE A 1 322 ? -43.293 -4.106 39.455 1.00 82.88 322 ILE A CA 1
ATOM 2439 C C . ILE A 1 322 ? -44.307 -3.100 38.888 1.00 82.88 322 ILE A C 1
ATOM 2441 O O . ILE A 1 322 ? -44.035 -2.458 37.871 1.00 82.88 322 ILE A O 1
ATOM 2445 N N . SER A 1 323 ? -45.478 -2.984 39.518 1.00 85.50 323 SER A N 1
ATOM 2446 C CA . SER A 1 323 ? -46.549 -2.067 39.113 1.00 85.50 323 SER A CA 1
ATOM 2447 C C . SER A 1 323 ? -46.474 -0.693 39.782 1.00 85.50 323 SER A C 1
ATOM 2449 O O . SER A 1 323 ? -47.255 0.186 39.433 1.00 85.50 323 SER A O 1
ATOM 2451 N N . ASP A 1 324 ? -45.583 -0.499 40.757 1.00 88.12 324 ASP A N 1
ATOM 2452 C CA . ASP A 1 324 ? -45.394 0.793 41.415 1.00 88.12 324 ASP A CA 1
ATOM 2453 C C . ASP A 1 324 ? -44.483 1.666 40.541 1.00 88.12 324 ASP A C 1
ATOM 2455 O O . ASP A 1 324 ? -43.360 1.276 40.211 1.00 88.12 324 ASP A O 1
ATOM 2459 N N . SER A 1 325 ? -44.969 2.846 40.154 1.00 87.00 325 SER A N 1
ATOM 2460 C CA . SER A 1 325 ? -44.307 3.733 39.189 1.00 87.00 325 SER A CA 1
ATOM 2461 C C . SER A 1 325 ? -42.908 4.177 39.620 1.00 87.00 325 SER A C 1
ATOM 2463 O O . SER A 1 325 ? -42.058 4.453 38.772 1.00 87.00 325 SER A O 1
ATOM 2465 N N . ARG A 1 326 ? -42.634 4.199 40.928 1.00 83.44 326 ARG A N 1
ATOM 2466 C CA . ARG A 1 326 ? -41.329 4.573 41.497 1.00 83.44 326 ARG A CA 1
ATOM 2467 C C . ARG A 1 326 ? -40.250 3.538 41.190 1.00 83.44 326 ARG A C 1
ATOM 2469 O O . ARG A 1 326 ? -39.080 3.874 41.023 1.00 83.44 326 ARG A O 1
ATOM 2476 N N . TYR A 1 327 ? -40.662 2.278 41.091 1.00 84.00 327 TYR A N 1
ATOM 2477 C CA . TYR A 1 327 ? -39.810 1.129 40.807 1.00 84.00 327 TYR A CA 1
ATOM 2478 C C . TYR A 1 327 ? -39.801 0.821 39.309 1.00 84.00 327 TYR A C 1
ATOM 2480 O O . TYR A 1 327 ? -38.735 0.681 38.707 1.00 84.00 327 TYR A O 1
ATOM 2488 N N . SER A 1 328 ? -40.981 0.778 38.682 1.00 86.44 328 SER A N 1
ATOM 2489 C CA . SER A 1 328 ? -41.133 0.445 37.262 1.00 86.44 328 SER A CA 1
ATOM 2490 C C . SER A 1 328 ? -40.365 1.406 36.354 1.00 86.44 328 SER A C 1
ATOM 2492 O O . SER A 1 328 ? -39.862 1.002 35.310 1.00 86.44 328 SER A O 1
ATOM 2494 N N . ARG A 1 329 ? -40.165 2.654 36.791 1.00 87.25 329 ARG A N 1
ATOM 2495 C CA . ARG A 1 329 ? -39.337 3.629 36.083 1.00 87.25 329 ARG A CA 1
ATOM 2496 C C . ARG A 1 329 ? -37.893 3.169 35.858 1.00 87.25 329 ARG A C 1
ATOM 2498 O O . ARG A 1 329 ? -37.318 3.517 34.831 1.00 87.25 329 ARG A O 1
ATOM 2505 N N . CYS A 1 330 ? -37.312 2.351 36.739 1.00 86.94 330 CYS A N 1
ATOM 2506 C CA . CYS A 1 330 ? -35.983 1.778 36.502 1.00 86.94 330 CYS A CA 1
ATOM 2507 C C . CYS A 1 330 ? -35.963 0.881 35.253 1.00 86.94 330 CYS A C 1
ATOM 2509 O O . CYS A 1 330 ? -35.015 0.915 34.465 1.00 86.94 330 CYS A O 1
ATOM 2511 N N . ARG A 1 331 ? -37.037 0.111 35.040 1.00 89.62 331 ARG A N 1
ATOM 2512 C CA . ARG A 1 331 ? -37.229 -0.692 33.828 1.00 89.62 331 ARG A CA 1
ATOM 2513 C C . ARG A 1 331 ? -37.456 0.209 32.622 1.00 89.62 331 ARG A C 1
ATOM 2515 O O . ARG A 1 331 ? -36.846 -0.019 31.584 1.00 89.62 331 ARG A O 1
ATOM 2522 N N . ASP A 1 332 ? -38.314 1.212 32.764 1.00 88.94 332 ASP A N 1
ATOM 2523 C CA . ASP A 1 332 ? -38.790 2.010 31.633 1.00 88.94 332 ASP A CA 1
ATOM 2524 C C . ASP A 1 332 ? -37.722 3.007 31.125 1.00 88.94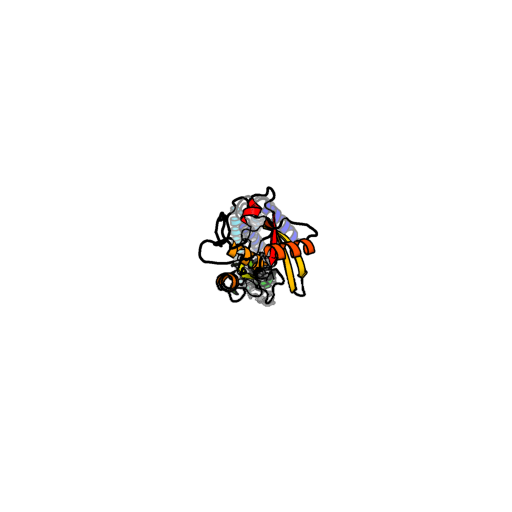 332 ASP A C 1
ATOM 2526 O O . ASP A 1 332 ? -37.633 3.248 29.926 1.00 88.94 332 ASP A O 1
ATOM 2530 N N . VAL A 1 333 ? -36.864 3.538 32.008 1.00 87.06 333 VAL A N 1
ATOM 2531 C CA . VAL A 1 333 ? -35.809 4.518 31.665 1.00 87.06 333 VAL A CA 1
ATOM 2532 C C . VAL A 1 333 ? -34.442 3.857 31.487 1.00 87.06 333 VAL A C 1
ATOM 2534 O O . VAL A 1 333 ? -33.752 4.088 30.493 1.00 87.06 333 VAL A O 1
ATOM 2537 N N . TYR A 1 334 ? -34.042 3.001 32.431 1.00 88.25 334 TYR A N 1
ATOM 2538 C CA . TYR A 1 334 ? -32.704 2.395 32.446 1.00 88.25 334 TYR A CA 1
ATOM 2539 C C . TYR A 1 334 ? -32.685 0.966 31.910 1.00 88.25 334 TYR A C 1
ATOM 2541 O O . TYR A 1 334 ? -31.663 0.287 31.993 1.00 88.25 334 TYR A O 1
ATOM 2549 N N . SER A 1 335 ? -33.803 0.495 31.347 1.00 91.69 335 SER A N 1
ATOM 2550 C CA . SER A 1 335 ? -33.926 -0.867 30.829 1.00 91.69 335 SER A CA 1
ATOM 2551 C C . SER A 1 335 ? -33.549 -1.924 31.868 1.00 91.69 335 SER A C 1
ATOM 2553 O O . SER A 1 335 ? -33.031 -2.976 31.502 1.00 91.69 335 SER A O 1
ATOM 2555 N N . SER A 1 336 ? -33.825 -1.707 33.155 1.00 90.75 336 SER A N 1
ATOM 2556 C CA . SER A 1 336 ? -33.521 -2.716 34.172 1.00 90.75 336 SER A CA 1
ATOM 2557 C C . SER A 1 336 ? -34.384 -3.975 34.036 1.00 90.75 336 SER A C 1
ATOM 2559 O O . SER A 1 336 ? -35.518 -3.939 33.549 1.00 90.75 336 SER A O 1
ATOM 2561 N N . TYR A 1 337 ? -33.825 -5.117 34.434 1.00 91.38 337 TYR A N 1
ATOM 2562 C CA . TYR A 1 337 ? -34.568 -6.349 34.652 1.00 91.38 337 TYR A CA 1
ATOM 2563 C C . TYR A 1 337 ? -35.169 -6.334 36.061 1.00 91.38 337 TYR A C 1
ATOM 2565 O O . TYR A 1 337 ? -34.448 -6.241 37.057 1.00 91.38 337 TYR A O 1
ATOM 2573 N N . MET A 1 338 ? -36.496 -6.444 36.129 1.00 86.31 338 MET A N 1
ATOM 2574 C CA . MET A 1 338 ? -37.255 -6.530 37.377 1.00 86.31 338 MET A CA 1
ATOM 2575 C C . MET A 1 338 ? -37.874 -7.931 37.479 1.00 86.31 338 MET A C 1
ATOM 2577 O O . MET A 1 338 ? -38.751 -8.252 36.671 1.00 86.31 338 MET A O 1
ATOM 2581 N N . PRO A 1 339 ? -37.417 -8.792 38.409 1.00 82.62 339 PRO A N 1
ATOM 2582 C CA . PRO A 1 339 ? -37.898 -10.167 38.502 1.00 82.62 339 PRO A CA 1
ATOM 2583 C C . PRO A 1 339 ? -39.379 -10.215 38.900 1.00 82.62 339 PRO A C 1
ATOM 2585 O O . PRO A 1 339 ? -39.838 -9.447 39.742 1.00 82.62 339 PRO A O 1
ATOM 2588 N N . SER A 1 340 ? -40.144 -11.142 38.317 1.00 78.69 340 SER A N 1
ATOM 2589 C CA . SER A 1 340 ? -41.595 -11.282 38.551 1.00 78.69 340 SER A CA 1
ATOM 2590 C C . SER A 1 340 ? -41.967 -11.683 39.985 1.00 78.69 340 SER A C 1
ATOM 2592 O O . SER A 1 340 ? -43.112 -11.533 40.403 1.00 78.69 340 SER A O 1
ATOM 2594 N N . ASN A 1 341 ? -40.999 -12.159 40.762 1.00 75.50 341 ASN A N 1
ATOM 2595 C CA . ASN A 1 341 ? -41.114 -12.533 42.167 1.00 75.50 341 ASN A CA 1
ATOM 2596 C C . ASN A 1 341 ? -40.058 -11.782 43.006 1.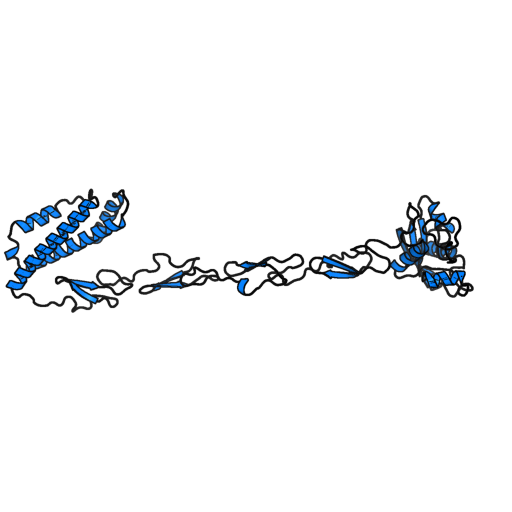00 75.50 341 ASN A C 1
ATOM 2598 O O . ASN A 1 341 ? -39.272 -10.991 42.490 1.00 75.50 341 ASN A O 1
ATOM 2602 N N . ASN A 1 342 ? -40.016 -12.028 44.318 1.00 69.44 342 ASN A N 1
ATOM 2603 C CA . ASN A 1 342 ? -39.059 -11.377 45.221 1.00 69.44 342 ASN A CA 1
ATOM 2604 C C . ASN A 1 342 ? -37.688 -12.094 45.264 1.00 69.44 342 ASN A C 1
ATOM 2606 O O . ASN A 1 342 ? -37.060 -12.141 46.317 1.00 69.44 342 ASN A O 1
ATOM 2610 N N . GLN A 1 343 ? -37.233 -12.694 44.152 1.00 70.56 343 GLN A N 1
ATOM 2611 C CA . GLN A 1 343 ? -36.003 -13.508 44.106 1.00 70.56 343 GLN A CA 1
ATOM 2612 C C . GLN A 1 343 ? -34.742 -12.751 44.541 1.00 70.56 343 GLN A C 1
ATOM 2614 O O . GLN A 1 343 ? -33.876 -13.347 45.170 1.00 70.56 343 GLN A O 1
ATOM 2619 N N . LEU A 1 344 ? -34.635 -11.456 44.238 1.00 71.44 344 LEU A N 1
ATOM 2620 C CA . LEU A 1 344 ? -33.511 -10.605 44.659 1.00 71.44 344 LEU A CA 1
ATOM 2621 C C . LEU A 1 344 ? -33.822 -9.755 45.900 1.00 71.44 344 LEU A C 1
ATOM 2623 O O . LEU A 1 344 ? -33.004 -8.921 46.284 1.00 71.44 344 LEU A O 1
ATOM 2627 N N . ASP A 1 345 ? -34.982 -9.986 46.520 1.00 71.44 345 ASP A N 1
ATOM 2628 C CA . ASP A 1 345 ? -35.618 -9.094 47.490 1.00 71.44 345 ASP A CA 1
ATOM 2629 C C . ASP A 1 345 ? -35.907 -7.673 46.935 1.00 71.44 345 ASP A C 1
ATOM 2631 O O . ASP A 1 345 ? -35.469 -7.291 45.849 1.00 71.44 345 ASP A O 1
ATOM 2635 N N . CYS A 1 346 ? -36.687 -6.868 47.662 1.00 70.44 346 CYS A N 1
ATOM 2636 C CA . CYS A 1 346 ? -36.906 -5.449 47.356 1.00 70.44 346 CYS A CA 1
ATOM 2637 C C . CYS A 1 346 ? -35.726 -4.577 47.815 1.00 70.44 346 CYS A C 1
ATOM 2639 O O . CYS A 1 346 ? -35.625 -3.417 47.434 1.00 70.44 346 CYS A O 1
ATOM 2641 N N . ASN A 1 347 ? -34.796 -5.119 48.603 1.00 72.81 347 ASN A N 1
ATOM 2642 C CA . ASN A 1 347 ? -33.479 -4.520 48.762 1.00 72.81 347 ASN A CA 1
ATOM 2643 C C . ASN A 1 347 ? -32.496 -5.253 47.837 1.00 72.81 347 ASN A C 1
ATOM 2645 O O . ASN A 1 347 ? -31.886 -6.240 48.255 1.00 72.81 347 ASN A O 1
ATOM 2649 N N . PRO A 1 348 ? -32.334 -4.804 46.585 1.00 67.38 348 PRO A N 1
ATOM 2650 C CA . PRO A 1 348 ? -31.561 -5.531 45.592 1.00 67.38 348 PRO A CA 1
ATOM 2651 C C . PRO A 1 348 ? -30.057 -5.512 45.897 1.00 67.38 348 PRO A C 1
ATOM 2653 O O . PRO A 1 348 ? -29.336 -6.347 45.361 1.00 67.38 348 PRO A O 1
ATOM 2656 N N . SER A 1 349 ? -29.574 -4.674 46.827 1.00 76.31 349 SER A N 1
ATOM 2657 C CA . SER A 1 349 ? -28.226 -4.807 47.403 1.00 76.31 349 SER A CA 1
ATOM 2658 C C . SER A 1 349 ? -28.064 -6.093 48.221 1.00 76.31 349 SER A C 1
ATOM 2660 O O . SER A 1 349 ? -26.972 -6.659 48.253 1.00 76.31 349 SER A O 1
ATOM 2662 N N . SER A 1 350 ? -29.132 -6.602 48.844 1.00 82.88 350 SER A N 1
ATOM 2663 C CA . SER A 1 350 ? -29.133 -7.910 49.517 1.00 82.88 350 SER A CA 1
ATOM 2664 C C . SER A 1 350 ? -29.024 -9.048 48.507 1.00 82.88 350 SER A C 1
ATOM 2666 O O . SER A 1 350 ? -28.206 -9.951 48.690 1.00 82.88 350 SER A O 1
ATOM 2668 N N . GLY A 1 351 ? -29.799 -8.975 47.419 1.00 85.12 351 GLY A N 1
ATOM 2669 C CA . GLY A 1 351 ? -29.685 -9.902 46.295 1.00 85.12 351 GLY A CA 1
ATOM 2670 C C . GLY A 1 351 ? -28.282 -9.867 45.693 1.00 85.12 351 GLY A C 1
ATOM 2671 O O . GLY A 1 351 ? -27.617 -10.899 45.612 1.00 85.12 351 GLY A O 1
ATOM 2672 N N . ALA A 1 352 ? -27.783 -8.671 45.372 1.00 88.25 352 ALA A N 1
ATOM 2673 C CA . ALA A 1 352 ? -26.442 -8.470 44.838 1.00 88.25 352 ALA A CA 1
ATOM 2674 C C . ALA A 1 352 ? -25.354 -9.023 45.762 1.00 88.25 352 ALA A C 1
ATOM 2676 O O . ALA A 1 352 ? -24.430 -9.684 45.291 1.00 88.25 352 ALA A O 1
ATOM 2677 N N . ARG A 1 353 ? -25.498 -8.843 47.080 1.00 91.12 353 ARG A N 1
ATOM 2678 C CA . ARG A 1 353 ? -24.605 -9.437 48.077 1.00 91.12 353 ARG A CA 1
ATOM 2679 C C . ARG A 1 353 ? -24.638 -10.961 48.038 1.00 91.12 353 ARG A C 1
ATOM 2681 O O . ARG A 1 353 ? -23.575 -11.571 48.003 1.00 91.12 353 ARG A O 1
ATOM 2688 N N . ALA A 1 354 ? -25.818 -11.581 48.030 1.00 89.69 354 ALA A N 1
ATOM 2689 C CA . ALA A 1 354 ? -25.943 -13.039 47.989 1.00 89.69 354 ALA A CA 1
ATOM 2690 C C . ALA A 1 354 ? -25.299 -13.632 46.722 1.00 89.69 354 ALA A C 1
ATOM 2692 O O . ALA A 1 354 ? -24.553 -14.609 46.790 1.00 89.69 354 ALA A O 1
ATOM 2693 N N . LEU A 1 355 ? -25.525 -12.992 45.574 1.00 91.31 355 LEU A N 1
ATOM 2694 C CA . LEU A 1 355 ? -24.927 -13.370 44.293 1.00 91.31 355 LEU A CA 1
ATOM 2695 C C . LEU A 1 355 ? -23.410 -13.152 44.275 1.00 91.31 355 LEU A C 1
ATOM 2697 O O . LEU A 1 355 ? -22.680 -14.022 43.806 1.00 91.31 355 LEU A O 1
ATOM 2701 N N . ALA A 1 356 ? -22.918 -12.049 44.840 1.00 92.69 356 ALA A N 1
ATOM 2702 C CA . ALA A 1 356 ? -21.487 -11.795 44.984 1.00 92.69 356 ALA A CA 1
ATOM 2703 C C . ALA A 1 356 ? -20.807 -12.818 45.909 1.00 92.69 356 ALA A C 1
ATOM 2705 O O . ALA A 1 356 ? -19.705 -13.274 45.602 1.00 92.69 356 ALA A O 1
ATOM 2706 N N . MET A 1 357 ? -21.471 -13.220 47.000 1.00 93.31 357 MET A N 1
ATOM 2707 C CA . MET A 1 357 ? -20.991 -14.283 47.890 1.00 93.31 357 MET A CA 1
ATOM 2708 C C . MET A 1 357 ? -20.851 -15.608 47.143 1.00 93.31 357 MET A C 1
ATOM 2710 O O . MET A 1 357 ? -19.795 -16.236 47.201 1.00 93.31 357 MET A O 1
ATOM 2714 N N . ALA A 1 358 ? -21.886 -15.991 46.391 1.00 92.00 358 ALA A N 1
ATOM 2715 C CA . ALA A 1 358 ? -21.884 -17.214 45.597 1.00 92.00 358 ALA A CA 1
ATOM 2716 C C . ALA A 1 358 ? -20.838 -17.190 44.467 1.00 92.00 358 ALA A C 1
ATOM 2718 O O . ALA A 1 358 ? -20.209 -18.207 44.186 1.00 92.00 358 ALA A O 1
ATOM 2719 N N . ALA A 1 359 ? -20.632 -16.041 43.821 1.00 94.75 359 ALA A N 1
ATOM 2720 C CA . ALA A 1 359 ? -19.740 -15.919 42.675 1.00 94.75 359 ALA A CA 1
ATOM 2721 C C . ALA A 1 359 ? -18.257 -15.812 43.075 1.00 94.75 359 ALA A C 1
ATOM 2723 O O . ALA A 1 359 ? -17.398 -16.538 42.563 1.00 94.75 359 ALA A O 1
ATOM 2724 N N . PHE A 1 360 ? -17.933 -14.903 43.994 1.00 94.88 360 PHE A N 1
ATOM 2725 C CA . PHE A 1 360 ? -16.549 -14.536 44.304 1.00 94.88 360 PHE A CA 1
ATOM 2726 C C . PHE A 1 360 ? -15.993 -15.226 45.554 1.00 94.88 360 PHE A C 1
ATOM 2728 O O . PHE A 1 360 ? -14.814 -15.051 45.845 1.00 94.88 360 PHE A O 1
ATOM 2735 N N . ASN A 1 361 ? -16.800 -16.020 46.271 1.00 92.62 361 ASN A N 1
ATOM 2736 C CA . ASN A 1 361 ? -16.423 -16.644 47.546 1.00 92.62 361 ASN A CA 1
ATOM 2737 C C . ASN A 1 361 ? -15.927 -15.610 48.583 1.00 92.62 361 ASN A C 1
ATOM 2739 O O . ASN A 1 361 ? -14.943 -15.816 49.290 1.00 92.62 361 ASN A O 1
ATOM 2743 N N . VAL A 1 362 ? -16.598 -14.457 48.632 1.00 91.81 362 VAL A N 1
ATOM 2744 C CA . VAL A 1 362 ? -16.325 -13.340 49.554 1.00 91.81 362 VAL A CA 1
ATOM 2745 C C . VAL A 1 362 ? -17.576 -13.019 50.360 1.00 91.81 362 VAL A C 1
ATOM 2747 O O . VAL A 1 362 ? -18.668 -13.390 49.960 1.00 91.81 362 VAL A O 1
ATOM 2750 N N . THR A 1 363 ? -17.456 -12.302 51.478 1.00 92.50 363 THR A N 1
ATOM 2751 C CA . THR A 1 363 ? -18.625 -11.830 52.245 1.00 92.50 363 THR A CA 1
ATOM 2752 C C . THR A 1 363 ? -18.639 -10.304 52.269 1.00 92.50 363 THR A C 1
ATOM 2754 O O . THR A 1 363 ? -18.225 -9.703 53.262 1.00 92.50 363 THR A O 1
ATOM 2757 N N . PRO A 1 364 ? -19.053 -9.644 51.170 1.00 89.81 364 PRO A N 1
ATOM 2758 C CA . PRO A 1 364 ? -18.970 -8.199 51.091 1.00 89.81 364 PRO A CA 1
ATOM 2759 C C . PRO A 1 364 ? -19.981 -7.567 52.060 1.00 89.81 364 PRO A C 1
ATOM 2761 O O . PRO A 1 364 ? -21.079 -8.113 52.255 1.00 89.81 364 PRO A O 1
ATOM 2764 N N . PRO A 1 365 ? -19.642 -6.435 52.699 1.00 88.69 365 PRO A N 1
ATOM 2765 C CA . PRO A 1 365 ? -20.621 -5.661 53.445 1.00 88.69 365 PRO A CA 1
ATOM 2766 C C . PRO A 1 365 ? -21.784 -5.246 52.535 1.00 88.69 365 PRO A C 1
ATOM 2768 O O . PRO A 1 365 ? -21.581 -4.890 51.380 1.00 88.69 365 PRO A O 1
ATOM 2771 N N . ILE A 1 366 ? -23.016 -5.255 53.047 1.00 84.75 366 ILE A N 1
ATOM 2772 C CA . ILE A 1 366 ? -24.204 -4.958 52.226 1.00 84.75 366 ILE A CA 1
ATOM 2773 C C . ILE A 1 366 ? -24.156 -3.573 51.567 1.00 84.75 366 ILE A C 1
ATOM 2775 O O . ILE A 1 366 ? -24.595 -3.411 50.437 1.00 84.75 366 ILE A O 1
ATOM 2779 N N . TYR A 1 367 ? -23.546 -2.595 52.235 1.00 84.06 367 TYR A N 1
ATOM 2780 C CA . TYR A 1 367 ? -23.396 -1.233 51.731 1.00 84.06 367 TYR A CA 1
ATOM 2781 C C . TYR A 1 367 ? -22.302 -1.080 50.658 1.00 84.06 367 TYR A C 1
ATOM 2783 O O . TYR A 1 367 ? -22.104 0.023 50.166 1.00 84.06 367 TYR A O 1
ATOM 2791 N N . THR A 1 368 ? -21.544 -2.130 50.319 1.00 87.88 368 THR A N 1
ATOM 2792 C CA . THR A 1 368 ? -20.676 -2.126 49.124 1.00 87.88 368 THR A CA 1
ATOM 2793 C C . THR A 1 368 ? -21.343 -2.807 47.933 1.00 87.88 368 THR A C 1
ATOM 2795 O O . THR A 1 368 ? -20.748 -2.909 46.862 1.00 87.88 368 THR A O 1
ATOM 2798 N N . CYS A 1 369 ? -22.577 -3.284 48.110 1.00 88.81 369 CYS A N 1
ATOM 2799 C CA . CYS A 1 369 ? -23.368 -3.903 47.063 1.00 88.81 369 CYS A CA 1
ATOM 2800 C C . CYS A 1 369 ? -24.419 -2.909 46.564 1.00 88.81 369 CYS A C 1
ATOM 2802 O O . CYS A 1 369 ? -25.105 -2.284 47.375 1.00 88.81 369 CYS A O 1
ATOM 2804 N N . PHE A 1 370 ? -24.573 -2.781 45.249 1.00 87.88 370 PHE A N 1
ATOM 2805 C CA . PHE A 1 370 ? -25.521 -1.838 44.653 1.00 87.88 370 PHE A CA 1
ATOM 2806 C C . PHE A 1 370 ? -26.323 -2.469 43.517 1.00 87.88 370 PHE A C 1
ATOM 2808 O O . PHE A 1 370 ? -25.834 -3.341 42.799 1.00 87.88 370 PHE A O 1
ATOM 2815 N N . ALA A 1 371 ? -27.563 -2.015 43.371 1.00 88.56 371 ALA A N 1
ATOM 2816 C CA . ALA A 1 371 ? -28.500 -2.334 42.297 1.00 88.56 371 ALA A CA 1
ATOM 2817 C C . ALA A 1 371 ? -29.644 -1.296 42.320 1.00 88.56 371 ALA A C 1
ATOM 2819 O O . ALA A 1 371 ? -29.681 -0.448 43.216 1.00 88.56 371 ALA A O 1
ATOM 2820 N N . PHE A 1 372 ? -30.570 -1.341 41.357 1.00 87.50 372 PHE A N 1
ATOM 2821 C CA . PHE A 1 372 ? -31.652 -0.353 41.277 1.00 87.50 372 PHE A CA 1
ATOM 2822 C C . PHE A 1 372 ? -32.738 -0.574 42.326 1.00 87.50 372 PHE A C 1
ATOM 2824 O O . PHE A 1 372 ? -33.483 -1.552 42.234 1.00 87.50 372 PHE A O 1
ATOM 2831 N N . HIS A 1 373 ? -32.896 0.366 43.262 1.00 83.12 373 HIS A N 1
ATOM 2832 C CA . HIS A 1 373 ? -34.011 0.335 44.208 1.00 83.12 373 HIS A CA 1
ATOM 2833 C C . HIS A 1 373 ? -35.228 1.098 43.676 1.00 83.12 373 HIS A C 1
ATOM 2835 O O . HIS A 1 373 ? -36.178 0.452 43.236 1.00 83.12 373 HIS A O 1
ATOM 2841 N N . ARG A 1 374 ? -35.195 2.436 43.673 1.00 82.25 374 ARG A N 1
ATOM 2842 C CA . ARG A 1 374 ? -36.218 3.323 43.084 1.00 82.25 374 ARG A CA 1
ATOM 2843 C C . ARG A 1 374 ? -35.552 4.235 42.060 1.00 82.25 374 ARG A C 1
ATOM 2845 O O . ARG A 1 374 ? -34.355 4.436 42.131 1.00 82.25 374 ARG A O 1
ATOM 2852 N N . CYS A 1 375 ? -36.293 4.763 41.093 1.00 80.00 375 CYS A N 1
ATOM 2853 C CA . CYS A 1 375 ? -35.721 5.635 40.063 1.00 80.00 375 CYS A CA 1
ATOM 2854 C C . CYS A 1 375 ? -36.592 6.875 39.831 1.00 80.00 375 CYS A C 1
ATOM 2856 O O . CYS A 1 375 ? -37.017 7.117 38.701 1.00 80.00 375 CYS A O 1
ATOM 2858 N N . GLU A 1 376 ? -36.917 7.641 40.876 1.00 74.19 376 GLU A N 1
ATOM 2859 C CA . GLU A 1 376 ? -37.748 8.846 40.765 1.00 74.19 376 GLU A CA 1
ATOM 2860 C C . GLU A 1 376 ? -36.982 10.051 40.175 1.00 74.19 376 GLU A C 1
ATOM 2862 O O . GLU A 1 376 ? -35.763 10.045 39.999 1.00 74.19 376 GLU A O 1
ATOM 2867 N N . SER A 1 377 ? -37.711 11.098 39.771 1.00 60.78 377 SER A N 1
ATOM 2868 C CA . SER A 1 377 ? -37.146 12.221 39.007 1.00 60.78 377 SER A CA 1
ATOM 2869 C C . SER A 1 377 ? -36.145 13.041 39.822 1.00 60.78 377 SER A C 1
ATOM 2871 O O . SER A 1 377 ? -36.475 13.557 40.885 1.00 60.78 377 SER A O 1
ATOM 2873 N N . SER A 1 378 ? -34.965 13.263 39.234 1.00 54.53 378 SER A N 1
ATOM 2874 C CA . SER A 1 378 ? -33.961 14.302 39.543 1.00 54.53 378 SER A CA 1
ATOM 2875 C C . SER A 1 378 ? -33.237 14.288 40.902 1.00 54.53 378 SER A C 1
ATOM 2877 O O . SER A 1 378 ? -32.360 15.124 41.090 1.00 54.53 378 SER A O 1
ATOM 2879 N N . GLY A 1 379 ? -33.518 13.349 41.812 1.00 57.50 379 GLY A N 1
ATOM 2880 C CA . GLY A 1 379 ? -32.780 13.216 43.087 1.00 57.50 379 GLY A CA 1
ATOM 2881 C C . GLY A 1 379 ? -32.044 11.886 43.296 1.00 57.50 379 GLY A C 1
ATOM 2882 O O . GLY A 1 379 ? -31.068 11.831 44.041 1.00 57.50 379 GLY A O 1
ATOM 2883 N N . ASP A 1 380 ? -32.493 10.827 42.623 1.00 66.62 380 ASP A N 1
ATOM 2884 C CA . ASP A 1 380 ? -32.067 9.449 42.897 1.00 66.62 380 ASP A CA 1
ATOM 2885 C C . ASP A 1 380 ? -30.818 9.035 42.107 1.00 66.62 380 ASP A C 1
ATOM 2887 O O . ASP A 1 380 ? -29.935 8.347 42.619 1.00 66.62 380 ASP A O 1
ATOM 2891 N N . CYS A 1 381 ? -30.727 9.495 40.861 1.00 74.75 381 CYS A N 1
ATOM 2892 C CA . CYS A 1 381 ? -29.623 9.236 39.946 1.00 74.75 381 CYS A CA 1
ATOM 2893 C C . CYS A 1 381 ? -28.835 10.533 39.763 1.00 74.75 381 CYS A C 1
ATOM 2895 O O . CYS A 1 381 ? -29.273 11.442 39.063 1.00 74.75 381 CYS A O 1
ATOM 2897 N N . SER A 1 382 ? -27.705 10.648 40.459 1.00 76.88 382 SER A N 1
ATOM 2898 C CA . SER A 1 382 ? -26.867 11.850 40.449 1.00 76.88 382 SER A CA 1
ATOM 2899 C C . SER A 1 382 ? -25.585 11.623 39.644 1.00 76.88 382 SER A C 1
ATOM 2901 O O . SER A 1 382 ? -25.074 10.505 39.574 1.00 76.88 382 SER A O 1
ATOM 2903 N N . SER A 1 383 ? -25.062 12.684 39.027 1.00 74.44 383 SER A N 1
ATOM 2904 C CA . SER A 1 383 ? -23.795 12.678 38.274 1.00 74.44 383 SER A CA 1
ATOM 2905 C C . SER A 1 383 ? -22.559 12.797 39.173 1.00 74.44 383 SER A C 1
ATOM 2907 O O . SER A 1 383 ? -21.449 12.405 38.804 1.00 74.44 383 SER A O 1
ATOM 2909 N N . THR A 1 384 ? -22.769 13.302 40.384 1.00 69.94 384 THR A N 1
ATOM 2910 C CA . THR A 1 384 ? -21.852 13.298 41.530 1.00 69.94 384 THR A CA 1
ATOM 2911 C C . THR A 1 384 ? -22.517 12.542 42.683 1.00 69.94 384 THR A C 1
ATOM 2913 O O . THR A 1 384 ?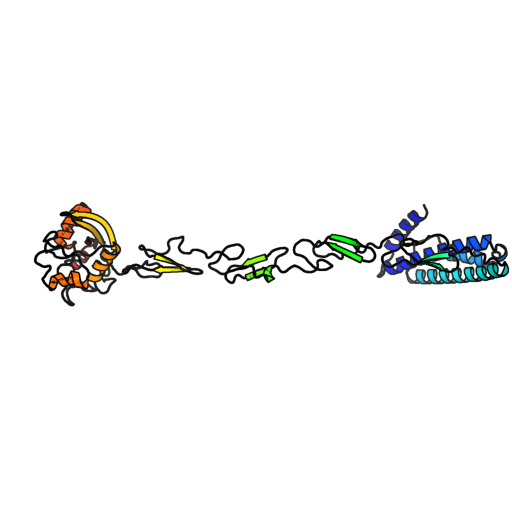 -23.668 12.128 42.567 1.00 69.94 384 THR A O 1
ATOM 2916 N N . PHE A 1 385 ? -21.853 12.297 43.809 1.00 65.88 385 PHE A N 1
ATOM 2917 C CA . PHE A 1 385 ? -22.529 11.584 44.901 1.00 65.88 385 PHE A CA 1
ATOM 2918 C C . PHE A 1 385 ? -23.698 12.386 45.469 1.00 65.88 385 PHE A C 1
ATOM 2920 O O . PHE A 1 385 ? -23.505 13.476 46.001 1.00 65.88 385 PHE A O 1
ATOM 2927 N N . ALA A 1 386 ? -24.901 11.813 45.410 1.00 50.78 386 ALA A N 1
ATOM 2928 C CA . ALA A 1 386 ? -26.002 12.260 46.246 1.00 50.78 386 ALA A CA 1
ATOM 2929 C C . ALA A 1 386 ? -25.766 11.754 47.676 1.00 50.78 386 ALA A C 1
ATOM 2931 O O . ALA A 1 386 ? -25.444 10.583 47.895 1.00 50.78 386 ALA A O 1
ATOM 2932 N N . SER A 1 387 ? -25.938 12.636 48.657 1.00 43.78 387 SER A N 1
ATOM 2933 C CA . SER A 1 387 ? -25.819 12.323 50.082 1.00 43.78 387 SER A CA 1
ATOM 2934 C C . SER A 1 387 ? -26.947 11.425 50.612 1.00 43.78 387 SER A C 1
ATOM 2936 O O . SER A 1 387 ? -26.822 10.943 51.734 1.00 43.78 387 SER A O 1
ATOM 2938 N N . SER A 1 388 ? -28.016 11.156 49.845 1.00 46.69 388 SER A N 1
ATOM 2939 C CA . SER A 1 388 ? -29.158 10.359 50.337 1.00 46.69 388 SER A CA 1
ATOM 2940 C C . SER A 1 388 ? -30.209 9.926 49.285 1.00 46.69 388 SER A C 1
ATOM 2942 O O . SER A 1 388 ? -31.368 9.773 49.650 1.00 46.69 388 SER A O 1
ATOM 2944 N N . GLY A 1 389 ? -29.875 9.770 47.997 1.00 47.62 389 GLY A N 1
ATOM 2945 C CA . GLY A 1 389 ? -30.874 9.500 46.936 1.00 47.62 389 GLY A CA 1
ATOM 2946 C C . GLY A 1 389 ? -31.046 8.014 46.592 1.00 47.62 389 GLY A C 1
ATOM 2947 O O . GLY A 1 389 ? -30.055 7.316 46.394 1.00 47.62 389 GLY A O 1
ATOM 2948 N N . ASP A 1 390 ? -32.286 7.538 46.481 1.00 56.03 390 ASP A N 1
ATOM 2949 C CA . ASP A 1 390 ? -32.725 6.129 46.454 1.00 56.03 390 ASP A CA 1
ATOM 2950 C C . ASP A 1 390 ? -32.505 5.393 45.099 1.00 56.03 390 ASP A C 1
ATOM 2952 O O . ASP A 1 390 ? -33.061 4.311 44.883 1.00 56.03 390 ASP A O 1
ATOM 2956 N N . GLY A 1 391 ? -31.666 5.940 44.203 1.00 58.56 391 GLY A N 1
ATOM 2957 C CA . GLY A 1 391 ? -31.404 5.455 42.833 1.00 58.56 391 GLY A CA 1
ATOM 2958 C C . GLY A 1 391 ? -30.585 4.176 42.745 1.00 58.56 391 GLY A C 1
ATOM 2959 O O . GLY A 1 391 ? -31.086 3.080 42.474 1.00 58.56 391 GLY A O 1
ATOM 2960 N N . LEU A 1 392 ? -29.285 4.326 42.991 1.00 68.56 392 LEU A N 1
ATOM 2961 C CA . LEU A 1 392 ? -28.373 3.213 43.228 1.00 68.56 392 LEU A CA 1
ATOM 2962 C C . LEU A 1 392 ? -28.060 3.149 44.709 1.00 68.56 392 LEU A C 1
ATOM 2964 O O . LEU A 1 392 ? -27.316 3.978 45.241 1.00 68.56 392 LEU A O 1
ATOM 2968 N N . THR A 1 393 ? -28.611 2.144 45.382 1.00 62.75 393 THR A N 1
ATOM 2969 C CA . THR A 1 393 ? -28.426 2.024 46.822 1.00 62.75 393 THR A CA 1
ATOM 2970 C C . THR A 1 393 ? -26.943 1.808 47.119 1.00 62.75 393 THR A C 1
ATOM 2972 O O . THR A 1 393 ? -26.339 0.834 46.674 1.00 62.75 393 THR A O 1
ATOM 2975 N N . TYR A 1 394 ? -26.359 2.735 47.879 1.00 69.50 394 TYR A N 1
ATOM 2976 C CA . TYR A 1 394 ? -25.030 2.623 48.482 1.00 69.50 394 TYR A CA 1
ATOM 2977 C C . TYR A 1 394 ? -23.798 2.807 47.577 1.00 69.50 394 TYR A C 1
ATOM 2979 O O . TYR A 1 394 ? -22.684 2.572 48.048 1.00 69.50 394 TYR A O 1
ATOM 2987 N N . VAL A 1 395 ? -23.921 3.324 46.346 1.00 73.12 395 VAL A N 1
ATOM 2988 C CA . VAL A 1 395 ? -22.719 3.693 45.556 1.00 73.12 395 VAL A CA 1
ATOM 2989 C C . VAL A 1 395 ? -21.861 4.737 46.286 1.00 73.12 395 VAL A C 1
ATOM 2991 O O . VAL A 1 395 ? -20.635 4.634 46.310 1.00 73.12 395 VAL A O 1
ATOM 2994 N N . SER A 1 396 ? -22.494 5.678 46.990 1.00 70.56 396 SER A N 1
ATOM 2995 C CA . SER A 1 396 ? -21.818 6.646 47.865 1.00 70.56 396 SER A CA 1
ATOM 2996 C C . SER A 1 396 ? -21.045 5.990 49.021 1.00 70.56 396 SER A C 1
ATOM 2998 O O . SER A 1 396 ? -19.974 6.464 49.397 1.00 70.56 396 SER A O 1
ATOM 3000 N N . ASN A 1 397 ? -21.522 4.861 49.553 1.00 73.75 397 ASN A N 1
ATOM 3001 C CA . ASN A 1 397 ? -20.849 4.147 50.640 1.00 73.75 397 ASN A CA 1
ATOM 3002 C C . ASN A 1 397 ? -19.588 3.418 50.169 1.00 73.75 397 ASN A C 1
ATOM 3004 O O . ASN A 1 397 ? -18.656 3.264 50.960 1.00 73.75 397 ASN A O 1
ATOM 3008 N N . ILE A 1 398 ? -19.513 3.010 48.899 1.00 79.25 398 ILE A N 1
ATOM 3009 C CA . ILE A 1 398 ? -18.303 2.396 48.332 1.00 79.25 398 ILE A CA 1
ATOM 3010 C C . ILE A 1 398 ? -17.132 3.385 48.371 1.00 79.25 398 ILE A C 1
ATOM 3012 O O . ILE A 1 398 ? -16.010 3.011 48.695 1.00 79.25 398 ILE A O 1
ATOM 3016 N N . MET A 1 399 ? -17.396 4.669 48.137 1.00 74.75 399 MET A N 1
ATOM 3017 C CA . MET A 1 399 ? -16.371 5.720 48.140 1.00 74.75 399 MET A CA 1
ATOM 3018 C C . MET A 1 399 ? -15.795 6.039 49.507 1.00 74.75 399 MET A C 1
ATOM 3020 O O . MET A 1 399 ? -14.675 6.532 49.596 1.00 74.75 399 MET A O 1
ATOM 3024 N N . SER A 1 400 ? -16.540 5.736 50.572 1.00 73.19 400 SER A N 1
ATOM 3025 C CA . SER A 1 400 ? -16.030 5.840 51.940 1.00 73.19 400 SER A CA 1
ATOM 3026 C C . SER A 1 400 ? -14.954 4.788 52.248 1.00 73.19 400 SER A C 1
ATOM 3028 O O . SER A 1 400 ? -14.357 4.811 53.325 1.00 73.19 400 SER A O 1
ATOM 3030 N N . LYS A 1 401 ? -14.714 3.837 51.332 1.00 78.69 401 LYS A N 1
ATOM 3031 C CA . LYS A 1 401 ? -13.703 2.788 51.471 1.00 78.69 401 LYS A CA 1
ATOM 3032 C C . LYS A 1 401 ? -12.411 3.152 50.763 1.00 78.69 401 LYS A C 1
ATOM 3034 O O . LYS A 1 401 ? -12.415 3.669 49.651 1.00 78.69 401 LYS A O 1
ATOM 3039 N N . ASN A 1 402 ? -11.300 2.766 51.384 1.00 79.94 402 ASN A N 1
ATOM 3040 C CA . ASN A 1 402 ? -9.959 2.984 50.843 1.00 79.94 402 ASN A CA 1
ATOM 3041 C C . ASN A 1 402 ? -9.742 2.298 49.483 1.00 79.94 402 ASN A C 1
ATOM 3043 O O . ASN A 1 402 ? -9.013 2.824 48.649 1.00 79.94 402 ASN A O 1
ATOM 3047 N N . ASP A 1 403 ? -10.368 1.142 49.245 1.00 83.12 403 ASP A N 1
ATOM 3048 C CA . ASP A 1 403 ? -10.233 0.379 47.998 1.00 83.12 403 ASP A CA 1
ATOM 3049 C C . ASP A 1 403 ? -11.285 0.744 46.934 1.00 83.12 403 ASP A C 1
ATOM 3051 O O . ASP A 1 403 ? -11.102 0.418 45.757 1.00 83.12 403 ASP A O 1
ATOM 3055 N N . ARG A 1 404 ? -12.362 1.436 47.340 1.00 89.25 404 ARG A N 1
ATOM 3056 C CA . ARG A 1 404 ? -13.528 1.805 46.522 1.00 89.25 404 ARG A CA 1
ATOM 3057 C C . ARG A 1 404 ? -14.121 0.629 45.744 1.00 89.25 404 ARG A C 1
ATOM 3059 O O . ARG A 1 404 ? -14.602 0.806 44.622 1.00 89.25 404 ARG A O 1
ATOM 3066 N N . VAL A 1 405 ? -14.061 -0.571 46.320 1.00 92.56 405 VAL A N 1
ATOM 3067 C CA . VAL A 1 405 ? -14.546 -1.792 45.670 1.00 92.56 405 VAL A CA 1
ATOM 3068 C C . VAL A 1 405 ? -16.026 -2.007 45.969 1.00 92.56 405 VAL A C 1
ATOM 3070 O O . VAL A 1 405 ? -16.454 -2.011 47.125 1.00 92.56 405 VAL A O 1
ATOM 3073 N N . GLY A 1 406 ? -16.796 -2.231 44.909 1.00 92.31 406 GLY A N 1
ATOM 3074 C CA . GLY A 1 406 ? -18.215 -2.550 44.958 1.00 92.31 406 GLY A CA 1
ATOM 3075 C C . GLY A 1 406 ? -18.558 -3.859 44.261 1.00 92.31 406 GLY A C 1
ATOM 3076 O O . GLY A 1 406 ? -17.776 -4.389 43.469 1.00 92.31 406 GLY A O 1
ATOM 3077 N N . TYR A 1 407 ? -19.756 -4.361 44.544 1.00 93.81 407 TYR A N 1
ATOM 3078 C CA . TYR A 1 407 ? -20.308 -5.562 43.923 1.00 93.81 407 TYR A CA 1
ATOM 3079 C C . TYR A 1 407 ? -21.713 -5.284 43.390 1.00 93.81 407 TYR A C 1
ATOM 3081 O O . TYR A 1 407 ? -22.536 -4.657 44.055 1.00 93.81 407 TYR A O 1
ATOM 3089 N N . THR A 1 408 ? -22.003 -5.762 42.188 1.00 93.31 408 THR A N 1
ATOM 3090 C CA . THR A 1 408 ? -23.314 -5.605 41.555 1.00 93.31 408 THR A CA 1
ATOM 3091 C C . THR A 1 408 ? -23.627 -6.791 40.651 1.00 93.31 408 THR A C 1
ATOM 3093 O O . THR A 1 408 ? -22.840 -7.740 40.567 1.00 93.31 408 THR A O 1
ATOM 3096 N N . VAL A 1 409 ? -24.802 -6.786 40.020 1.00 93.00 409 VAL A N 1
ATOM 3097 C CA . VAL A 1 409 ? -25.293 -7.923 39.247 1.00 93.00 409 VAL A CA 1
ATOM 3098 C C . VAL A 1 409 ? -26.080 -7.487 38.019 1.00 93.00 409 VAL A C 1
ATOM 3100 O O . VAL A 1 409 ? -27.093 -6.800 38.129 1.00 93.00 409 VAL A O 1
ATOM 3103 N N . CYS A 1 410 ? -25.683 -7.997 36.859 1.00 94.06 410 CYS A N 1
ATOM 3104 C CA . CYS A 1 410 ? -26.411 -7.843 35.604 1.00 94.06 410 CYS A CA 1
ATOM 3105 C C . CYS A 1 410 ? -27.165 -9.141 35.248 1.00 94.06 410 CYS A C 1
ATOM 3107 O O . CYS A 1 410 ? -26.711 -10.233 35.595 1.00 94.06 410 CYS A O 1
ATOM 3109 N N . TYR A 1 411 ? -28.304 -9.041 34.563 1.00 92.06 411 TYR A N 1
ATOM 3110 C CA . TYR A 1 411 ? -29.121 -10.171 34.091 1.00 92.06 411 TYR A CA 1
ATOM 3111 C C . TYR A 1 411 ? -29.015 -10.372 32.581 1.00 92.06 411 TYR A C 1
ATOM 3113 O O . TYR A 1 411 ? -29.125 -9.363 31.848 1.00 92.06 411 TYR A O 1
#

Sequence (411 aa):
MESLRVFALLTIVVQSINGFDRGSQYLKLMQLYSVNRQTNQLYTLFAKDCPEFLSTPDIAGVVKDIFGKRDAAAVIGSELDIKLALAKEHFGHLLQQYKECASKKGHMSGIDACSVNLCQNNGVCENVLGFPQCLCSQGFSGDKCQYDIDDCASNPCKNGGTCDDRVNGFQCTCLAGYTGTTCETNIDECTNIPCKNNGTCVDRVNGFQCTCLAGFTGTTCETDMDECTNNPCKNNGTCVDRVNGFQCTCLVDFTGTTCETTNYAFEVIDTKNVTYSGLRFLAVKVRVPANGKSASSDWCYDYRNMCQSFGRRPTGCGGRWISDSRYSRCRDVYSSYMPSNNQLDCNPSSGARALAMAAFNVTPPIYTCFAFHRCESSGDCSSTFASSGDGLTYVSNIMSKNDRVGYTVCY

Organism: Lingula anatina (NCBI:txid7574)

InterPro domains:
  IPR000152 EGF-type aspartate/asparagine hydroxylation site [PS00010] (163-174)
  IPR000152 EGF-type aspartate/asparagine hydroxylation site [PS00010] (201-212)
  IPR000152 EGF-type aspartate/asparagine hydroxylation site [PS00010] (239-250)
  IPR000742 EGF-like domain [PF00008] (114-143)
  IPR000742 EGF-like domain [PF00008] (152-180)
  IPR000742 EGF-like domain [PF00008] (228-256)
  IPR000742 EGF-like domain [PS00022] (134-145)
  IPR000742 EGF-like domain [PS00022] (172-183)
  IPR000742 EGF-like domain [PS00022] (210-221)
  IPR000742 EGF-like domain [PS00022] (248-259)
  IPR000742 EGF-like domain [PS01186] (134-145)
  IPR000742 EGF-like domain [PS01186] (172-183)
  IPR000742 EGF-like domain [PS01186] (210-221)
  IPR000742 EGF-like domain [PS50026] (110-146)
  IPR000742 EGF-like domain [PS50026] (148-184)
  IPR000742 EGF-like domain [PS50026] (186-222)
  IPR000742 EGF-like domain [PS50026] (224-260)
  IPR000742 EGF-like domain [SM00181] (113-146)
  IPR000742 EGF-like domain [SM00181] (151-184)
  IPR000742 EGF-like domain [SM00181] (189-222)

Foldseek 3Di:
DVVVVVVVLLVVLLVQDDDPDSPVQSVLVVLLVVLVVLLVVLVVVCCVQPVVVVPDPPLVVVVCVLPVDPDSPDDDPVNSVVSSVVSVVSSVVSLVVSVVSCVVVVNPPDPVLPPDLQAPPPWDWDCDSNHTATHEDAQFDDRRSPDGDQQCPVVQAPPPWDWAGDRNHIATDEDAQFDDRRSPDGDFPCVVVQAPPPWDWDGDRNDIATHEDAQFDDRRSPDGHFPCPVVQAPLPWDWDGDRNDIATHEDPQFDDRRSPDGQWQWAFPDWFWDAFPNDIKIKTKTFGDLVQFTSHQFNLLNQLSVLVSVVFGFAAEEDPCCPPCQGVVSCVPSVHDHYPHCRCHLLVLSSQQVRCCRTVVDRDDSLLEWGANTDDPDQATHRGDRPDHRGIRNLVVLNVDPRSMHMGMTD

Radius of gyration: 57.45 Å; chains: 1; bounding box: 113×40×140 Å

Secondary structure (DSSP, 8-state):
-HHHHHHHHHHHHHTT--SS-HHHHHHHHHHHHHHHHHHHHHHHHHHHH-GGGTTSHHHHHHHHHHH----TT---HHHHHHHHHHHHHHHHHHHHHHHHHHHHTT------TTSS----TTPEEEEETTEEEEEPPTTEESTTS-EE--GGGG----TTPEEEEETTEEEEEPPTTEESTTS-EE--GGGG----TTPEEEEETTEEEEEPPTTEESTTS-EE--TTTT----TTPEEEEETTEEEEE--TTEESTTS-EESS--EEEEEEEEEETTEEEEEEEEE--TT---SSSSHHHHHHHHHHTTT--BBB--GGGTTSHHHHHHHHHH--B--SSSTT-SSHHHHHHHHHHHHHS----GGGB--B----TTTSS-SS--SS-SSBTTHHHHHTSTT-EEEEEE-

pLDDT: mean 78.41, std 18.15, range [27.75, 98.38]